Protein 1ZVT (pdb70)

InterPro domains:
  IPR002205 DNA topoisomerase, type IIA, domain A [PF00521] (29-466)
  IPR002205 DNA topoisomerase, type IIA, domain A [PS52040] (31-494)
  IPR002205 DNA topoisomerase, type IIA, domain A [SM00434] (8-458)
  IPR002205 DNA topoisomerase, type IIA, domain A [cd00187] (27-467)
  IPR005742 DNA topoisomerase IV, subunit A, Gram-negative [MF_00936] (1-738)
  IPR006691 DNA gyrase/topoisomerase IV, subunit A, C-terminal repeat [PF03989] (593-631)
  IPR006691 DNA gyrase/topoisomerase IV, subunit A, C-terminal repeat [PF03989] (641-675)
  IPR013757 DNA topoisomerase, type IIA, alpha-helical domain superfamily [G3DSA:1.10.268.10] (366-451)
  IPR013758 DNA topoisomerase, type IIA, domain A, alpha-beta [G3DSA:3.90.199.10] (29-478)
  IPR013760 DNA topoisomerase, type IIA-like domain superfamily [SSF56719] (28-479)
  IPR035516 DNA gyrase/topoisomerase IV, subunit A, C-terminal [G3DSA:2.120.10.90] (491-738)
  IPR035516 DNA gyrase/topoisomerase IV, subunit A, C-terminal [SSF101904] (494-736)
  IPR050220 Type II DNA Topoisomerases [PTHR43493] (6-726)

GO terms:
  GO:0005515 protein binding (F, IPI)
  GO:0005829 cytosol (C, IDA)
  GO:0005737 cytoplasm (C, IDA)
  GO:0003677 DNA binding (F, IDA)
  GO:0019897 extrinsic component of plasma membrane (C, IDA)
  GO:0003916 DNA topoisomerase activity (F, IDA)
  GO:0003918 DNA topoisomerase type II (double strand cut, ATP-hydrolyzing) activity (F, IDA)
  GO:0009330 DNA topoisomerase type II (double strand cut, ATP-hydrolyzing) complex (C, IDA)
  GO:0030541 plasmid partitioning (P, IDA)
  GO:0006265 DNA topological change (P, IDA)
  GO:0007059 chromosome segregation (P, IDA)
  GO:0007059 chromosome segregation (P, IMP)
  GO:0007062 sister chromatid cohesion (P, IMP)

Organism: Escherichia coli (strain K12) (NCBI:txid83333)

Sequence (491 aa):
SEPVTIVLSQMGWVRSAKGHDIDAPGLNYKAGDSFKAAVKGKSNQPVVFVDSTGRSYAIDPITLPSARGQGEPLTGKLTLPPGATVDHMLMESDDQKLLMASDAGYGFVCTFNDLVARNRAGKALITLPENAHVMPPVVIEDASDMLLAITQAGRMLMFPVSDLPQLSKGKGNKIINIPSAEAARGEDGLAQLYVLPQSTLTIHVGKRKIKLRPEELQKVTGERGRRGTLMRGLQRIDRVEIDSPSEPVTIVLSQMGWVRSAKGHDIDAPGLNYKAGDSFKAAVKGKSNQPVVFVDSTGRSYAIDPITLPSARGQGEPLTGKLTLPPGATVDHMLMESDDQKLLMASDAGYGFVCTFNDLVARNRAGKALITLPENAHVMPPVVIEDASDMLLAITQAGRMLMFPVSDLPQLSKGKGNKIINIPSAEAARGEDGLAQLYVLPPQSTLTIHVGKRKIKLRPEELQKVTGERGRRGTLMRGLQRIDRVEIDSP

Secondary structure (DSSP, 8-state):
--EEEEEEETTSEEEEEESS---STTS---TT--EEEEEEEETTS-EEEEETTSEEEEE-GGGS--SSS--EEGGGT--PPTT--EEEEE---TT-EEEEEBTTSEEEEEEGGGG---STT-EE-BPPPTT--BPPPEE---TTPEEEEEETTSEEEEEEGGGSPB-SSBS-EESS---HHHHHTTSS-EEEEEEE---EEEEEETTEEEEE-HHHHHTTB--TTS--EE-TT--S--EEEEE--/--EEEEEEETTSEEEEEESS---GGGS---TT--EEEEEEEETTS-EEEEETTSEEEEE-GGGSPBTTS--EEGGGTS-PPTT--EEEEE---TT-EEEEEBTTSEEEEEEGGGG---STT-EE-BPPPTT--BPPPEE---TTPEEEEEETTSEEEEEEGGGSPB-SSBS-EESS---HHHHHTTSS-EEEEEEE-TT-EEEEEETTEEEEE-HHHHHTTB--TTS--EE-TT-SS--EEEEEE-

Structure (mmCIF, N/CA/C/O backbone):
data_1ZVT
#
_entry.id   1ZVT
#
_cell.length_a   40.908
_cell.length_b   50.494
_cell.length_c   72.759
_cell.angle_alpha   86.11
_cell.angle_beta   86.90
_cell.angle_gamma   70.57
#
_symmetry.space_group_name_H-M   'P 1'
#
loop_
_entity.id
_entity.type
_entity.pdbx_description
1 polymer 'Topoisomerase IV subunit A'
2 water water
#
loop_
_atom_site.group_PDB
_atom_site.id
_atom_site.type_symbol
_atom_site.label_atom_id
_atom_site.label_alt_id
_atom_site.label_comp_id
_atom_site.label_asym_id
_atom_site.label_entity_id
_atom_site.label_seq_id
_atom_site.pdbx_PDB_ins_code
_atom_site.Cartn_x
_atom_site.Cartn_y
_atom_site.Cartn_z
_atom_site.occupancy
_atom_site.B_iso_or_equiv
_atom_site.auth_seq_id
_atom_site.auth_comp_id
_atom_site.auth_asym_id
_atom_site.auth_atom_id
_atom_site.pdbx_PDB_model_num
ATOM 1 N N . SER A 1 1 ? -15.373 -5.632 -9.609 1.00 39.23 497 SER A N 1
ATOM 2 C CA . SER A 1 1 ? -15.149 -5.216 -8.189 1.00 38.46 497 SER A CA 1
ATOM 3 C C . SER A 1 1 ? -15.048 -6.446 -7.277 1.00 37.53 497 SER A C 1
ATOM 4 O O . SER A 1 1 ? -15.990 -7.243 -7.178 1.00 37.94 497 SER A O 1
ATOM 7 N N . GLU A 1 2 ? -13.903 -6.595 -6.617 1.00 34.97 498 GLU A N 1
ATOM 8 C CA . GLU A 1 2 ? -13.677 -7.690 -5.682 1.00 33.24 498 GLU A CA 1
ATOM 9 C C . GLU A 1 2 ? -12.772 -7.166 -4.564 1.00 30.83 498 GLU A C 1
ATOM 10 O O . GLU A 1 2 ? -11.941 -6.294 -4.817 1.00 29.84 498 GLU A O 1
ATOM 16 N N . PRO A 1 3 ? -12.947 -7.676 -3.330 1.00 28.61 499 PRO A N 1
ATOM 17 C CA . PRO A 1 3 ? -12.096 -7.257 -2.204 1.00 26.99 499 PRO A CA 1
ATOM 18 C C . PRO A 1 3 ? -10.626 -7.549 -2.455 1.00 24.96 499 PRO A C 1
ATOM 19 O O . PRO A 1 3 ? -10.298 -8.644 -2.899 1.00 24.82 499 PRO A O 1
ATOM 23 N N . VAL A 1 4 ? -9.755 -6.576 -2.154 1.00 23.06 500 VAL A N 1
ATOM 24 C CA . VAL A 1 4 ? -8.317 -6.757 -2.301 1.00 20.78 500 VAL A CA 1
ATOM 25 C C . VAL A 1 4 ? -7.599 -6.173 -1.089 1.00 20.28 500 VAL A C 1
ATOM 26 O O . VAL A 1 4 ? -8.136 -5.271 -0.412 1.00 19.73 500 VAL A O 1
ATOM 30 N N . THR A 1 5 ? -6.382 -6.665 -0.868 1.00 18.59 501 THR A N 1
ATOM 31 C CA . THR A 1 5 ? -5.445 -6.072 0.102 1.00 18.63 501 THR A CA 1
ATOM 32 C C . THR A 1 5 ? -4.194 -5.707 -0.656 1.00 17.99 501 THR A C 1
ATOM 33 O O . THR A 1 5 ? -3.630 -6.548 -1.356 1.00 19.18 501 THR A O 1
ATOM 37 N N . ILE A 1 6 ? -3.767 -4.459 -0.525 1.00 17.08 502 ILE A N 1
ATOM 38 C CA . ILE A 1 6 ? -2.513 -4.046 -1.154 1.00 16.49 502 ILE A CA 1
ATOM 39 C C . ILE A 1 6 ? -1.421 -4.096 -0.085 1.00 16.00 502 ILE A C 1
ATOM 40 O O . ILE A 1 6 ? -1.607 -3.587 1.020 1.00 16.98 502 ILE A O 1
ATOM 45 N N . VAL A 1 7 ? -0.305 -4.737 -0.418 1.00 15.92 503 VAL A N 1
ATOM 46 C CA . VAL A 1 7 ? 0.788 -4.961 0.535 1.00 16.36 503 VAL A CA 1
ATOM 47 C C . VAL A 1 7 ? 2.045 -4.273 0.038 1.00 16.14 503 VAL A C 1
ATOM 48 O O . VAL A 1 7 ? 2.460 -4.474 -1.109 1.00 16.80 503 VAL A O 1
ATOM 52 N N . LEU A 1 8 ? 2.619 -3.448 0.910 1.00 16.22 504 LEU A N 1
ATOM 53 C CA . LEU A 1 8 ? 3.833 -2.667 0.639 1.00 17.18 504 LEU A CA 1
ATOM 54 C C . LEU A 1 8 ? 4.971 -3.221 1.457 1.00 18.10 504 LEU A C 1
ATOM 55 O O . LEU A 1 8 ? 4.818 -3.490 2.661 1.00 17.15 504 LEU A O 1
ATOM 60 N N . SER A 1 9 ? 6.116 -3.399 0.816 1.00 18.29 505 SER A N 1
ATOM 61 C CA . SER A 1 9 ? 7.279 -3.915 1.515 1.00 19.54 505 SER A CA 1
ATOM 62 C C . SER A 1 9 ? 8.268 -2.799 1.868 1.00 20.36 505 SER A C 1
ATOM 63 O O . SER A 1 9 ? 8.167 -1.670 1.359 1.00 19.51 505 SER A O 1
ATOM 66 N N . GLN A 1 10 ? 9.234 -3.135 2.734 1.00 20.51 506 GLN A N 1
ATOM 67 C CA . GLN A 1 10 ? 10.241 -2.165 3.195 1.00 22.02 506 GLN A CA 1
ATOM 68 C C . GLN A 1 10 ? 11.025 -1.559 2.031 1.00 23.19 506 GLN A C 1
ATOM 69 O O . GLN A 1 10 ? 11.359 -0.365 2.042 1.00 23.48 506 GLN A O 1
ATOM 75 N N . MET A 1 11 ? 11.269 -2.390 1.019 1.00 23.32 507 MET A N 1
ATOM 76 C CA . MET A 1 11 ? 12.029 -1.967 -0.173 1.00 24.65 507 MET A CA 1
ATOM 77 C C . MET A 1 11 ? 11.175 -1.287 -1.238 1.00 24.04 507 MET A C 1
ATOM 78 O O . MET A 1 11 ? 11.688 -0.916 -2.299 1.00 23.56 507 MET A O 1
ATOM 83 N N . GLY A 1 12 ? 9.876 -1.118 -0.974 1.00 22.31 508 GLY A N 1
ATOM 84 C CA . GLY A 1 12 ? 9.016 -0.383 -1.903 1.00 21.27 508 GLY A CA 1
ATOM 85 C C . GLY A 1 12 ? 8.445 -1.230 -3.022 1.00 21.36 508 GLY A C 1
ATOM 86 O O . GLY A 1 12 ? 8.149 -0.709 -4.106 1.00 22.33 508 GLY A O 1
ATOM 87 N N . TRP A 1 13 ? 8.249 -2.517 -2.744 1.00 20.40 509 TRP A N 1
ATOM 88 C CA . TRP A 1 13 ? 7.626 -3.434 -3.682 1.00 20.60 509 TRP A CA 1
ATOM 89 C C . TRP A 1 13 ? 6.199 -3.662 -3.250 1.00 19.94 509 TRP A C 1
ATOM 90 O O . TRP A 1 13 ? 5.896 -3.674 -2.046 1.00 19.97 509 TRP A O 1
ATOM 101 N N . VAL A 1 14 ? 5.313 -3.822 -4.223 1.00 18.57 510 VAL A N 1
ATOM 102 C CA . VAL A 1 14 ? 3.881 -3.930 -3.922 1.00 18.69 510 VAL A CA 1
ATOM 103 C C . VAL A 1 14 ? 3.238 -5.112 -4.607 1.00 19.15 510 VAL A C 1
ATOM 104 O O . VAL A 1 14 ? 3.729 -5.593 -5.625 1.00 19.33 510 VAL A O 1
ATOM 108 N N . ARG A 1 15 ? 2.105 -5.555 -4.059 1.00 19.94 511 ARG A N 1
ATOM 109 C CA . ARG A 1 15 ? 1.264 -6.531 -4.720 1.00 20.37 511 ARG A CA 1
ATOM 110 C C . ARG A 1 15 ? -0.171 -6.343 -4.233 1.00 21.49 511 ARG A C 1
ATOM 111 O O . ARG A 1 15 ? -0.402 -5.670 -3.227 1.00 20.86 511 ARG A O 1
ATOM 119 N N . SER A 1 16 ? -1.118 -6.933 -4.958 1.00 22.60 512 SER A N 1
ATOM 120 C CA . SER A 1 16 ? -2.545 -6.836 -4.630 1.00 24.06 512 SER A CA 1
ATOM 121 C C . SER A 1 16 ? -3.052 -8.249 -4.405 1.00 25.24 512 SER A C 1
ATOM 122 O O . SER A 1 16 ? -3.124 -9.034 -5.353 1.00 27.05 512 SER A O 1
ATOM 125 N N . ALA A 1 17 ? -3.385 -8.576 -3.165 1.00 24.29 513 ALA A N 1
ATOM 126 C CA . ALA A 1 17 ? -3.851 -9.922 -2.818 1.00 24.35 513 ALA A CA 1
ATOM 127 C C . ALA A 1 17 ? -5.367 -9.947 -2.842 1.00 24.37 513 ALA A C 1
ATOM 128 O O . ALA A 1 17 ? -6.007 -8.976 -2.467 1.00 24.38 513 ALA A O 1
ATOM 130 N N . LYS A 1 18 ? -5.943 -11.052 -3.303 1.00 24.91 514 LYS A N 1
ATOM 131 C CA . LYS A 1 18 ? -7.395 -11.206 -3.295 1.00 25.60 514 LYS A CA 1
ATOM 132 C C . LYS A 1 18 ? -7.868 -11.369 -1.856 1.00 25.46 514 LYS A C 1
ATOM 133 O O . LYS A 1 18 ? -7.268 -12.115 -1.097 1.00 25.67 514 LYS A O 1
ATOM 139 N N . GLY A 1 19 ? -8.937 -10.666 -1.490 1.00 25.52 515 GLY A N 1
ATOM 140 C CA . GLY A 1 19 ? -9.533 -10.794 -0.165 1.00 26.18 515 GLY A CA 1
ATOM 141 C C . GLY A 1 19 ? -9.008 -9.820 0.869 1.00 26.71 515 GLY A C 1
ATOM 142 O O . GLY A 1 19 ? -8.016 -9.124 0.628 1.00 27.82 515 GLY A O 1
ATOM 143 N N . HIS A 1 20 ? -9.667 -9.787 2.027 1.00 26.46 516 HIS A N 1
ATOM 144 C CA . HIS A 1 20 ? -9.260 -8.896 3.115 1.00 27.06 516 HIS A CA 1
ATOM 145 C C . HIS A 1 20 ? -8.571 -9.641 4.264 1.00 27.82 516 HIS A C 1
ATOM 146 O O . HIS A 1 20 ? -8.071 -8.998 5.206 1.00 27.59 516 HIS A O 1
ATOM 153 N N . ASP A 1 21 ? -8.520 -10.980 4.162 1.00 28.94 517 ASP A N 1
ATOM 154 C CA . ASP A 1 21 ? -8.076 -11.867 5.253 1.00 30.36 517 ASP A CA 1
ATOM 155 C C . ASP A 1 21 ? -6.631 -12.394 5.168 1.00 30.12 517 ASP A C 1
ATOM 156 O O . ASP A 1 21 ? -6.233 -13.274 5.953 1.00 31.09 517 ASP A O 1
ATOM 161 N N . ILE A 1 22 ? -5.852 -11.900 4.215 1.00 28.94 518 ILE A N 1
ATOM 162 C CA . ILE A 1 22 ? -4.523 -12.448 3.973 1.00 27.95 518 ILE A CA 1
ATOM 163 C C . ILE A 1 22 ? -3.585 -12.167 5.144 1.00 26.76 518 ILE A C 1
ATOM 164 O O . ILE A 1 22 ? -3.770 -11.197 5.888 1.00 26.31 518 ILE A O 1
ATOM 169 N N . ASP A 1 23 ? -2.600 -13.039 5.312 1.00 25.10 519 ASP A N 1
ATOM 170 C CA . ASP A 1 23 ? -1.533 -12.827 6.281 1.00 23.94 519 ASP A CA 1
ATOM 171 C C . ASP A 1 23 ? -0.406 -12.088 5.566 1.00 23.11 519 ASP A C 1
ATOM 172 O O . ASP A 1 23 ? 0.459 -12.709 4.948 1.00 22.34 519 ASP A O 1
ATOM 177 N N . ALA A 1 24 ? -0.444 -10.760 5.598 1.00 21.78 520 ALA A N 1
ATOM 178 C CA . ALA A 1 24 ? 0.495 -9.988 4.790 1.00 21.70 520 ALA A CA 1
ATOM 179 C C . ALA A 1 24 ? 1.951 -10.109 5.240 1.00 21.80 520 ALA A C 1
ATOM 180 O O . ALA A 1 24 ? 2.846 -10.283 4.408 1.00 22.51 520 ALA A O 1
ATOM 182 N N . PRO A 1 25 ? 2.213 -10.033 6.559 1.00 21.40 521 PRO A N 1
ATOM 183 C CA . PRO A 1 25 ? 3.598 -10.211 6.971 1.00 21.60 521 PRO A CA 1
ATOM 184 C C . PRO A 1 25 ? 4.118 -11.615 6.638 1.00 22.51 521 PRO A C 1
ATOM 185 O O . PRO A 1 25 ? 5.327 -11.799 6.499 1.00 23.51 521 PRO A O 1
ATOM 189 N N . GLY A 1 26 ? 3.212 -12.590 6.507 1.00 23.38 522 GLY A N 1
ATOM 190 C CA . GLY A 1 26 ? 3.590 -13.970 6.195 1.00 24.13 522 GLY A CA 1
ATOM 191 C C . GLY A 1 26 ? 3.842 -14.287 4.725 1.00 24.75 522 GLY A C 1
ATOM 192 O O . GLY A 1 26 ? 4.180 -15.416 4.385 1.00 25.09 522 GLY A O 1
ATOM 193 N N . LEU A 1 27 ? 3.665 -13.306 3.844 1.00 24.70 523 LEU A N 1
ATOM 194 C CA . LEU A 1 27 ? 3.933 -13.505 2.417 1.00 25.25 523 LEU A CA 1
ATOM 195 C C . LEU A 1 27 ? 5.416 -13.665 2.127 1.00 26.13 523 LEU A C 1
ATOM 196 O O . LEU A 1 27 ? 6.262 -13.387 2.979 1.00 26.23 523 LEU A O 1
ATOM 201 N N . ASN A 1 28 ? 5.704 -14.117 0.902 1.00 27.61 524 ASN A N 1
ATOM 202 C CA . ASN A 1 28 ? 7.054 -14.224 0.378 1.00 29.13 524 ASN A CA 1
ATOM 203 C C . ASN A 1 28 ? 7.619 -12.831 0.104 1.00 29.48 524 ASN A C 1
ATOM 204 O O . ASN A 1 28 ? 6.974 -12.013 -0.550 1.00 29.97 524 ASN A O 1
ATOM 209 N N . TYR A 1 29 ? 8.809 -12.554 0.623 1.00 29.40 525 TYR A N 1
ATOM 210 C CA . TYR A 1 29 ? 9.515 -11.329 0.268 1.00 29.09 525 TYR A CA 1
ATOM 211 C C . TYR A 1 29 ? 10.845 -11.694 -0.351 1.00 30.35 525 TYR A C 1
ATOM 212 O O . TYR A 1 29 ? 11.369 -12.773 -0.076 1.00 30.80 525 TYR A O 1
ATOM 221 N N . LYS A 1 30 ? 11.372 -10.820 -1.205 1.00 30.65 526 LYS A N 1
ATOM 222 C CA . LYS A 1 30 ? 12.693 -11.070 -1.782 1.00 31.40 526 LYS A CA 1
ATOM 223 C C . LYS A 1 30 ? 13.756 -10.954 -0.685 1.00 31.59 526 LYS A C 1
ATOM 224 O O . LYS A 1 30 ? 13.533 -10.315 0.343 1.00 32.16 526 LYS A O 1
ATOM 230 N N . ALA A 1 31 ? 14.904 -11.606 -0.886 1.00 31.81 527 ALA A N 1
ATOM 231 C CA . ALA A 1 31 ? 15.972 -11.568 0.101 1.00 31.67 527 ALA A CA 1
ATOM 232 C C . ALA A 1 31 ? 16.269 -10.135 0.536 1.00 31.09 527 ALA A C 1
ATOM 233 O O . ALA A 1 31 ? 16.449 -9.254 -0.307 1.00 31.88 527 ALA A O 1
ATOM 235 N N . GLY A 1 32 ? 16.309 -9.901 1.845 1.00 30.82 528 GLY A N 1
ATOM 236 C CA . GLY A 1 32 ? 16.574 -8.563 2.382 1.00 30.11 528 GLY A CA 1
ATOM 237 C C . GLY A 1 32 ? 15.330 -7.682 2.500 1.00 29.90 528 GLY A C 1
ATOM 238 O O . GLY A 1 32 ? 15.409 -6.542 2.955 1.00 30.26 528 GLY A O 1
ATOM 239 N N . ASP A 1 33 ? 14.183 -8.196 2.083 1.00 28.89 529 ASP A N 1
ATOM 240 C CA . ASP A 1 33 ? 12.962 -7.384 2.127 1.00 27.55 529 ASP A CA 1
ATOM 241 C C . ASP A 1 33 ? 11.973 -7.992 3.111 1.00 27.48 529 ASP A C 1
ATOM 242 O O . ASP A 1 33 ? 12.093 -9.162 3.498 1.00 27.77 529 ASP A O 1
ATOM 247 N N . SER A 1 34 ? 10.989 -7.194 3.514 1.00 26.06 530 SER A N 1
ATOM 248 C CA . SER A 1 34 ? 9.958 -7.670 4.417 1.00 24.87 530 SER A CA 1
ATOM 249 C C . SER A 1 34 ? 8.805 -6.680 4.466 1.00 23.90 530 SER A C 1
ATOM 250 O O . SER A 1 34 ? 8.861 -5.598 3.872 1.00 23.17 530 SER A O 1
ATOM 253 N N . PHE A 1 35 ? 7.795 -7.064 5.238 1.00 22.99 531 PHE A N 1
ATOM 254 C CA . PHE A 1 35 ? 6.529 -6.352 5.344 1.00 21.13 531 PHE A CA 1
ATOM 255 C C . PHE A 1 35 ? 6.699 -4.937 5.881 1.00 20.86 531 PHE A C 1
ATOM 256 O O . PHE A 1 35 ? 7.479 -4.710 6.817 1.00 20.46 531 PHE A O 1
ATOM 264 N N . LYS A 1 36 ? 5.932 -4.004 5.302 1.00 19.42 532 LYS A N 1
ATOM 265 C CA . LYS A 1 36 ? 5.888 -2.627 5.785 1.00 18.85 532 LYS A CA 1
ATOM 266 C C . LYS A 1 36 ? 4.478 -2.202 6.181 1.00 18.13 532 LYS A C 1
ATOM 267 O O . LYS A 1 36 ? 4.291 -1.655 7.256 1.00 18.31 532 LYS A O 1
ATOM 273 N N . ALA A 1 37 ? 3.501 -2.450 5.308 1.00 16.70 533 ALA A N 1
ATOM 274 C CA . ALA A 1 37 ? 2.132 -2.016 5.547 1.00 16.59 533 ALA A CA 1
ATOM 275 C C . ALA A 1 37 ? 1.178 -2.703 4.596 1.00 16.09 533 ALA A C 1
ATOM 276 O O . ALA A 1 37 ? 1.567 -3.124 3.490 1.00 16.42 533 ALA A O 1
ATOM 278 N N . ALA A 1 38 ? -0.087 -2.755 5.015 1.00 16.78 534 ALA A N 1
ATOM 279 C CA . ALA A 1 38 ? -1.153 -3.243 4.150 1.00 17.01 534 ALA A CA 1
ATOM 280 C C . ALA A 1 38 ? -2.372 -2.336 4.269 1.00 18.17 534 ALA A C 1
ATOM 281 O O . ALA A 1 38 ? -2.652 -1.782 5.359 1.00 18.90 534 ALA A O 1
ATOM 283 N N . VAL A 1 39 ? -3.074 -2.173 3.155 1.00 17.39 535 VAL A N 1
ATOM 284 C CA . VAL A 1 39 ? -4.377 -1.477 3.155 1.00 18.50 535 VAL A CA 1
ATOM 285 C C . VAL A 1 39 ? -5.401 -2.341 2.439 1.00 19.45 535 VAL A C 1
ATOM 286 O O . VAL A 1 39 ? -5.053 -3.246 1.688 1.00 19.05 535 VAL A O 1
ATOM 290 N N . LYS A 1 40 ? -6.676 -2.076 2.668 1.00 20.79 536 LYS A N 1
ATOM 291 C CA . LYS 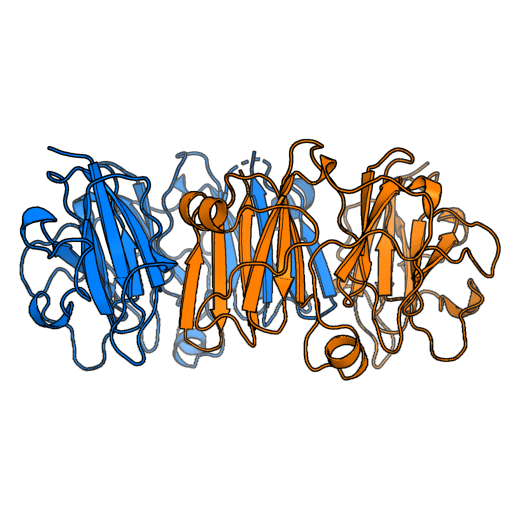A 1 40 ? -7.707 -2.908 2.037 1.00 21.75 536 LYS A CA 1
ATOM 292 C C . LYS A 1 40 ? -8.744 -2.046 1.345 1.00 22.23 536 LYS A C 1
ATOM 293 O O . LYS A 1 40 ? -8.932 -0.869 1.685 1.00 22.10 536 LYS A O 1
ATOM 299 N N . GLY A 1 41 ? -9.396 -2.632 0.351 1.00 22.19 537 GLY A N 1
ATOM 300 C CA . GLY A 1 41 ? -10.400 -1.909 -0.403 1.00 22.66 537 GLY A CA 1
ATOM 301 C C . GLY A 1 41 ? -10.970 -2.814 -1.458 1.00 23.01 537 GLY A C 1
ATOM 302 O O . GLY A 1 41 ? -10.997 -4.029 -1.291 1.00 22.47 537 GLY A O 1
ATOM 303 N N . LYS A 1 42 ? -11.420 -2.202 -2.545 1.00 23.57 538 LYS A N 1
ATOM 304 C CA . LYS A 1 42 ? -12.011 -2.951 -3.659 1.00 25.63 538 LYS A CA 1
ATOM 305 C C . LYS A 1 42 ? -11.152 -2.794 -4.892 1.00 24.32 538 LYS A C 1
ATOM 306 O O . LYS A 1 42 ? -10.433 -1.812 -5.035 1.00 23.54 538 LYS A O 1
ATOM 312 N N . SER A 1 43 ? -11.237 -3.764 -5.797 1.00 25.10 539 SER A N 1
ATOM 313 C CA . SER A 1 43 ? -10.355 -3.799 -6.956 1.00 25.88 539 SER A CA 1
ATOM 314 C C . SER A 1 43 ? -10.644 -2.645 -7.926 1.00 26.15 539 SER A C 1
ATOM 315 O O . SER A 1 43 ? -9.781 -2.296 -8.733 1.00 27.14 539 SER A O 1
ATOM 318 N N . ASN A 1 44 ? -11.831 -2.040 -7.810 1.00 25.59 540 ASN A N 1
ATOM 319 C CA . ASN A 1 44 ? -12.199 -0.898 -8.643 1.00 27.09 540 ASN A CA 1
ATOM 320 C C . ASN A 1 44 ? -12.049 0.457 -7.958 1.00 26.38 540 ASN A C 1
ATOM 321 O O . ASN A 1 44 ? -12.718 1.428 -8.331 1.00 28.20 540 ASN A O 1
ATOM 326 N N . GLN A 1 45 ? -11.168 0.537 -6.959 1.00 25.30 541 GLN A N 1
ATOM 327 C CA . GLN A 1 45 ? -10.876 1.807 -6.310 1.00 23.92 541 GLN A CA 1
ATOM 328 C C . GLN A 1 45 ? -9.352 1.965 -6.352 1.00 22.21 541 GLN A C 1
ATOM 329 O O . GLN A 1 45 ? -8.647 0.973 -6.332 1.00 22.70 541 GLN A O 1
ATOM 335 N N . PRO A 1 46 ? -8.846 3.198 -6.452 1.00 21.31 542 PRO A N 1
ATOM 336 C CA . PRO A 1 46 ? -7.385 3.323 -6.527 1.00 19.76 542 PRO A CA 1
ATOM 337 C C . PRO A 1 46 ? -6.702 3.118 -5.162 1.00 18.96 542 PRO A C 1
ATOM 338 O O . PRO A 1 46 ? -7.324 3.346 -4.120 1.00 17.76 542 PRO A O 1
ATOM 342 N N . VAL A 1 47 ? -5.444 2.677 -5.197 1.00 17.81 543 VAL A N 1
ATOM 343 C CA . VAL A 1 47 ? -4.561 2.765 -4.036 1.00 17.48 543 VAL A CA 1
ATOM 344 C C . VAL A 1 47 ? -3.613 3.937 -4.230 1.00 18.39 543 VAL A C 1
ATOM 345 O O . VAL A 1 47 ? -3.145 4.182 -5.333 1.00 17.73 543 VAL A O 1
ATOM 349 N N . VAL A 1 48 ? -3.401 4.699 -3.160 1.00 17.59 544 VAL A N 1
ATOM 350 C CA . VAL A 1 48 ? -2.621 5.938 -3.235 1.00 17.61 544 VAL A CA 1
ATOM 351 C C . VAL A 1 48 ? -1.353 5.784 -2.391 1.00 18.25 544 VAL A C 1
ATOM 352 O O . VAL A 1 48 ? -1.385 5.141 -1.337 1.00 18.15 544 VAL A O 1
ATOM 356 N N . PHE A 1 49 ? -0.256 6.369 -2.878 1.00 17.34 545 PHE A N 1
ATOM 357 C CA . PHE A 1 49 ? 1.036 6.397 -2.213 1.00 17.93 545 PHE A CA 1
ATOM 358 C C . PHE A 1 49 ? 1.440 7.850 -2.052 1.00 17.73 545 PHE A C 1
ATOM 359 O O . PHE A 1 49 ? 1.224 8.685 -2.948 1.00 18.81 545 PHE A O 1
ATOM 367 N N . VAL A 1 50 ? 2.038 8.160 -0.909 1.00 17.83 546 VAL A N 1
ATOM 368 C CA . VAL A 1 50 ? 2.625 9.486 -0.716 1.00 18.44 546 VAL A CA 1
ATOM 369 C C . VAL A 1 50 ? 4.146 9.335 -0.521 1.00 18.86 546 VAL A C 1
ATOM 370 O O . VAL A 1 50 ? 4.589 8.521 0.316 1.00 19.84 546 VAL A O 1
ATOM 374 N N . ASP A 1 51 ? 4.928 10.087 -1.289 1.00 18.76 547 ASP A N 1
ATOM 375 C CA . ASP A 1 51 ? 6.402 10.008 -1.153 1.00 19.39 547 ASP A CA 1
ATOM 376 C C . ASP A 1 51 ? 6.973 11.013 -0.165 1.00 19.41 547 ASP A C 1
ATOM 377 O O . ASP A 1 51 ? 6.248 11.871 0.369 1.00 19.49 547 ASP A O 1
ATOM 382 N N . SER A 1 52 ? 8.279 10.874 0.097 1.00 19.01 548 SER A N 1
ATOM 383 C CA . SER A 1 52 ? 8.962 11.677 1.110 1.00 20.42 548 SER A CA 1
ATOM 384 C C . SER A 1 52 ? 9.062 13.165 0.767 1.00 20.39 548 SER A C 1
ATOM 385 O O . SER A 1 52 ? 9.443 13.970 1.633 1.00 21.67 548 SER A O 1
ATOM 388 N N . THR A 1 53 ? 8.740 13.530 -0.473 1.00 20.16 549 THR A N 1
ATOM 389 C CA . THR A 1 53 ? 8.761 14.910 -0.945 1.00 21.02 549 THR A CA 1
ATOM 390 C C . THR A 1 53 ? 7.381 15.566 -0.951 1.00 20.34 549 THR A C 1
ATOM 391 O O . THR A 1 53 ? 7.249 16.740 -1.296 1.00 20.61 549 THR A O 1
ATOM 395 N N . GLY A 1 54 ? 6.375 14.806 -0.543 1.00 19.77 550 GLY A N 1
ATOM 396 C CA . GLY A 1 54 ? 5.003 15.329 -0.454 1.00 18.97 550 GLY A CA 1
ATOM 397 C C . GLY A 1 54 ? 4.180 15.153 -1.720 1.00 19.66 550 GLY A C 1
ATOM 398 O O . GLY A 1 54 ? 3.110 15.769 -1.864 1.00 20.24 550 GLY A O 1
ATOM 399 N N . ARG A 1 55 ? 4.666 14.320 -2.635 1.00 18.56 551 ARG A N 1
ATOM 400 C CA . ARG A 1 55 ? 3.893 14.000 -3.849 1.00 18.98 551 ARG A CA 1
ATOM 401 C C . ARG A 1 55 ? 2.980 12.806 -3.602 1.00 18.26 551 ARG A C 1
ATOM 402 O O . ARG A 1 55 ? 3.336 11.913 -2.851 1.00 17.95 551 ARG A O 1
ATOM 410 N N . SER A 1 56 ? 1.807 12.782 -4.242 1.00 17.48 552 SER A N 1
ATOM 411 C CA . SER A 1 56 ? 0.904 11.621 -4.167 1.00 17.02 552 SER A CA 1
ATOM 412 C C . SER A 1 56 ? 0.676 10.990 -5.551 1.00 16.95 552 SER A C 1
ATOM 413 O O . SER A 1 56 ? 0.758 11.667 -6.577 1.00 17.18 552 SER A O 1
ATOM 416 N N . TYR A 1 57 ? 0.383 9.688 -5.552 1.00 16.21 553 TYR A N 1
ATOM 417 C CA . TYR A 1 57 ? 0.291 8.905 -6.766 1.00 15.85 553 TYR A CA 1
ATOM 418 C C . TYR A 1 57 ? -0.821 7.902 -6.576 1.00 17.40 553 TYR A C 1
ATOM 419 O O . TYR A 1 57 ? -0.953 7.349 -5.484 1.00 18.55 553 TYR A O 1
ATOM 428 N N . ALA A 1 58 ? -1.606 7.648 -7.626 1.00 17.11 554 ALA A N 1
ATOM 429 C CA . ALA A 1 58 ? -2.600 6.592 -7.567 1.00 18.04 554 ALA A CA 1
ATOM 430 C C . ALA A 1 58 ? -2.289 5.469 -8.555 1.00 18.09 554 ALA A C 1
ATOM 431 O O . ALA A 1 58 ? -1.834 5.729 -9.680 1.00 18.53 554 ALA A O 1
ATOM 433 N N . ILE A 1 59 ? -2.554 4.236 -8.137 1.00 18.41 555 ILE A N 1
ATOM 434 C CA . ILE A 1 59 ? -2.340 3.057 -8.986 1.00 19.14 555 ILE A CA 1
ATOM 435 C C . ILE A 1 59 ? -3.638 2.232 -8.963 1.00 19.25 555 ILE A C 1
ATOM 436 O O . ILE A 1 59 ? -4.300 2.133 -7.934 1.00 18.05 555 ILE A O 1
ATOM 441 N N . ASP A 1 60 ? -4.005 1.673 -10.110 1.00 18.39 556 ASP A N 1
ATOM 442 C CA . ASP A 1 60 ? -5.162 0.778 -10.213 1.00 18.99 556 ASP A CA 1
ATOM 443 C C . ASP A 1 60 ? -4.731 -0.631 -9.759 1.00 18.52 556 ASP A C 1
ATOM 444 O O . ASP A 1 60 ? -3.801 -1.221 -10.320 1.00 18.64 556 ASP A O 1
ATOM 449 N N . PRO A 1 61 ? -5.392 -1.185 -8.732 1.00 18.80 557 PRO A N 1
ATOM 450 C CA . PRO A 1 61 ? -4.991 -2.521 -8.254 1.00 18.93 557 PRO A CA 1
ATOM 451 C C . PRO A 1 61 ? -4.947 -3.609 -9.342 1.00 19.79 557 PRO A C 1
ATOM 452 O O . PRO A 1 61 ? -4.167 -4.549 -9.206 1.00 19.83 557 PRO A O 1
ATOM 456 N N . ILE A 1 62 ? -5.720 -3.462 -10.420 1.00 20.37 558 ILE A N 1
ATOM 457 C CA . ILE A 1 62 ? -5.739 -4.527 -11.448 1.00 22.10 558 ILE A CA 1
ATOM 458 C C . ILE A 1 62 ? -4.399 -4.662 -12.190 1.00 21.87 558 ILE A C 1
ATOM 459 O O . ILE A 1 62 ? -4.137 -5.690 -12.861 1.00 22.58 558 ILE A O 1
ATOM 464 N N . THR A 1 63 ? -3.562 -3.632 -12.062 1.00 20.63 559 THR A N 1
ATOM 465 C CA . THR A 1 63 ? -2.251 -3.608 -12.717 1.00 21.14 559 THR A CA 1
ATOM 466 C C . THR A 1 63 ? -1.149 -4.195 -11.818 1.00 21.23 559 THR A C 1
ATOM 467 O O . THR A 1 63 ? 0.017 -4.265 -12.225 1.00 21.27 559 THR A O 1
ATOM 471 N N . LEU A 1 64 ? -1.504 -4.605 -10.600 1.00 20.68 560 LEU A N 1
ATOM 472 C CA . LEU A 1 64 ? -0.507 -5.106 -9.646 1.00 21.35 560 LEU A CA 1
ATOM 473 C C . LEU A 1 64 ? -0.485 -6.640 -9.631 1.00 21.62 560 LEU A C 1
ATOM 474 O O . LEU A 1 64 ? -1.522 -7.272 -9.889 1.00 21.48 560 LEU A O 1
ATOM 479 N N . PRO A 1 65 ? 0.679 -7.242 -9.310 1.00 21.84 561 PRO A N 1
ATOM 480 C CA . PRO A 1 65 ? 0.789 -8.701 -9.219 1.00 22.82 561 PRO A CA 1
ATOM 481 C C . PRO A 1 65 ? 0.046 -9.255 -7.997 1.00 24.44 561 PRO A C 1
ATOM 482 O O . PRO A 1 65 ? -0.238 -8.515 -7.052 1.00 24.44 561 PRO A O 1
ATOM 486 N N . SER A 1 66 ? -0.267 -10.551 -8.020 1.00 25.30 562 SER A N 1
ATOM 487 C CA . SER A 1 66 ? -1.020 -11.165 -6.925 1.00 27.13 562 SER A CA 1
ATOM 488 C C . SER A 1 66 ? -0.149 -11.511 -5.713 1.00 27.39 562 SER A C 1
ATOM 489 O O . SER A 1 66 ? 1.049 -11.247 -5.705 1.00 27.21 562 SER A O 1
ATOM 492 N N . ALA A 1 67 ? -0.763 -12.150 -4.710 1.00 27.62 563 ALA A N 1
ATOM 493 C CA . ALA A 1 67 ? -0.074 -12.486 -3.451 1.00 28.94 563 ALA A CA 1
ATOM 494 C C . ALA A 1 67 ? 1.134 -13.383 -3.664 1.00 29.47 563 ALA A C 1
ATOM 495 O O . ALA A 1 67 ? 2.137 -13.259 -2.972 1.00 28.75 563 ALA A O 1
ATOM 497 N N . ARG A 1 68 ? 1.007 -14.299 -4.618 1.00 31.06 564 ARG A N 1
ATOM 498 C CA . ARG A 1 68 ? 2.107 -15.172 -5.008 1.00 33.15 564 ARG A CA 1
ATOM 499 C C . ARG A 1 68 ? 3.182 -14.383 -5.745 1.00 33.20 564 ARG A C 1
ATOM 500 O O . ARG A 1 68 ? 2.896 -13.523 -6.584 1.00 34.56 564 ARG A O 1
ATOM 508 N N . GLY A 1 69 ? 4.430 -14.681 -5.437 1.00 33.61 565 GLY A N 1
ATOM 509 C CA . GLY A 1 69 ? 5.516 -13.904 -5.990 1.00 33.19 565 GLY A CA 1
ATOM 510 C C . GLY A 1 69 ? 5.946 -12.931 -4.920 1.00 32.39 565 GLY A C 1
ATOM 511 O O . GLY A 1 69 ? 5.534 -13.061 -3.759 1.00 33.07 565 GLY A O 1
ATOM 512 N N . GLN A 1 70 ? 6.785 -11.975 -5.299 1.00 31.54 566 GLN A N 1
ATOM 513 C CA . GLN A 1 70 ? 7.461 -11.116 -4.335 1.00 31.16 566 GLN A CA 1
ATOM 514 C C . GLN A 1 70 ? 7.072 -9.659 -4.574 1.00 29.68 566 GLN A C 1
ATOM 515 O O . GLN A 1 70 ? 7.661 -8.734 -4.017 1.00 29.13 566 GLN A O 1
ATOM 521 N N . GLY A 1 71 ? 6.029 -9.484 -5.379 1.00 28.70 567 GLY A N 1
ATOM 522 C CA . GLY A 1 71 ? 5.558 -8.161 -5.758 1.00 25.76 567 GLY A CA 1
ATOM 523 C C . GLY A 1 71 ? 6.358 -7.585 -6.910 1.00 24.47 567 GLY A C 1
ATOM 524 O O . GLY A 1 71 ? 7.109 -8.289 -7.587 1.00 24.68 567 GLY A O 1
ATOM 525 N N . GLU A 1 72 ? 6.185 -6.287 -7.132 1.00 22.12 568 GLU A N 1
ATOM 526 C CA . GLU A 1 72 ? 6.933 -5.567 -8.159 1.00 21.17 568 GLU A CA 1
ATOM 527 C C . GLU A 1 72 ? 7.305 -4.182 -7.618 1.00 19.57 568 GLU A C 1
ATOM 528 O O . GLU A 1 72 ? 6.558 -3.622 -6.824 1.00 18.78 568 GLU A O 1
ATOM 534 N N . PRO A 1 73 ? 8.466 -3.629 -8.028 1.00 19.25 569 PRO A N 1
ATOM 535 C CA . PRO A 1 73 ? 8.923 -2.369 -7.445 1.00 19.36 569 PRO A CA 1
ATOM 536 C C . PRO A 1 73 ? 8.048 -1.172 -7.820 1.00 19.23 569 PRO A C 1
ATOM 537 O O . PRO A 1 73 ? 7.669 -1.014 -8.983 1.00 19.33 569 PRO A O 1
ATOM 541 N N . LEU A 1 74 ? 7.743 -0.316 -6.847 1.00 19.22 570 LEU A N 1
ATOM 542 C CA . LEU A 1 74 ? 7.037 0.933 -7.170 1.00 19.21 570 LEU A CA 1
ATOM 543 C C . LEU A 1 74 ? 7.792 1.838 -8.138 1.00 19.39 570 LEU A C 1
ATOM 544 O O . LEU A 1 74 ? 7.174 2.598 -8.877 1.00 19.71 570 LEU A O 1
ATOM 549 N N . THR A 1 75 ? 9.118 1.738 -8.162 1.00 19.87 571 THR A N 1
ATOM 550 C CA . THR A 1 75 ? 9.875 2.541 -9.136 1.00 20.87 571 THR A CA 1
ATOM 551 C C . THR A 1 75 ? 9.553 2.170 -10.582 1.00 21.06 571 THR A C 1
ATOM 552 O O . THR A 1 75 ? 9.807 2.971 -11.488 1.00 21.69 571 THR A O 1
ATOM 556 N N . GLY A 1 76 ? 8.999 0.972 -10.807 1.00 21.06 572 GLY A N 1
ATOM 557 C CA . GLY A 1 76 ? 8.554 0.556 -12.144 1.00 21.26 572 GLY A CA 1
ATOM 558 C C . GLY A 1 76 ? 7.198 1.138 -12.521 1.00 21.54 572 GLY A C 1
ATOM 559 O O . GLY A 1 76 ? 6.761 1.023 -13.677 1.00 22.17 572 GLY A O 1
ATOM 560 N N . LYS A 1 77 ? 6.526 1.757 -11.551 1.00 20.42 573 LYS A N 1
ATOM 561 C CA . LYS A 1 77 ? 5.186 2.272 -11.771 1.00 21.68 573 LYS A CA 1
ATOM 562 C C . LYS A 1 77 ? 5.085 3.768 -11.545 1.00 21.05 573 LYS A C 1
ATOM 563 O O . LYS A 1 77 ? 4.187 4.400 -12.089 1.00 21.21 573 LYS A O 1
ATOM 569 N N . LEU A 1 78 ? 5.999 4.317 -10.743 1.00 19.88 574 LEU A N 1
ATOM 570 C CA . LEU A 1 78 ? 5.960 5.741 -10.349 1.00 19.50 574 LEU A CA 1
ATOM 571 C C . LEU A 1 78 ? 7.270 6.408 -10.635 1.00 20.74 574 LEU A C 1
ATOM 572 O O . LEU A 1 78 ? 8.332 5.789 -10.482 1.00 20.25 574 LEU A O 1
ATOM 577 N N . THR A 1 79 ? 7.189 7.680 -11.027 1.00 20.38 575 THR A N 1
ATOM 578 C CA . THR A 1 79 ? 8.376 8.495 -11.287 1.00 22.36 575 THR A CA 1
ATOM 579 C C . THR A 1 79 ? 8.667 9.260 -10.016 1.00 23.22 575 THR A C 1
ATOM 580 O O . THR A 1 79 ? 8.063 10.305 -9.760 1.00 24.42 575 THR A O 1
ATOM 584 N N . LEU A 1 80 ? 9.546 8.707 -9.192 1.00 24.42 576 LEU A N 1
ATOM 585 C CA . LEU A 1 80 ? 9.895 9.341 -7.928 1.00 25.90 576 LEU A CA 1
ATOM 586 C C . LEU A 1 80 ? 11.011 10.357 -8.123 1.00 26.87 576 LEU A C 1
ATOM 587 O O . LEU A 1 80 ? 11.910 10.135 -8.945 1.00 27.42 576 LEU A O 1
ATOM 592 N N . PRO A 1 81 ? 10.954 11.483 -7.383 1.00 27.32 577 PRO A N 1
ATOM 593 C CA . PRO A 1 81 ? 12.069 12.431 -7.373 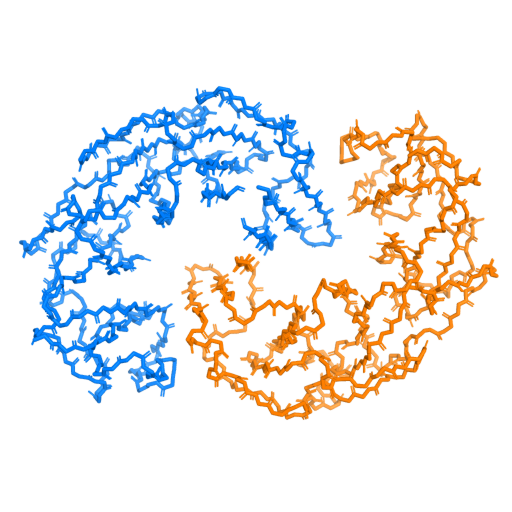1.00 28.33 577 PRO A CA 1
ATOM 594 C C . PRO A 1 81 ? 13.370 11.757 -6.926 1.00 29.27 577 PRO A C 1
ATOM 595 O O . PRO A 1 81 ? 13.336 10.746 -6.223 1.00 29.17 577 PRO A O 1
ATOM 599 N N . PRO A 1 82 ? 14.523 12.301 -7.352 1.00 30.13 578 PRO A N 1
ATOM 600 C CA . PRO A 1 82 ? 15.804 11.764 -6.885 1.00 30.89 578 PRO A CA 1
ATOM 601 C C . PRO A 1 82 ? 15.861 11.570 -5.360 1.00 30.92 578 PRO A C 1
ATOM 602 O O . PRO A 1 82 ? 15.629 12.513 -4.607 1.00 32.09 578 PRO A O 1
ATOM 606 N N . GLY A 1 83 ? 16.124 10.346 -4.910 1.00 31.11 579 GLY A N 1
ATOM 607 C CA . GLY A 1 83 ? 16.317 10.067 -3.484 1.00 30.64 579 GLY A CA 1
ATOM 608 C C . GLY A 1 83 ? 15.054 9.924 -2.652 1.00 30.48 579 GLY A C 1
ATOM 609 O O . GLY A 1 83 ? 15.124 9.629 -1.455 1.00 30.78 579 GLY A O 1
ATOM 610 N N . ALA A 1 84 ? 13.898 10.109 -3.286 1.00 29.93 580 ALA A N 1
ATOM 611 C CA . ALA A 1 84 ? 12.615 10.027 -2.586 1.00 29.14 580 ALA A CA 1
ATOM 612 C C . ALA A 1 84 ? 12.272 8.578 -2.325 1.00 28.71 580 ALA A C 1
ATOM 613 O O . ALA A 1 84 ? 12.656 7.685 -3.105 1.00 29.49 580 ALA A O 1
ATOM 615 N N . THR A 1 85 ? 11.540 8.349 -1.240 1.00 27.15 581 THR A N 1
ATOM 616 C CA . THR A 1 85 ? 11.041 7.034 -0.883 1.00 25.83 581 THR A CA 1
ATOM 617 C C . THR A 1 85 ? 9.517 7.095 -0.778 1.00 25.99 581 THR A C 1
ATOM 618 O O . THR A 1 85 ? 8.949 8.170 -0.570 1.00 24.71 581 THR A O 1
ATOM 622 N N . VAL A 1 86 ? 8.869 5.941 -0.910 1.00 24.61 582 VAL A N 1
ATOM 623 C CA . VAL A 1 86 ? 7.419 5.841 -0.691 1.00 24.78 582 VAL A CA 1
ATOM 624 C C . VAL A 1 86 ? 7.148 5.511 0.762 1.00 24.38 582 VAL A C 1
ATOM 625 O O . VAL A 1 86 ? 7.476 4.411 1.249 1.00 25.56 582 VAL A O 1
ATOM 629 N N . ASP A 1 87 ? 6.530 6.454 1.466 1.00 23.39 583 ASP A N 1
ATOM 630 C CA . ASP A 1 87 ? 6.433 6.338 2.914 1.00 22.90 583 ASP A CA 1
ATOM 631 C C . ASP A 1 87 ? 5.053 5.989 3.437 1.00 22.05 583 ASP A C 1
ATOM 632 O O . ASP A 1 87 ? 4.910 5.476 4.551 1.00 21.95 583 ASP A O 1
ATOM 637 N N . HIS A 1 88 ? 4.023 6.291 2.639 1.00 20.68 584 HIS A N 1
ATOM 638 C CA . HIS A 1 88 ? 2.658 6.165 3.106 1.00 20.80 584 HIS A CA 1
ATOM 639 C C . HIS A 1 88 ? 1.761 5.604 2.014 1.00 20.07 584 HIS A C 1
ATOM 640 O O . HIS A 1 88 ? 1.938 5.938 0.830 1.00 19.77 584 HIS A O 1
ATOM 647 N N . MET A 1 89 ? 0.816 4.761 2.428 1.00 19.14 585 MET A N 1
ATOM 648 C CA . MET A 1 89 ? -0.117 4.102 1.524 1.00 19.27 585 MET A CA 1
ATOM 649 C C . MET A 1 89 ? -1.537 4.207 2.087 1.00 19.13 585 MET A C 1
ATOM 650 O O . MET A 1 89 ? -1.751 3.974 3.295 1.00 19.67 585 MET A O 1
ATOM 655 N N . LEU A 1 90 ? -2.497 4.559 1.238 1.00 18.68 586 LEU A N 1
ATOM 656 C CA . LEU A 1 90 ? -3.886 4.741 1.671 1.00 19.89 586 LEU A CA 1
ATOM 657 C C . LEU A 1 90 ? -4.843 4.140 0.659 1.00 19.51 586 LEU A C 1
ATOM 658 O O . LEU A 1 90 ? -4.599 4.183 -0.562 1.00 17.62 586 LEU A O 1
ATOM 663 N N . MET A 1 91 ? -5.969 3.642 1.152 1.00 19.72 587 MET A N 1
ATOM 664 C CA . MET A 1 91 ? -7.050 3.201 0.302 1.00 20.03 587 MET A CA 1
ATOM 665 C C . MET A 1 91 ? -8.332 3.503 1.068 1.00 20.69 587 MET A C 1
ATOM 666 O O . MET A 1 91 ? -8.607 2.869 2.086 1.00 21.13 587 MET A O 1
ATOM 671 N N . GLU A 1 92 ? -9.075 4.502 0.600 1.00 20.16 588 GLU A N 1
ATOM 672 C CA . GLU A 1 92 ? -10.263 5.024 1.290 1.00 21.18 588 GLU A CA 1
ATOM 673 C C . GLU A 1 92 ? -11.328 5.400 0.269 1.00 22.12 588 GLU A C 1
ATOM 674 O O . GLU A 1 92 ? -11.084 5.387 -0.946 1.00 22.91 588 GLU A O 1
ATOM 680 N N . SER A 1 93 ? -12.511 5.761 0.757 1.00 22.89 589 SER A N 1
ATOM 681 C CA . SER A 1 93 ? -13.578 6.214 -0.127 1.00 23.50 589 SER A CA 1
ATOM 682 C C . SER A 1 93 ? -13.174 7.568 -0.708 1.00 23.35 589 SER A C 1
ATOM 683 O O . SER A 1 93 ? -12.377 8.295 -0.095 1.00 21.78 589 SER A O 1
ATOM 686 N N . ASP A 1 94 ? -13.711 7.910 -1.879 1.00 23.83 590 ASP A N 1
ATOM 687 C CA . ASP A 1 94 ? -13.314 9.139 -2.567 1.00 24.97 590 ASP A CA 1
ATOM 688 C C . ASP A 1 94 ? -13.472 10.373 -1.679 1.00 24.78 590 ASP A C 1
ATOM 689 O O . ASP A 1 94 ? -12.669 11.304 -1.734 1.00 25.05 590 ASP A O 1
ATOM 694 N N . ASP A 1 95 ? -14.544 10.387 -0.894 1.00 24.29 591 ASP A N 1
ATOM 695 C CA . ASP A 1 95 ? -14.905 11.574 -0.121 1.00 24.75 591 ASP A CA 1
ATOM 696 C C . ASP A 1 95 ? -14.290 11.605 1.275 1.00 23.38 591 ASP A C 1
ATOM 697 O O . ASP A 1 95 ? -14.544 12.556 2.018 1.00 23.47 591 ASP A O 1
ATOM 702 N N . GLN A 1 96 ? -13.488 10.586 1.626 1.00 21.94 592 GLN A N 1
ATOM 703 C CA . GLN A 1 96 ? -12.944 10.449 2.991 1.00 20.48 592 GLN A CA 1
ATOM 704 C C . GLN A 1 96 ? -12.045 11.635 3.329 1.00 20.37 592 GLN A C 1
ATOM 705 O O . GLN A 1 96 ? -11.086 11.915 2.617 1.00 19.84 592 GLN A O 1
ATOM 711 N N . LYS A 1 97 ? -12.336 12.315 4.426 1.00 19.56 593 LYS A N 1
ATOM 712 C CA . LYS A 1 97 ? -11.457 13.407 4.864 1.00 19.61 593 LYS A CA 1
ATOM 713 C C . LYS A 1 97 ? -10.154 12.920 5.474 1.00 18.19 593 LYS A C 1
ATOM 714 O O . LYS A 1 97 ? -10.136 11.924 6.211 1.00 18.42 593 LYS A O 1
ATOM 720 N N . LEU A 1 98 ? -9.074 13.654 5.182 1.00 17.56 594 LEU A N 1
ATOM 721 C CA . LEU A 1 98 ? -7.726 13.309 5.641 1.00 16.91 594 LEU A CA 1
ATOM 722 C C . LEU A 1 98 ? -7.056 14.557 6.139 1.00 17.58 594 LEU A C 1
ATOM 723 O O . LEU A 1 98 ? -7.363 15.662 5.669 1.00 18.34 594 LEU A O 1
ATOM 728 N N . LEU A 1 99 ? -6.137 14.391 7.079 1.00 17.05 595 LEU A N 1
ATOM 729 C CA . LEU A 1 99 ? -5.290 15.505 7.506 1.00 16.97 595 LEU A CA 1
ATOM 730 C C . LEU A 1 99 ? -3.898 15.326 6.903 1.00 17.34 595 LEU A C 1
ATOM 731 O O . LEU A 1 99 ? -3.224 14.330 7.194 1.00 16.96 595 LEU A O 1
ATOM 736 N N . MET A 1 100 ? -3.456 16.318 6.126 1.00 16.41 596 MET A N 1
ATOM 737 C CA . MET A 1 100 ? -2.115 16.339 5.529 1.00 17.71 596 MET A CA 1
ATOM 738 C C . MET A 1 100 ? -1.301 17.415 6.217 1.00 17.49 596 MET A C 1
ATOM 739 O O . MET A 1 100 ? -1.823 18.495 6.503 1.00 17.37 596 MET A O 1
ATOM 744 N N . ALA A 1 101 ? -0.025 17.137 6.491 1.00 16.75 597 ALA A N 1
ATOM 745 C CA . ALA A 1 101 ? 0.794 18.106 7.212 1.00 15.65 597 ALA A CA 1
ATOM 746 C C . ALA A 1 101 ? 2.271 17.861 7.009 1.00 16.38 597 ALA A C 1
ATOM 747 O O . ALA A 1 101 ? 2.698 16.751 6.621 1.00 16.36 597 ALA A O 1
ATOM 749 N N . SER A 1 102 ? 3.053 18.906 7.267 1.00 16.30 598 SER A N 1
ATOM 750 C CA . SER A 1 102 ? 4.511 18.779 7.294 1.00 15.96 598 SER A CA 1
ATOM 751 C C . SER A 1 102 ? 5.035 19.012 8.712 1.00 16.52 598 SER A C 1
ATOM 752 O O . SER A 1 102 ? 4.367 19.626 9.569 1.00 15.82 598 SER A O 1
ATOM 755 N N . ASP A 1 103 ? 6.263 18.578 8.965 1.00 16.80 599 ASP A N 1
ATOM 756 C CA . ASP A 1 103 ? 6.818 18.750 10.306 1.00 17.18 599 ASP A CA 1
ATOM 757 C C . ASP A 1 103 ? 7.281 20.188 10.568 1.00 16.50 599 ASP A C 1
ATOM 758 O O . ASP A 1 103 ? 7.731 20.499 11.657 1.00 16.97 599 ASP A O 1
ATOM 763 N N . ALA A 1 104 ? 7.106 21.069 9.590 1.00 16.65 600 ALA A N 1
ATOM 764 C CA . ALA A 1 104 ? 7.259 22.504 9.861 1.00 16.45 600 ALA A CA 1
ATOM 765 C C . ALA A 1 104 ? 6.030 23.074 10.596 1.00 17.44 600 ALA A C 1
ATOM 766 O O . ALA A 1 104 ? 6.042 24.235 11.009 1.00 18.35 600 ALA A O 1
ATOM 768 N N . GLY A 1 105 ? 4.968 22.279 10.721 1.00 16.95 601 GLY A N 1
ATOM 769 C CA . GLY A 1 105 ? 3.772 22.676 11.473 1.00 16.90 601 GLY A CA 1
ATOM 770 C C . GLY A 1 105 ? 2.682 23.320 10.632 1.00 17.17 601 GLY A C 1
ATOM 771 O O . GLY A 1 105 ? 1.836 24.066 11.166 1.00 17.62 601 GLY A O 1
ATOM 772 N N . TYR A 1 106 ? 2.713 23.047 9.326 1.00 17.05 602 TYR A N 1
ATOM 773 C CA . TYR A 1 106 ? 1.681 23.508 8.396 1.00 17.29 602 TYR A CA 1
ATOM 774 C C . TYR A 1 106 ? 0.909 22.326 7.837 1.00 17.11 602 TYR A C 1
ATOM 775 O O . TYR A 1 106 ? 1.456 21.254 7.680 1.00 17.73 602 TYR A O 1
ATOM 784 N N . GLY A 1 107 ? -0.367 22.519 7.528 1.00 16.41 603 GLY A N 1
ATOM 785 C CA . GLY A 1 107 ? -1.120 21.464 6.872 1.00 16.88 603 GLY A CA 1
ATOM 786 C C . GLY A 1 107 ? -2.530 21.834 6.492 1.00 16.88 603 GLY A C 1
ATOM 787 O O . GLY A 1 107 ? -2.923 23.014 6.526 1.00 16.91 603 GLY A O 1
ATOM 788 N N . PHE A 1 108 ? -3.302 20.834 6.102 1.00 16.37 604 PHE A N 1
ATOM 789 C CA . PHE A 1 108 ? -4.656 21.112 5.631 1.00 16.65 604 PHE A CA 1
ATOM 790 C C . PHE A 1 108 ? -5.513 19.888 5.685 1.00 16.97 604 PHE A C 1
ATOM 791 O O . PHE A 1 108 ? -5.022 18.764 5.734 1.00 17.69 604 PHE A O 1
ATOM 799 N N . VAL A 1 109 ? -6.820 20.102 5.667 1.00 17.09 605 VAL A N 1
ATOM 800 C CA . VAL A 1 109 ? -7.738 18.981 5.516 1.00 18.07 605 VAL A CA 1
ATOM 801 C C . VAL A 1 109 ? -8.021 18.836 4.023 1.00 18.77 605 VAL A C 1
ATOM 802 O O . VAL A 1 109 ? -8.154 19.839 3.315 1.00 19.78 605 VAL A O 1
ATOM 806 N N . CYS A 1 110 ? -8.081 17.603 3.533 1.00 19.50 606 CYS A N 1
ATOM 807 C CA . CYS A 1 110 ? -8.477 17.350 2.142 1.00 20.09 606 CYS A CA 1
ATOM 808 C C . CYS A 1 110 ? -9.297 16.068 2.083 1.00 20.76 606 CYS A C 1
ATOM 809 O O . CYS A 1 110 ? -9.629 15.510 3.127 1.00 20.61 606 CYS A O 1
ATOM 812 N N . THR A 1 111 ? -9.678 15.646 0.877 1.00 19.63 607 THR A N 1
ATOM 813 C CA . THR A 1 111 ? -10.309 14.340 0.715 1.00 20.24 607 THR A CA 1
ATOM 814 C C . THR A 1 111 ? -9.345 13.394 -0.009 1.00 19.81 607 THR A C 1
ATOM 815 O O . THR A 1 111 ? -8.378 13.833 -0.634 1.00 19.91 607 THR A O 1
ATOM 819 N N . PHE A 1 112 ? -9.638 12.102 0.065 1.00 19.93 608 PHE A N 1
ATOM 820 C CA . PHE A 1 112 ? -8.832 11.073 -0.625 1.00 19.35 608 PHE A CA 1
ATOM 821 C C . PHE A 1 112 ? -8.741 11.370 -2.121 1.00 19.69 608 PHE A C 1
ATOM 822 O O . PHE A 1 112 ? -7.679 11.185 -2.751 1.00 19.63 608 PHE A O 1
ATOM 830 N N . ASN A 1 113 ? -9.844 11.836 -2.700 1.00 20.73 609 ASN A N 1
ATOM 831 C CA . ASN A 1 113 ? -9.858 12.182 -4.114 1.00 21.72 609 ASN A CA 1
ATOM 832 C C . ASN A 1 113 ? -8.750 13.164 -4.498 1.00 21.62 609 ASN A C 1
ATOM 833 O O . ASN A 1 113 ? -8.188 13.060 -5.585 1.00 22.22 609 ASN A O 1
ATOM 838 N N . ASP A 1 114 ? -8.414 14.090 -3.594 1.00 20.80 610 ASP A N 1
ATOM 839 C CA . ASP A 1 114 ? -7.372 15.078 -3.839 1.00 20.82 610 ASP A CA 1
ATOM 840 C C . ASP A 1 114 ? -6.003 14.459 -3.975 1.00 20.21 610 ASP A C 1
ATOM 841 O O . ASP A 1 114 ? -5.123 15.071 -4.550 1.00 20.61 610 ASP A O 1
ATOM 846 N N . LEU A 1 115 ? -5.836 13.252 -3.442 1.00 19.36 611 LEU A N 1
ATOM 847 C CA . LEU A 1 115 ? -4.554 12.537 -3.566 1.00 19.89 611 LEU A CA 1
ATOM 848 C C . LEU A 1 115 ? -4.457 11.727 -4.859 1.00 20.15 611 LEU A C 1
ATOM 849 O O . LEU A 1 115 ? -3.375 11.293 -5.230 1.00 20.54 611 LEU A O 1
ATOM 854 N N . VAL A 1 116 ? -5.584 11.517 -5.537 1.00 20.27 612 VAL A N 1
ATOM 855 C CA . VAL A 1 116 ? -5.596 10.566 -6.659 1.00 20.96 612 VAL A CA 1
ATOM 856 C C . VAL A 1 116 ? -5.003 11.212 -7.905 1.00 21.33 612 VAL A C 1
ATOM 857 O O . VAL A 1 116 ? -5.614 12.105 -8.507 1.00 23.42 612 VAL A O 1
ATOM 861 N N . ALA A 1 117 ? -3.790 10.797 -8.252 1.00 21.42 613 ALA A N 1
ATOM 862 C CA . ALA A 1 117 ? -3.099 11.318 -9.434 1.00 21.31 613 ALA A CA 1
ATOM 863 C C . ALA A 1 117 ? -2.596 10.121 -10.219 1.00 21.70 613 ALA A C 1
ATOM 864 O O . ALA A 1 117 ? -1.670 9.438 -9.781 1.00 21.56 613 ALA A O 1
ATOM 866 N N . ARG A 1 118 ? -3.236 9.847 -11.360 1.00 22.02 614 ARG A N 1
ATOM 867 C CA . ARG A 1 118 ? -2.995 8.606 -12.079 1.00 22.99 614 ARG A CA 1
ATOM 868 C C . ARG A 1 118 ? -1.797 8.680 -13.044 1.00 21.51 614 ARG A C 1
ATOM 869 O O . ARG A 1 118 ? -1.391 7.661 -13.599 1.00 21.31 614 ARG A O 1
ATOM 877 N N . ASN A 1 119 ? -1.257 9.881 -13.244 1.00 21.89 615 ASN A N 1
ATOM 878 C CA . ASN A 1 119 ? -0.075 10.079 -14.070 1.00 21.96 615 ASN A CA 1
ATOM 879 C C . ASN A 1 119 ? 1.154 9.609 -13.327 1.00 21.56 615 ASN A C 1
ATOM 880 O O . ASN A 1 119 ? 1.173 9.587 -12.090 1.00 21.34 615 ASN A O 1
ATOM 885 N N . ARG A 1 120 ? 2.188 9.244 -14.084 1.00 21.12 616 ARG A N 1
ATOM 886 C CA . ARG A 1 120 ? 3.329 8.541 -13.512 1.00 20.88 616 ARG A CA 1
ATOM 887 C C . ARG A 1 120 ? 4.094 9.379 -12.492 1.00 20.82 616 ARG A C 1
ATOM 888 O O . ARG A 1 120 ? 4.605 8.839 -11.501 1.00 19.98 616 ARG A O 1
ATOM 896 N N . ALA A 1 121 ? 4.162 10.689 -12.728 1.00 20.55 617 ALA A N 1
ATOM 897 C CA . ALA A 1 121 ? 4.873 11.586 -11.824 1.00 20.48 617 ALA A CA 1
ATOM 898 C C . ALA A 1 121 ? 4.009 12.022 -10.649 1.00 20.27 617 ALA A C 1
ATOM 899 O O . ALA A 1 121 ? 4.484 12.749 -9.800 1.00 20.62 617 ALA A O 1
ATOM 901 N N . GLY A 1 122 ? 2.747 11.583 -10.614 1.00 20.99 618 GLY A N 1
ATOM 902 C CA . GLY A 1 122 ? 1.801 11.982 -9.546 1.00 21.31 618 GLY A CA 1
ATOM 903 C C . GLY A 1 122 ? 1.583 13.483 -9.457 1.00 22.86 618 GLY A C 1
ATOM 904 O O . GLY A 1 122 ? 1.735 14.218 -10.460 1.00 23.42 618 GLY A O 1
ATOM 905 N N . LYS A 1 123 ? 1.238 13.934 -8.253 1.00 21.87 619 LYS A N 1
ATOM 906 C CA . LYS A 1 123 ? 0.845 15.319 -7.979 1.00 22.47 619 LYS A CA 1
ATOM 907 C C . LYS A 1 123 ? 1.630 15.904 -6.818 1.00 21.78 619 LYS A C 1
ATOM 908 O O . LYS A 1 123 ? 1.880 15.220 -5.828 1.00 20.70 619 LYS A O 1
ATOM 914 N N . ALA A 1 124 ? 2.024 17.182 -6.934 1.00 21.09 620 ALA A N 1
ATOM 915 C CA . ALA A 1 124 ? 2.589 17.897 -5.795 1.00 21.47 620 ALA A CA 1
ATOM 916 C C . ALA A 1 124 ? 1.447 18.175 -4.834 1.00 21.83 620 ALA A C 1
ATOM 917 O O . ALA A 1 124 ? 0.568 18.983 -5.136 1.00 23.83 620 ALA A O 1
ATOM 919 N N . LEU A 1 125 ? 1.394 17.458 -3.721 1.00 20.74 621 LEU A N 1
ATOM 920 C CA . LEU A 1 125 ? 0.221 17.552 -2.848 1.00 20.79 621 LEU A CA 1
ATOM 921 C C . LEU A 1 125 ? 0.490 18.476 -1.673 1.00 20.58 621 LEU A C 1
ATOM 922 O O . LEU A 1 125 ? -0.317 19.355 -1.374 1.00 20.89 621 LEU A O 1
ATOM 927 N N . ILE A 1 126 ? 1.596 18.236 -0.978 1.00 20.42 622 ILE A N 1
ATOM 928 C CA . ILE A 1 126 ? 1.981 19.127 0.121 1.00 20.81 622 ILE A CA 1
ATOM 929 C C . ILE A 1 126 ? 3.374 19.699 -0.113 1.00 21.10 622 ILE A C 1
ATOM 930 O O . ILE A 1 126 ? 4.328 18.977 -0.446 1.00 20.82 622 ILE A O 1
ATOM 935 N N . THR A 1 127 ? 3.464 21.017 -0.015 1.00 20.81 623 THR A N 1
ATOM 936 C CA . THR A 1 127 ? 4.712 21.696 -0.231 1.00 21.07 623 THR A CA 1
ATOM 937 C C . THR A 1 127 ? 5.501 21.718 1.076 1.00 20.96 623 THR A C 1
ATOM 938 O O . THR A 1 127 ? 5.000 22.178 2.101 1.00 22.18 623 THR A O 1
ATOM 942 N N . LEU A 1 128 ? 6.727 21.209 1.026 1.00 19.97 624 LEU A N 1
ATOM 943 C CA . LEU A 1 128 ? 7.570 21.154 2.214 1.00 19.20 624 LEU A CA 1
ATOM 944 C C . LEU A 1 128 ? 8.535 22.323 2.253 1.00 19.23 624 LEU A C 1
ATOM 945 O O . LEU A 1 128 ? 9.292 22.548 1.281 1.00 19.26 624 LEU A O 1
ATOM 950 N N . PRO A 1 129 ? 8.535 23.057 3.375 1.00 18.81 625 PRO A N 1
ATOM 951 C CA . PRO A 1 129 ? 9.609 24.031 3.663 1.00 19.28 625 PRO A CA 1
ATOM 952 C C . PRO A 1 129 ? 10.984 23.400 3.690 1.00 20.50 625 PRO A C 1
ATOM 953 O O . PRO A 1 129 ? 11.101 22.188 3.688 1.00 20.61 625 PRO A O 1
ATOM 957 N N . GLU A 1 130 ? 12.025 24.238 3.705 1.00 21.18 626 GLU A N 1
ATOM 958 C CA . GLU A 1 130 ? 13.393 23.769 3.661 1.00 22.18 626 GLU A CA 1
ATOM 959 C C . GLU A 1 130 ? 13.665 22.721 4.740 1.00 21.56 626 GLU A C 1
ATOM 960 O O . GLU A 1 130 ? 13.445 22.972 5.929 1.00 21.16 626 GLU A O 1
ATOM 966 N N . ASN A 1 131 ? 14.113 21.541 4.306 1.00 21.24 627 ASN A N 1
ATOM 967 C CA . ASN A 1 131 ? 14.464 20.439 5.213 1.00 21.18 627 ASN A CA 1
ATOM 968 C C . ASN A 1 131 ? 13.294 19.846 5.984 1.00 20.43 627 ASN A C 1
ATOM 969 O O . ASN A 1 131 ? 13.483 19.111 6.965 1.00 20.91 627 ASN A O 1
ATOM 974 N N . ALA A 1 132 ? 12.082 20.141 5.541 1.00 19.89 628 ALA A N 1
ATOM 975 C CA . ALA A 1 132 ? 10.909 19.592 6.222 1.00 18.19 628 ALA A CA 1
ATOM 976 C C . ALA A 1 132 ? 10.571 18.213 5.680 1.00 18.80 628 ALA A C 1
ATOM 977 O O . ALA A 1 132 ? 11.039 17.830 4.591 1.00 19.46 628 ALA A O 1
ATOM 979 N N . HIS A 1 133 ? 9.738 17.501 6.439 1.00 18.44 629 HIS A N 1
ATOM 980 C CA . HIS A 1 133 ? 9.292 16.152 6.080 1.00 18.06 629 HIS A CA 1
ATOM 981 C C . HIS A 1 133 ? 7.793 16.066 6.173 1.00 17.86 629 HIS A C 1
ATOM 982 O O . HIS A 1 133 ? 7.152 16.856 6.885 1.00 17.92 629 HIS A O 1
ATOM 989 N N . VAL A 1 134 ? 7.239 15.079 5.483 1.00 17.61 630 VAL A N 1
ATOM 990 C CA . VAL A 1 134 ? 5.793 14.842 5.495 1.00 17.96 630 VAL A CA 1
ATOM 991 C C . VAL A 1 134 ? 5.401 14.129 6.800 1.00 18.83 630 VAL A C 1
ATOM 992 O O . VAL A 1 134 ? 6.087 13.169 7.208 1.00 19.28 630 VAL A O 1
ATOM 996 N N . MET A 1 135 ? 4.297 14.544 7.439 1.00 17.80 631 MET A N 1
ATOM 997 C CA . MET A 1 135 ? 3.775 13.817 8.587 1.00 18.21 631 MET A CA 1
ATOM 998 C C . MET A 1 135 ? 2.979 12.607 8.085 1.00 18.12 631 MET A C 1
ATOM 999 O O . MET A 1 135 ? 2.454 12.602 6.979 1.00 18.47 631 MET A O 1
ATOM 1004 N N . PRO A 1 136 ? 2.844 11.574 8.923 1.00 18.00 632 PRO A N 1
ATOM 1005 C CA . PRO A 1 136 ? 1.951 10.494 8.496 1.00 18.17 632 PRO A CA 1
ATOM 1006 C C . PRO A 1 136 ? 0.511 11.013 8.291 1.00 18.36 632 PRO A C 1
ATOM 1007 O O . PRO A 1 136 ? -0.020 11.619 9.220 1.00 19.30 632 PRO A O 1
ATOM 1011 N N . PRO A 1 137 ? -0.100 10.826 7.099 1.00 17.47 633 PRO A N 1
ATOM 1012 C CA . PRO A 1 137 ? -1.503 11.291 6.888 1.00 18.65 633 PRO A CA 1
ATOM 1013 C C . PRO A 1 137 ? -2.422 10.676 7.903 1.00 18.63 633 PRO A C 1
ATOM 1014 O O . PRO A 1 137 ? -2.217 9.521 8.289 1.00 20.73 633 PRO A O 1
ATOM 1018 N N . VAL A 1 138 ? -3.429 11.423 8.345 1.00 18.81 634 VAL A N 1
ATOM 1019 C CA . VAL A 1 138 ? -4.356 10.921 9.336 1.00 19.42 634 VAL A CA 1
ATOM 1020 C C . VAL A 1 138 ? -5.739 10.917 8.735 1.00 19.11 634 VAL A C 1
ATOM 1021 O O . VAL A 1 138 ? -6.210 11.946 8.243 1.00 19.87 634 VAL A O 1
ATOM 1025 N N . VAL A 1 139 ? -6.381 9.750 8.768 1.00 19.91 635 VAL A N 1
ATOM 1026 C CA . VAL A 1 139 ? -7.767 9.633 8.317 1.00 21.02 635 VAL A CA 1
ATOM 1027 C C . VAL A 1 139 ? -8.657 10.258 9.386 1.00 21.09 635 VAL A C 1
ATOM 1028 O O . VAL A 1 139 ? -8.576 9.913 10.584 1.00 21.71 635 VAL A O 1
ATOM 1032 N N . ILE A 1 140 ? -9.500 11.200 8.969 1.00 20.75 636 ILE A N 1
ATOM 1033 C CA . ILE A 1 140 ? -10.360 11.890 9.925 1.00 21.01 636 ILE A CA 1
ATOM 1034 C C . ILE A 1 140 ? -11.701 11.147 9.998 1.00 23.30 636 ILE A C 1
ATOM 1035 O O . ILE A 1 140 ? -12.480 11.176 9.038 1.00 23.14 636 ILE A O 1
ATOM 1040 N N . GLU A 1 141 ? -11.961 10.506 11.142 1.00 25.19 637 GLU A N 1
ATOM 1041 C CA . GLU A 1 141 ? -13.123 9.614 11.283 1.00 27.86 637 GLU A CA 1
ATOM 1042 C C . GLU A 1 141 ? -14.405 10.378 11.540 1.00 28.42 637 GLU A C 1
ATOM 1043 O O . GLU A 1 141 ? -15.462 9.993 11.032 1.00 30.26 637 GLU A O 1
ATOM 1049 N N . ASP A 1 142 ? -14.306 11.466 12.307 1.00 29.13 638 ASP A N 1
ATOM 1050 C CA . ASP A 1 142 ? -15.443 12.339 12.615 1.00 29.72 638 ASP A CA 1
ATOM 1051 C C . ASP A 1 142 ? -15.039 13.819 12.545 1.00 29.33 638 ASP A C 1
ATOM 1052 O O . ASP A 1 142 ? -13.997 14.233 13.082 1.00 27.30 638 ASP A O 1
ATOM 1057 N N . ALA A 1 143 ? -15.888 14.612 11.901 1.00 28.41 639 ALA A N 1
ATOM 1058 C CA . ALA A 1 143 ? -15.632 16.041 11.701 1.00 28.54 639 ALA A CA 1
ATOM 1059 C C . ALA A 1 143 ? -15.425 16.817 13.011 1.00 28.07 639 ALA A C 1
ATOM 1060 O O . ALA A 1 143 ? -14.792 17.871 13.005 1.00 28.66 639 ALA A O 1
ATOM 1062 N N . SER A 1 144 ? -15.955 16.290 14.119 1.00 27.74 640 SER A N 1
ATOM 1063 C CA . SER A 1 144 ? -15.870 16.958 15.425 1.00 27.41 640 SER A CA 1
ATOM 1064 C C . SER A 1 144 ? -14.659 16.504 16.259 1.00 26.19 640 SER A C 1
ATOM 1065 O O . SER A 1 144 ? -14.464 16.936 17.396 1.00 25.69 640 SER A O 1
ATOM 1068 N N . ASP A 1 145 ? -13.827 15.646 15.673 1.00 24.55 641 ASP A N 1
ATOM 1069 C CA . ASP A 1 145 ? -12.631 15.161 16.362 1.00 23.90 641 ASP A CA 1
ATOM 1070 C C . ASP A 1 145 ? -11.657 16.315 16.653 1.00 23.01 641 ASP A C 1
ATOM 1071 O O . ASP A 1 145 ? -11.757 17.391 16.046 1.00 22.27 641 ASP A O 1
ATOM 1076 N N . MET A 1 146 ? -10.743 16.084 17.601 1.00 21.84 642 MET A N 1
ATOM 1077 C CA . MET A 1 146 ? -9.742 17.082 17.992 1.00 21.98 642 MET A CA 1
ATOM 1078 C C . MET A 1 146 ? -8.413 16.759 17.323 1.00 20.66 642 MET A C 1
ATOM 1079 O O . MET A 1 146 ? -8.027 15.603 17.222 1.00 22.49 642 MET A O 1
ATOM 1084 N N . LEU A 1 147 ? -7.729 17.786 16.856 1.00 19.10 643 LEU A N 1
ATOM 1085 C CA . LEU A 1 147 ? -6.354 17.664 16.367 1.00 18.01 643 LEU A CA 1
ATOM 1086 C C . LEU A 1 147 ? -5.438 17.886 17.564 1.00 17.66 643 LEU A C 1
ATOM 1087 O O . LEU A 1 147 ? -5.664 18.799 18.354 1.00 17.55 643 LEU A O 1
ATOM 1092 N N . LEU A 1 148 ? -4.428 17.036 17.711 1.00 17.03 644 LEU A N 1
ATOM 1093 C CA . LEU A 1 148 ? -3.482 17.171 18.809 1.00 17.22 644 LEU A CA 1
ATOM 1094 C C . LEU A 1 148 ? -2.094 17.157 18.206 1.00 16.59 644 LEU A C 1
ATOM 1095 O O . LEU A 1 148 ? -1.736 16.233 17.452 1.00 16.50 644 LEU A O 1
ATOM 1100 N N . ALA A 1 149 ? -1.352 18.232 18.458 1.00 15.41 645 ALA A N 1
ATOM 1101 C CA . ALA A 1 149 ? -0.004 18.360 17.922 1.00 15.24 645 ALA A CA 1
ATOM 1102 C C . ALA A 1 149 ? 0.971 18.391 19.068 1.00 15.56 645 ALA A C 1
ATOM 1103 O O . ALA A 1 149 ? 0.716 19.031 20.092 1.00 15.84 645 ALA A O 1
ATOM 1105 N N . ILE A 1 150 ? 2.101 17.703 18.901 1.00 16.03 646 ILE A N 1
ATOM 1106 C CA . ILE A 1 150 ? 3.170 17.702 19.903 1.00 16.29 646 ILE A CA 1
ATOM 1107 C C . ILE A 1 150 ? 4.467 18.025 19.175 1.00 16.45 646 ILE A C 1
ATOM 1108 O O . ILE A 1 150 ? 4.786 17.378 18.181 1.00 15.66 646 ILE A O 1
ATOM 1113 N N . THR A 1 151 ? 5.199 19.031 19.645 1.00 15.80 647 THR A N 1
ATOM 1114 C CA . THR A 1 151 ? 6.455 19.408 18.985 1.00 16.66 647 THR A CA 1
ATOM 1115 C C . THR A 1 151 ? 7.686 18.673 19.530 1.00 17.21 647 THR A C 1
ATOM 1116 O O . THR A 1 151 ? 7.651 18.102 20.635 1.00 16.82 647 THR A O 1
ATOM 1120 N N . GLN A 1 152 ? 8.785 18.765 18.778 1.00 17.69 648 GLN A N 1
ATOM 1121 C CA . GLN A 1 152 ? 10.059 18.161 19.158 1.00 19.52 648 GLN A CA 1
ATOM 1122 C C . GLN A 1 152 ? 10.547 18.762 20.483 1.00 19.56 648 GLN A C 1
ATOM 1123 O O . GLN A 1 152 ? 11.194 18.083 21.286 1.00 19.46 648 GLN A O 1
ATOM 1129 N N . ALA A 1 153 ? 10.231 20.037 20.706 1.00 19.10 649 ALA A N 1
ATOM 1130 C CA . ALA A 1 153 ? 10.638 20.729 21.939 1.00 19.92 649 ALA A CA 1
ATOM 1131 C C . ALA A 1 153 ? 9.787 20.314 23.133 1.00 20.23 649 ALA A C 1
ATOM 1132 O O . ALA A 1 153 ? 10.171 20.525 24.289 1.00 21.65 649 ALA A O 1
ATOM 1134 N N . GLY A 1 154 ? 8.636 19.711 22.858 1.00 20.37 650 GLY A N 1
ATOM 1135 C CA . GLY A 1 154 ? 7.736 19.210 23.891 1.00 19.85 650 GLY A CA 1
ATOM 1136 C C . GLY A 1 154 ? 6.527 20.080 24.159 1.00 19.43 650 GLY A C 1
ATOM 1137 O O . GLY A 1 154 ? 5.971 20.041 25.255 1.00 20.16 650 GLY A O 1
ATOM 1138 N N . ARG A 1 155 ? 6.118 20.884 23.177 1.00 18.24 651 ARG A N 1
ATOM 1139 C CA . ARG A 1 155 ? 4.902 21.679 23.348 1.00 17.83 651 ARG A CA 1
ATOM 1140 C C . ARG A 1 155 ? 3.708 20.945 22.773 1.00 17.94 651 ARG A C 1
ATOM 1141 O O . ARG A 1 155 ? 3.830 20.260 21.765 1.00 17.92 651 ARG A O 1
ATOM 1149 N N . MET A 1 156 ? 2.556 21.099 23.424 1.00 19.39 652 MET A N 1
ATOM 1150 C CA . MET A 1 156 ? 1.315 20.435 23.008 1.00 20.65 652 MET A CA 1
ATOM 1151 C C . MET A 1 156 ? 0.218 21.462 22.737 1.00 19.16 652 MET A C 1
ATOM 1152 O O . MET A 1 156 ? 0.047 22.439 23.480 1.00 18.42 652 MET A O 1
ATOM 1157 N N . LEU A 1 157 ? -0.518 21.249 21.656 1.00 17.88 653 LEU A N 1
ATOM 1158 C CA . LEU A 1 157 ? -1.667 22.108 21.342 1.00 18.25 653 LEU A CA 1
ATOM 1159 C C . LEU A 1 157 ? -2.796 21.246 20.837 1.00 18.32 653 LEU A C 1
ATOM 1160 O O . LEU A 1 157 ? -2.564 20.377 20.006 1.00 18.30 653 LEU A O 1
ATOM 1165 N N . MET A 1 158 ? -4.009 21.499 21.318 1.00 19.17 654 MET A N 1
ATOM 1166 C CA . MET A 1 158 ? -5.189 20.751 20.847 1.00 19.00 654 MET A CA 1
ATOM 1167 C C . MET A 1 158 ? -6.272 21.743 20.409 1.00 18.56 654 MET A C 1
ATOM 1168 O O . MET A 1 158 ? -6.534 22.721 21.109 1.00 19.19 654 MET A O 1
ATOM 1173 N N . PHE A 1 159 ? -6.911 21.483 19.269 1.00 18.26 655 PHE A N 1
ATOM 1174 C CA . PHE A 1 159 ? -8.063 22.287 18.832 1.00 18.79 655 PHE A CA 1
ATOM 1175 C C . PHE A 1 159 ? -8.902 21.441 17.875 1.00 19.16 655 PHE A C 1
ATOM 1176 O O . PHE A 1 159 ? -8.397 20.454 17.334 1.00 19.24 655 PHE A O 1
ATOM 1184 N N . PRO A 1 160 ? -10.181 21.801 17.681 1.00 20.34 656 PRO A N 1
ATOM 1185 C CA . PRO A 1 160 ? -11.028 20.967 16.811 1.00 20.30 656 PRO A CA 1
ATOM 1186 C C . PRO A 1 160 ? -10.464 20.912 15.393 1.00 20.11 656 PRO A C 1
ATOM 1187 O O . PRO A 1 160 ? -10.067 21.937 14.848 1.00 19.54 656 PRO A O 1
ATOM 1191 N N . VAL A 1 161 ? -10.410 19.718 14.796 1.00 20.40 657 VAL A N 1
ATOM 1192 C CA . VAL A 1 161 ? -9.808 19.602 13.462 1.00 20.99 657 VAL A CA 1
ATOM 1193 C C . VAL A 1 161 ? -10.562 20.441 12.389 1.00 21.15 657 VAL A C 1
ATOM 1194 O O . VAL A 1 161 ? -9.958 20.844 11.395 1.00 21.30 657 VAL A O 1
ATOM 1198 N N . SER A 1 162 ? -11.856 20.707 12.619 1.00 21.48 658 SER A N 1
ATOM 1199 C CA . SER A 1 162 ? -12.649 21.615 11.758 1.00 22.10 658 SER A CA 1
ATOM 1200 C C . SER A 1 162 ? -12.072 23.026 11.660 1.00 22.21 658 SER A C 1
ATOM 1201 O O . SER A 1 162 ? -12.399 23.754 10.728 1.00 22.41 658 SER A O 1
ATOM 1204 N N . ASP A 1 163 ? -11.241 23.424 12.625 1.00 21.42 659 ASP A N 1
ATOM 1205 C CA . ASP A 1 163 ? -10.573 24.733 12.604 1.00 21.62 659 ASP A CA 1
ATOM 1206 C C . ASP A 1 163 ? -9.511 24.863 11.508 1.00 21.11 659 ASP A C 1
ATOM 1207 O O . ASP A 1 163 ? -9.149 25.981 11.113 1.00 21.46 659 ASP A O 1
ATOM 1212 N N . LEU A 1 164 ? -9.015 23.734 11.014 1.00 20.15 660 LEU A N 1
ATOM 1213 C CA . LEU A 1 164 ? -8.006 23.749 9.980 1.00 20.31 660 LEU A CA 1
ATOM 1214 C C . LEU A 1 164 ? -8.647 23.796 8.584 1.00 20.49 660 LEU A C 1
ATOM 1215 O O . LEU A 1 164 ? -9.406 22.878 8.213 1.00 20.99 660 LEU A O 1
ATOM 1220 N N . PRO A 1 165 ? -8.370 24.865 7.809 1.00 20.89 661 PRO A N 1
ATOM 1221 C CA . PRO A 1 165 ? -9.004 25.010 6.498 1.00 20.46 661 PRO A CA 1
ATOM 1222 C C . PRO A 1 165 ? -8.746 23.842 5.561 1.00 20.91 661 PRO A C 1
ATOM 1223 O O . PRO A 1 165 ? -7.663 23.237 5.573 1.00 20.37 661 PRO A O 1
ATOM 1227 N N . GLN A 1 166 ? -9.769 23.529 4.766 1.00 21.14 662 GLN A N 1
ATOM 1228 C CA . GLN A 1 166 ? -9.680 22.514 3.729 1.00 22.29 662 GLN A CA 1
ATOM 1229 C C . GLN A 1 166 ? -9.034 23.072 2.460 1.00 22.03 662 GLN A C 1
ATOM 1230 O O . GLN A 1 166 ? -9.381 24.157 2.009 1.00 22.96 662 GLN A O 1
ATOM 1236 N N . LEU A 1 167 ? -8.080 22.332 1.908 1.00 21.53 663 LEU A N 1
ATOM 1237 C CA . LEU A 1 167 ? -7.400 22.678 0.658 1.00 21.55 663 LEU A CA 1
ATOM 1238 C C . LEU A 1 167 ? -7.260 21.424 -0.198 1.00 22.29 663 LEU A C 1
ATOM 1239 O O . LEU A 1 167 ? -7.450 20.307 0.300 1.00 22.17 663 LEU A O 1
ATOM 1244 N N . SER A 1 168 ? -6.933 21.594 -1.477 1.00 22.51 664 SER A N 1
ATOM 1245 C CA . SER A 1 168 ? -6.713 20.430 -2.361 1.00 23.40 664 SER A CA 1
ATOM 1246 C C . SER A 1 168 ? -5.228 20.160 -2.519 1.00 23.18 664 SER A C 1
ATOM 1247 O O . SER A 1 168 ? -4.835 19.101 -3.007 1.00 23.40 664 SER A O 1
ATOM 1250 N N . LYS A 1 169 ? -4.414 21.139 -2.133 1.00 22.65 665 LYS A N 1
ATOM 1251 C CA . LYS A 1 169 ? -2.960 21.027 -2.162 1.00 23.59 665 LYS A CA 1
ATOM 1252 C C . LYS A 1 169 ? -2.334 22.290 -1.566 1.00 22.97 665 LYS A C 1
ATOM 1253 O O . LYS A 1 169 ? -3.049 23.262 -1.258 1.00 23.92 665 LYS A O 1
ATOM 1259 N N . GLY A 1 170 ? -1.007 22.280 -1.436 1.00 21.87 666 GLY A N 1
ATOM 1260 C CA . GLY A 1 170 ? -0.225 23.476 -1.067 1.00 22.07 666 GLY A CA 1
ATOM 1261 C C . GLY A 1 170 ? 0.615 23.270 0.175 1.00 21.32 666 GLY A C 1
ATOM 1262 O O . GLY A 1 170 ? 0.747 22.139 0.685 1.00 21.13 666 GLY A O 1
ATOM 1263 N N . LYS A 1 171 ? 1.179 24.364 0.673 1.00 20.31 667 LYS A N 1
ATOM 1264 C CA . LYS A 1 171 ? 1.912 24.316 1.937 1.00 20.29 667 LYS A CA 1
ATOM 1265 C C . LYS A 1 171 ? 0.962 24.026 3.090 1.00 20.17 667 LYS A C 1
ATOM 1266 O O . LYS A 1 171 ? 1.342 23.357 4.061 1.00 19.88 667 LYS A O 1
ATOM 1272 N N . GLY A 1 172 ? -0.273 24.521 2.978 1.00 19.94 668 GLY A N 1
ATOM 1273 C CA . GLY A 1 172 ? -1.205 24.495 4.087 1.00 19.45 668 GLY A CA 1
ATOM 1274 C C . GLY A 1 172 ? -1.114 25.718 4.980 1.00 20.31 668 GLY A C 1
ATOM 1275 O O . GLY A 1 172 ? -0.312 26.646 4.750 1.00 20.50 668 GLY A O 1
ATOM 1276 N N . ASN A 1 173 ? -1.957 25.731 6.002 1.00 19.27 669 ASN A N 1
ATOM 1277 C CA . ASN A 1 173 ? -1.980 26.833 6.956 1.00 19.27 669 ASN A CA 1
ATOM 1278 C C . ASN A 1 173 ? -1.356 26.356 8.266 1.00 19.02 669 ASN A C 1
ATOM 1279 O O . ASN A 1 173 ? -1.223 25.153 8.489 1.00 18.67 669 ASN A O 1
ATOM 1284 N N . LYS A 1 174 ? -0.963 27.295 9.123 1.00 18.91 670 LYS A N 1
ATOM 1285 C CA . LYS A 1 174 ? -0.295 26.956 10.368 1.00 19.32 670 LYS A CA 1
ATOM 1286 C C . LYS A 1 174 ? -1.204 26.155 11.305 1.00 18.79 670 LYS A C 1
ATOM 1287 O O . LYS A 1 174 ? -2.341 26.561 11.613 1.00 18.89 670 LYS A O 1
ATOM 1293 N N . ILE A 1 175 ? -0.684 25.016 11.759 1.00 18.05 671 ILE A N 1
ATOM 1294 C CA . ILE A 1 175 ? -1.309 24.181 12.786 1.00 18.14 671 ILE A CA 1
ATOM 1295 C C . ILE A 1 175 ? -0.803 24.623 14.161 1.00 17.75 671 ILE A C 1
ATOM 1296 O O . ILE A 1 175 ? -1.585 24.914 15.058 1.00 17.83 671 ILE A O 1
ATOM 1301 N N . ILE A 1 176 ? 0.520 24.677 14.301 1.00 17.69 672 ILE A N 1
ATOM 1302 C CA . ILE A 1 176 ? 1.164 25.051 15.546 1.00 18.75 672 ILE A CA 1
ATOM 1303 C C . ILE A 1 176 ? 2.369 25.922 15.199 1.00 18.85 672 ILE A C 1
ATOM 1304 O O . ILE A 1 176 ? 3.034 25.686 14.190 1.00 19.20 672 ILE A O 1
ATOM 1309 N N . ASN A 1 177 ? 2.641 26.948 16.000 1.00 19.82 673 ASN A N 1
ATOM 1310 C CA . ASN A 1 177 ? 3.730 27.860 15.650 1.00 20.57 673 ASN A CA 1
ATOM 1311 C C . ASN A 1 177 ? 5.092 27.294 15.991 1.00 20.12 673 ASN A C 1
ATOM 1312 O O . ASN A 1 177 ? 5.403 27.061 17.152 1.00 21.54 673 ASN A O 1
ATOM 1317 N N . ILE A 1 178 ? 5.871 27.034 14.958 1.00 20.06 674 ILE A N 1
ATOM 1318 C CA . ILE A 1 178 ? 7.272 26.648 15.098 1.00 20.15 674 ILE A CA 1
ATOM 1319 C C . ILE A 1 178 ? 8.047 27.637 14.212 1.00 19.44 674 ILE A C 1
ATOM 1320 O O . ILE A 1 178 ? 7.793 27.728 13.011 1.00 19.23 674 ILE A O 1
ATOM 1325 N N . PRO A 1 179 ? 8.959 28.408 14.817 1.00 20.70 675 PRO A N 1
ATOM 1326 C CA . PRO A 1 179 ? 9.712 29.398 14.050 1.00 20.06 675 PRO A CA 1
ATOM 1327 C C . PRO A 1 179 ? 10.388 28.734 12.848 1.00 19.99 675 PRO A C 1
ATOM 1328 O O . PRO A 1 179 ? 11.008 27.684 12.991 1.00 19.55 675 PRO A O 1
ATOM 1332 N N . SER A 1 180 ? 10.241 29.341 11.676 1.00 19.60 676 SER A N 1
ATOM 1333 C CA . SER A 1 180 ? 10.625 28.667 10.440 1.00 19.31 676 SER A CA 1
ATOM 1334 C C . SER A 1 180 ? 12.113 28.405 10.322 1.00 19.13 676 SER A C 1
ATOM 1335 O O . SER A 1 180 ? 12.537 27.373 9.792 1.00 18.60 676 SER A O 1
ATOM 1338 N N . ALA A 1 181 ? 12.922 29.368 10.757 1.00 18.50 677 ALA A N 1
ATOM 1339 C CA . ALA A 1 181 ? 14.367 29.166 10.709 1.00 18.96 677 ALA A CA 1
ATOM 1340 C C . ALA A 1 181 ? 14.805 28.034 11.647 1.00 19.39 677 ALA A C 1
ATOM 1341 O O . ALA A 1 181 ? 15.681 27.223 11.315 1.00 20.02 677 ALA A O 1
ATOM 1343 N N . GLU A 1 182 ? 14.173 27.951 12.815 1.00 20.46 678 GLU A N 1
ATOM 1344 C CA . GLU A 1 182 ? 14.452 26.875 13.754 1.00 21.11 678 GLU A CA 1
ATOM 1345 C C . GLU A 1 182 ? 14.070 25.489 13.166 1.00 20.86 678 GLU A C 1
ATOM 1346 O O . GLU A 1 182 ? 14.820 24.511 13.275 1.00 20.91 678 GLU A O 1
ATOM 1352 N N . ALA A 1 183 ? 12.914 25.426 12.506 1.00 20.14 679 ALA A N 1
ATOM 1353 C CA . ALA A 1 183 ? 12.470 24.195 11.869 1.00 20.23 679 ALA A CA 1
ATOM 1354 C C . ALA A 1 183 ? 13.419 23.801 10.740 1.00 20.12 679 ALA A C 1
ATOM 1355 O O . ALA A 1 183 ? 13.755 22.637 10.604 1.00 20.89 679 ALA A O 1
ATOM 1357 N N . ALA A 1 184 ? 13.870 24.772 9.947 1.00 20.20 680 ALA A N 1
ATOM 1358 C CA . ALA A 1 184 ? 14.764 24.471 8.844 1.00 20.69 680 ALA A CA 1
ATOM 1359 C C . ALA A 1 184 ? 16.115 23.947 9.344 1.00 21.84 680 ALA A C 1
ATOM 1360 O O . ALA A 1 184 ? 16.786 23.201 8.634 1.00 22.23 680 ALA A O 1
ATOM 1362 N N . ARG A 1 185 ? 16.500 24.346 10.558 1.00 22.77 681 ARG A N 1
ATOM 1363 C CA . ARG A 1 185 ? 17.739 23.876 11.197 1.00 24.23 681 ARG A CA 1
ATOM 1364 C C . ARG A 1 185 ? 17.563 22.511 11.889 1.00 24.11 681 ARG A C 1
ATOM 1365 O O . ARG A 1 185 ? 18.535 21.918 12.374 1.00 24.74 681 ARG A O 1
ATOM 1373 N N . GLY A 1 186 ? 16.332 22.020 11.950 1.00 23.10 682 GLY A N 1
ATOM 1374 C CA . GLY A 1 186 ? 16.051 20.766 12.644 1.00 23.22 682 GLY A CA 1
ATOM 1375 C C . GLY A 1 186 ? 16.059 20.904 14.153 1.00 22.64 682 GLY A C 1
ATOM 1376 O O . GLY A 1 186 ? 16.135 19.890 14.872 1.00 23.75 682 GLY A O 1
ATOM 1377 N N . GLU A 1 187 ? 15.955 22.141 14.646 1.00 21.90 683 GLU A N 1
ATOM 1378 C CA . GLU A 1 187 ? 16.017 22.416 16.084 1.00 22.10 683 GLU A CA 1
ATOM 1379 C C . GLU A 1 187 ? 14.662 22.337 16.791 1.00 21.34 683 GLU A C 1
ATOM 1380 O O . GLU A 1 187 ? 14.586 22.272 18.031 1.00 20.96 683 GLU A O 1
ATOM 1386 N N . ASP A 1 188 ? 13.596 22.325 15.992 1.00 20.66 684 ASP A N 1
ATOM 1387 C CA . ASP A 1 188 ? 12.267 22.065 16.485 1.00 19.57 684 ASP A CA 1
ATOM 1388 C C . ASP A 1 188 ? 11.442 21.606 15.301 1.00 18.63 684 ASP A C 1
ATOM 1389 O O . ASP A 1 188 ? 11.900 21.655 14.165 1.00 18.02 684 ASP A O 1
ATOM 1394 N N . GLY A 1 189 ? 10.218 21.167 15.559 1.00 18.26 685 GLY A N 1
ATOM 1395 C CA . GLY A 1 189 ? 9.412 20.623 14.467 1.00 17.56 685 GLY A CA 1
ATOM 1396 C C . GLY A 1 189 ? 8.217 19.914 15.065 1.00 18.37 685 GLY A C 1
ATOM 1397 O O . GLY A 1 189 ? 8.137 19.746 16.291 1.00 18.04 685 GLY A O 1
ATOM 1398 N N . LEU A 1 190 ? 7.272 19.544 14.203 1.00 17.96 686 LEU A N 1
ATOM 1399 C CA . LEU A 1 190 ? 6.092 18.832 14.658 1.00 20.25 686 LEU A CA 1
ATOM 1400 C C . LEU A 1 190 ? 6.480 17.340 14.731 1.00 20.45 686 LEU A C 1
ATOM 1401 O O . LEU A 1 190 ? 6.805 16.729 13.696 1.00 23.28 686 LEU A O 1
ATOM 1406 N N . ALA A 1 191 ? 6.505 16.789 15.959 1.00 19.50 687 ALA A N 1
ATOM 1407 C CA . ALA A 1 191 ? 6.925 15.405 16.253 1.00 18.74 687 ALA A CA 1
ATOM 1408 C C . ALA A 1 191 ? 5.816 14.391 16.121 1.00 18.94 687 ALA A C 1
ATOM 1409 O O . ALA A 1 191 ? 6.063 13.275 15.636 1.00 19.53 687 ALA A O 1
ATOM 1411 N N . GLN A 1 192 ? 4.628 14.742 16.604 1.00 17.74 688 GLN A N 1
ATOM 1412 C CA . GLN A 1 192 ? 3.483 13.835 16.537 1.00 18.99 688 GLN A CA 1
ATOM 1413 C C . GLN A 1 192 ? 2.258 14.646 16.176 1.00 18.05 688 GLN A C 1
ATOM 1414 O O . GLN A 1 192 ? 2.137 15.795 16.609 1.00 17.11 688 GLN A O 1
ATOM 1420 N N . LEU A 1 193 ? 1.349 14.051 15.418 1.00 17.35 689 LEU A N 1
ATOM 1421 C CA . LEU A 1 193 ? 0.117 14.739 15.057 1.00 16.87 689 LEU A CA 1
ATOM 1422 C C . LEU A 1 193 ? -1.005 13.734 14.982 1.00 17.72 689 LEU A C 1
ATOM 1423 O O . LEU A 1 193 ? -0.947 12.787 14.157 1.00 17.11 689 LEU A O 1
ATOM 1428 N N . TYR A 1 194 ? -2.030 13.948 15.793 1.00 17.51 690 TYR A N 1
ATOM 1429 C CA . TYR A 1 194 ? -3.159 12.991 15.872 1.00 18.41 690 TYR A CA 1
ATOM 1430 C C . TYR A 1 194 ? -4.491 13.662 15.631 1.00 18.94 690 TYR A C 1
ATOM 1431 O O . TYR A 1 194 ? -4.615 14.869 15.804 1.00 18.85 690 TYR A O 1
ATOM 1440 N N . VAL A 1 195 ? -5.507 12.859 15.296 1.00 19.80 691 VAL A N 1
ATOM 1441 C CA . VAL A 1 195 ? -6.875 13.336 15.298 1.00 22.02 691 VAL A CA 1
ATOM 1442 C C . VAL A 1 195 ? -7.605 12.352 16.191 1.00 23.35 691 VAL A C 1
ATOM 1443 O O . VAL A 1 195 ? -7.556 11.122 15.956 1.00 23.90 691 VAL A O 1
ATOM 1447 N N . LEU A 1 196 ? -8.169 12.885 17.269 1.00 23.96 692 LEU A N 1
ATOM 1448 C CA . LEU A 1 196 ? -8.705 12.070 18.349 1.00 27.28 692 LEU A CA 1
ATOM 1449 C C . LEU A 1 196 ? -10.140 12.479 18.609 1.00 28.87 692 LEU A C 1
ATOM 1450 O O . LEU A 1 196 ? -10.483 13.655 18.538 1.00 30.27 692 LEU A O 1
ATOM 1455 N N . PRO A 1 197 ? -10.966 11.521 18.991 1.00 31.64 693 PRO A N 1
ATOM 1456 C CA . PRO A 1 197 ? -12.238 11.892 19.623 1.00 32.49 693 PRO A CA 1
ATOM 1457 C C . PRO A 1 197 ? -11.967 12.752 20.851 1.00 33.73 693 PRO A C 1
ATOM 1458 O O . PRO A 1 197 ? -11.093 12.410 21.660 1.00 34.74 693 PRO A O 1
ATOM 1462 N N . GLN A 1 199 ? -13.132 12.264 23.933 1.00 26.81 695 GLN A N 1
ATOM 1463 C CA . GLN A 1 199 ? -12.886 11.721 25.270 1.00 27.03 695 GLN A CA 1
ATOM 1464 C C . GLN A 1 199 ? -11.686 10.764 25.307 1.00 26.50 695 GLN A C 1
ATOM 1465 O O . GLN A 1 199 ? -11.644 9.813 26.098 1.00 26.96 695 GLN A O 1
ATOM 1471 N N . SER A 1 200 ? -10.697 11.022 24.453 1.00 25.74 696 SER A N 1
ATOM 1472 C CA . SER A 1 200 ? -9.490 10.196 24.437 1.00 24.88 696 SER A CA 1
ATOM 1473 C C . SER A 1 200 ? -8.538 10.435 25.610 1.00 24.41 696 SER A C 1
ATOM 1474 O O . SER A 1 200 ? -8.486 11.541 26.191 1.00 23.76 696 SER A O 1
ATOM 1477 N N . THR A 1 201 ? -7.762 9.396 25.928 1.00 23.95 697 THR A N 1
ATOM 1478 C CA . THR A 1 201 ? -6.671 9.465 26.897 1.00 24.13 697 THR A CA 1
ATOM 1479 C C . THR A 1 201 ? -5.406 9.081 26.150 1.00 24.19 697 THR A C 1
ATOM 1480 O O . THR A 1 201 ? -5.448 8.181 25.324 1.00 23.87 697 THR A O 1
ATOM 1484 N N . LEU A 1 202 ? -4.324 9.821 26.408 1.00 23.37 698 LEU A N 1
ATOM 1485 C CA . LEU A 1 202 ? -2.989 9.545 25.865 1.00 25.14 698 LEU A CA 1
ATOM 1486 C C . LEU A 1 202 ? -2.044 9.218 27.006 1.00 24.97 698 LEU A C 1
ATOM 1487 O O . LEU A 1 202 ? -1.967 9.955 28.004 1.00 24.67 698 LEU A O 1
ATOM 1492 N N . THR A 1 203 ? -1.302 8.132 26.852 1.00 23.75 699 THR A N 1
ATOM 1493 C CA . THR A 1 203 ? -0.254 7.807 27.795 1.00 23.92 699 THR A CA 1
ATOM 1494 C C . THR A 1 203 ? 1.036 7.885 27.002 1.00 24.06 699 THR A C 1
ATOM 1495 O O . THR A 1 203 ? 1.160 7.231 25.985 1.00 24.17 699 THR A O 1
ATOM 1499 N N . ILE A 1 204 ? 1.969 8.704 27.469 1.00 23.95 700 ILE A N 1
ATOM 1500 C CA . ILE A 1 204 ? 3.185 9.000 26.708 1.00 23.77 700 ILE A CA 1
ATOM 1501 C C . ILE A 1 204 ? 4.377 8.603 27.553 1.00 24.16 700 ILE A C 1
ATOM 1502 O O . ILE A 1 204 ? 4.453 8.982 28.730 1.00 24.74 700 ILE A O 1
ATOM 1507 N N . HIS A 1 205 ? 5.318 7.848 26.969 1.00 22.75 701 HIS A N 1
ATOM 1508 C CA . HIS A 1 205 ? 6.511 7.451 27.689 1.00 23.30 701 HIS A CA 1
ATOM 1509 C C . HIS A 1 205 ? 7.751 8.015 27.037 1.00 23.04 701 HIS A C 1
ATOM 1510 O O . HIS A 1 205 ? 7.816 8.125 25.820 1.00 21.59 701 HIS A O 1
ATOM 1517 N N . VAL A 1 206 ? 8.703 8.416 27.868 1.00 22.25 702 VAL A N 1
ATOM 1518 C CA . VAL A 1 206 ? 10.039 8.753 27.432 1.00 23.66 702 VAL A CA 1
ATOM 1519 C C . VAL A 1 206 ? 10.930 7.941 28.360 1.00 24.88 702 VAL A C 1
ATOM 1520 O O . VAL A 1 206 ? 11.092 8.310 29.532 1.00 24.72 702 VAL A O 1
ATOM 1524 N N . GLY A 1 207 ? 11.509 6.862 27.845 1.00 26.38 703 GLY A N 1
ATOM 1525 C CA . GLY A 1 207 ? 12.234 5.907 28.703 1.00 28.41 703 GLY A CA 1
ATOM 1526 C C . GLY A 1 207 ? 11.327 5.446 29.838 1.00 29.25 703 GLY A C 1
ATOM 1527 O O . GLY A 1 207 ? 10.173 5.058 29.608 1.00 29.95 703 GLY A O 1
ATOM 1528 N N . LYS A 1 208 ? 11.835 5.538 31.062 1.00 31.72 704 LYS A N 1
ATOM 1529 C CA . LYS A 1 208 ? 11.103 5.087 32.249 1.00 33.44 704 LYS A CA 1
ATOM 1530 C C . LYS A 1 208 ? 10.274 6.202 32.911 1.00 33.56 704 LYS A C 1
ATOM 1531 O O . LYS A 1 208 ? 9.883 6.074 34.079 1.00 34.61 704 LYS A O 1
ATOM 1537 N N . ARG A 1 209 ? 10.017 7.283 32.170 1.00 32.13 705 ARG A N 1
ATOM 1538 C CA . ARG A 1 209 ? 9.141 8.378 32.614 1.00 31.28 705 ARG A CA 1
ATOM 1539 C C . ARG A 1 209 ? 7.837 8.209 31.860 1.00 30.33 705 ARG A C 1
ATOM 1540 O O . ARG A 1 209 ? 7.863 7.863 30.684 1.00 28.48 705 ARG A O 1
ATOM 1548 N N . LYS A 1 210 ? 6.709 8.455 32.535 1.00 29.18 706 LYS A N 1
ATOM 1549 C CA . LYS A 1 210 ? 5.381 8.211 31.991 1.00 29.64 706 LYS A CA 1
ATOM 1550 C C . LYS A 1 210 ? 4.488 9.399 32.322 1.00 28.83 706 LYS A C 1
ATOM 1551 O O . LYS A 1 210 ? 4.528 9.893 33.446 1.00 27.79 706 LYS A O 1
ATOM 1557 N N . ILE A 1 211 ? 3.707 9.892 31.358 1.00 27.71 707 ILE A N 1
ATOM 1558 C CA . ILE A 1 211 ? 2.620 10.810 31.710 1.00 27.96 707 ILE A CA 1
ATOM 1559 C C . ILE A 1 211 ? 1.321 10.335 31.107 1.00 27.44 707 ILE A C 1
ATOM 1560 O O . ILE A 1 211 ? 1.293 9.832 29.988 1.00 26.71 707 ILE A O 1
ATOM 1565 N N . LYS A 1 212 ? 0.250 10.483 31.874 1.00 27.38 708 LYS A N 1
ATOM 1566 C CA . LYS A 1 212 ? -1.070 10.066 31.448 1.00 28.10 708 LYS A CA 1
ATOM 1567 C C . LYS A 1 212 ? -1.933 11.328 31.336 1.00 28.33 708 LYS A C 1
ATOM 1568 O O . LYS A 1 212 ? -2.047 12.109 32.295 1.00 28.55 708 LYS A O 1
ATOM 1574 N N . LEU A 1 213 ? -2.491 11.559 30.153 1.00 26.82 709 LEU A N 1
ATOM 1575 C CA . LEU A 1 213 ? -3.286 12.745 29.901 1.00 25.73 709 LEU A CA 1
ATOM 1576 C C . LEU A 1 213 ? -4.696 12.314 29.585 1.00 25.69 709 LEU A C 1
ATOM 1577 O O . LEU A 1 213 ? -4.978 11.894 28.470 1.00 23.54 709 LEU A O 1
ATOM 1582 N N . ARG A 1 214 ? -5.578 12.391 30.577 1.00 25.69 710 ARG A N 1
ATOM 1583 C CA . ARG A 1 214 ? -6.990 12.125 30.331 1.00 26.43 710 ARG A CA 1
ATOM 1584 C C . ARG A 1 214 ? -7.627 13.366 29.705 1.00 26.57 710 ARG A C 1
ATOM 1585 O O . ARG A 1 214 ? -6.969 14.405 29.604 1.00 25.60 710 ARG A O 1
ATOM 1593 N N . PRO A 1 215 ? -8.915 13.281 29.311 1.00 26.83 711 PRO A N 1
ATOM 1594 C CA . PRO A 1 215 ? -9.595 14.464 28.772 1.00 26.95 711 PRO A CA 1
ATOM 1595 C C . PRO A 1 215 ? -9.395 15.718 29.626 1.00 27.77 711 PRO A C 1
ATOM 1596 O O . PRO A 1 215 ? -9.193 16.807 29.072 1.00 26.66 711 PRO A O 1
ATOM 1600 N N . GLU A 1 216 ? -9.449 15.554 30.951 1.00 28.41 712 GLU A N 1
ATOM 1601 C CA . GLU A 1 216 ? -9.209 16.661 31.889 1.00 29.84 712 GLU A CA 1
ATOM 1602 C C . GLU A 1 216 ? -7.876 17.359 31.635 1.00 29.35 712 GLU A C 1
ATOM 1603 O O . GLU A 1 216 ? -7.829 18.585 31.532 1.00 30.13 712 GLU A O 1
ATOM 1609 N N . GLU A 1 217 ? -6.799 16.582 31.510 1.00 28.77 713 GLU A N 1
ATOM 1610 C CA . GLU A 1 217 ? -5.485 17.154 31.223 1.00 27.90 713 GLU A CA 1
ATOM 1611 C C . GLU A 1 217 ? -5.412 17.752 29.805 1.00 26.72 713 GLU A C 1
ATOM 1612 O O . GLU A 1 217 ? -4.802 18.791 29.593 1.00 26.36 713 GLU A O 1
ATOM 1618 N N . LEU A 1 218 ? -6.042 17.100 28.831 1.00 25.52 714 LEU A N 1
ATOM 1619 C CA . LEU A 1 218 ? -5.967 17.606 27.452 1.00 24.72 714 LEU A CA 1
ATOM 1620 C C . LEU A 1 218 ? -6.725 18.927 27.279 1.00 24.92 714 LEU A C 1
ATOM 1621 O O . LEU A 1 218 ? -6.365 19.733 26.437 1.00 24.56 714 LEU A O 1
ATOM 1626 N N . GLN A 1 219 ? -7.757 19.165 28.094 1.00 25.37 715 GLN A N 1
ATOM 1627 C CA . GLN A 1 219 ? -8.438 20.471 28.094 1.00 26.79 715 GLN A CA 1
ATOM 1628 C C . GLN A 1 219 ? -7.434 21.597 28.372 1.00 26.25 715 GLN A C 1
ATOM 1629 O O . GLN A 1 219 ? -7.568 22.707 27.836 1.00 25.77 715 GLN A O 1
ATOM 1635 N N . LYS A 1 220 ? -6.421 21.293 29.187 1.00 25.05 716 LYS A N 1
ATOM 1636 C CA . LYS A 1 220 ? -5.403 22.258 29.596 1.00 25.20 716 LYS A CA 1
ATOM 1637 C C . LYS A 1 220 ? -4.427 22.658 28.487 1.00 23.91 716 LYS A C 1
ATOM 1638 O O . LYS A 1 220 ? -3.757 23.685 28.600 1.00 23.62 716 LYS A O 1
ATOM 1644 N N . VAL A 1 221 ? -4.314 21.841 27.444 1.00 22.14 717 VAL A N 1
ATOM 1645 C CA . VAL A 1 221 ? -3.456 22.199 26.309 1.00 21.38 717 VAL A CA 1
ATOM 1646 C C . VAL A 1 221 ? -4.289 22.621 25.101 1.00 20.89 717 VAL A C 1
ATOM 1647 O O . VAL A 1 221 ? -3.748 22.803 24.024 1.00 20.45 717 VAL A O 1
ATOM 1651 N N . THR A 1 222 ? -5.603 22.766 25.289 1.00 20.76 718 THR A N 1
ATOM 1652 C CA . THR A 1 222 ? -6.461 23.262 24.214 1.00 21.16 718 THR A CA 1
ATOM 1653 C C . THR A 1 222 ? -6.181 24.754 23.993 1.00 21.23 718 THR A C 1
ATOM 1654 O O . THR A 1 222 ? -5.974 25.507 24.953 1.00 21.77 718 THR A O 1
ATOM 1658 N N . GLY A 1 223 ? -6.141 25.183 22.736 1.00 20.65 719 GLY A N 1
ATOM 1659 C CA . GLY A 1 223 ? -5.828 26.568 22.439 1.00 21.30 719 GLY A CA 1
ATOM 1660 C C . GLY A 1 223 ? -6.175 26.878 21.002 1.00 21.59 719 GLY A C 1
ATOM 1661 O O . GLY A 1 223 ? -6.722 26.035 20.286 1.00 22.59 719 GLY A O 1
ATOM 1662 N N . GLU A 1 224 ? -5.853 28.086 20.576 1.00 20.85 720 GLU A N 1
ATOM 1663 C CA . GLU A 1 224 ? -6.179 28.493 19.222 1.00 20.65 720 GLU A CA 1
ATOM 1664 C C . GLU A 1 224 ? -5.170 27.883 18.258 1.00 19.79 720 GLU A C 1
ATOM 1665 O O . GLU A 1 224 ? -3.987 27.853 18.545 1.00 19.76 720 GLU A O 1
ATOM 1671 N N . ARG A 1 225 ? -5.654 27.430 17.105 1.00 19.06 721 ARG A N 1
ATOM 1672 C CA . ARG A 1 225 ? -4.776 26.992 16.028 1.00 18.91 721 ARG A CA 1
ATOM 1673 C C . ARG A 1 225 ? -3.711 28.043 15.740 1.00 19.47 721 ARG A C 1
ATOM 1674 O O . ARG A 1 225 ? -4.008 29.252 15.696 1.00 19.49 721 ARG A O 1
ATOM 1682 N N . GLY A 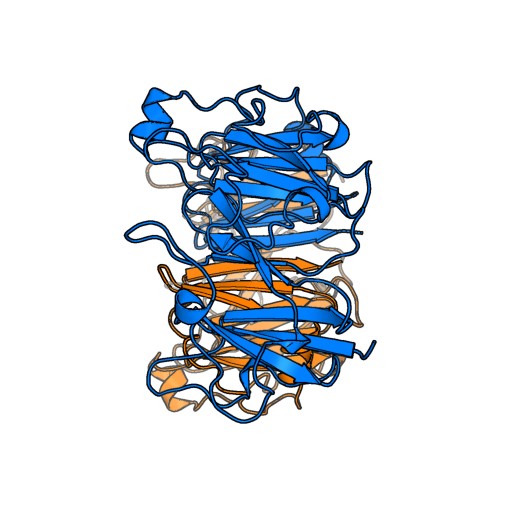1 226 ? -2.466 27.590 15.594 1.00 19.66 722 GLY A N 1
ATOM 1683 C CA . GLY A 1 226 ? -1.364 28.475 15.239 1.00 20.89 722 GLY A CA 1
ATOM 1684 C C . GLY A 1 226 ? -0.609 29.074 16.410 1.00 21.03 722 GLY A C 1
ATOM 1685 O O . GLY A 1 226 ? 0.395 29.771 16.213 1.00 21.96 722 GLY A O 1
ATOM 1686 N N . ARG A 1 227 ? -1.104 28.831 17.629 1.00 20.98 723 ARG A N 1
ATOM 1687 C CA . ARG A 1 227 ? -0.396 29.169 18.853 1.00 21.64 723 ARG A CA 1
ATOM 1688 C C . ARG A 1 227 ? 0.802 28.215 18.999 1.00 21.06 723 ARG A C 1
ATOM 1689 O O . ARG A 1 227 ? 0.893 27.202 18.273 1.00 20.64 723 ARG A O 1
ATOM 1697 N N . ARG A 1 228 ? 1.723 28.518 19.914 1.00 21.12 724 ARG A N 1
ATOM 1698 C CA . ARG A 1 228 ? 2.953 27.725 19.984 1.00 21.41 724 ARG A CA 1
ATOM 1699 C C . ARG A 1 228 ? 2.760 26.466 20.826 1.00 20.91 724 ARG A C 1
ATOM 1700 O O . ARG A 1 228 ? 3.578 25.560 20.757 1.00 20.98 724 ARG A O 1
ATOM 1708 N N . GLY A 1 229 ? 1.679 26.419 21.604 1.00 20.61 725 GLY A N 1
ATOM 1709 C CA . GLY A 1 229 ? 1.397 25.257 22.462 1.00 20.88 725 GLY A CA 1
ATOM 1710 C C . GLY A 1 229 ? 2.059 25.340 23.833 1.00 22.39 725 GLY A C 1
ATOM 1711 O O . GLY A 1 229 ? 2.869 26.243 24.086 1.00 22.42 725 GLY A O 1
ATOM 1712 N N . THR A 1 230 ? 1.727 24.378 24.697 1.00 22.65 726 THR A N 1
ATOM 1713 C CA . THR A 1 230 ? 2.104 24.389 26.107 1.00 23.47 726 THR A CA 1
ATOM 1714 C C . THR A 1 230 ? 3.293 23.466 26.340 1.00 24.20 726 THR A C 1
ATOM 1715 O O . THR A 1 230 ? 3.235 22.290 26.018 1.00 23.37 726 THR A O 1
ATOM 1719 N N . LEU A 1 231 ? 4.375 24.009 26.899 1.00 24.34 727 LEU A N 1
ATOM 1720 C CA . LEU A 1 231 ? 5.567 23.206 27.136 1.00 25.19 727 LEU A CA 1
ATOM 1721 C C . LEU A 1 231 ? 5.400 22.219 28.303 1.00 26.25 727 LEU A C 1
ATOM 1722 O O . LEU A 1 231 ? 4.984 22.600 29.400 1.00 26.93 727 LEU A O 1
ATOM 1727 N N . MET A 1 232 ? 5.715 20.954 28.048 1.00 27.38 728 MET A N 1
ATOM 1728 C CA . MET A 1 232 ? 5.738 19.932 29.096 1.00 28.62 728 MET A CA 1
ATOM 1729 C C . MET A 1 232 ? 7.199 19.549 29.322 1.00 28.67 728 MET A C 1
ATOM 1730 O O . MET A 1 232 ? 7.848 19.006 28.410 1.00 27.86 728 MET A O 1
ATOM 1735 N N . ARG A 1 233 ? 7.729 19.837 30.520 1.00 27.84 729 ARG A N 1
ATOM 1736 C CA . ARG A 1 233 ? 9.130 19.524 30.811 1.00 28.28 729 ARG A CA 1
ATOM 1737 C C . ARG A 1 233 ? 9.415 18.047 30.608 1.00 27.36 729 ARG A C 1
ATOM 1738 O O . ARG A 1 233 ? 8.684 17.195 31.101 1.00 27.77 729 ARG A O 1
ATOM 1746 N N . GLY A 1 234 ? 10.492 17.756 29.887 1.00 27.09 730 GLY A N 1
ATOM 1747 C CA . GLY A 1 234 ? 10.920 16.386 29.676 1.00 27.01 730 GLY A CA 1
ATOM 1748 C C . GLY A 1 234 ? 10.181 15.642 28.584 1.00 26.39 730 GLY A C 1
ATOM 1749 O O . GLY A 1 234 ? 10.486 14.479 28.324 1.00 26.94 730 GLY A O 1
ATOM 1750 N N . LEU A 1 235 ? 9.230 16.294 27.914 1.00 25.91 731 LEU A N 1
ATOM 1751 C CA . LEU A 1 235 ? 8.488 15.617 26.830 1.00 25.66 731 LEU A CA 1
ATOM 1752 C C . LEU A 1 235 ? 9.213 15.725 25.477 1.00 25.76 731 LEU A C 1
ATOM 1753 O O . LEU A 1 235 ? 8.715 16.347 24.535 1.00 26.20 731 LEU A O 1
ATOM 1758 N N . GLN A 1 236 ? 10.400 15.135 25.409 1.00 25.09 732 GLN A N 1
ATOM 1759 C CA . GLN A 1 236 ? 11.227 15.109 24.218 1.00 24.74 732 GLN A CA 1
ATOM 1760 C C . GLN A 1 236 ? 11.691 13.675 24.008 1.00 24.70 732 GLN A C 1
ATOM 1761 O O . GLN A 1 236 ? 11.885 12.953 24.992 1.00 24.28 732 GLN A O 1
ATOM 1767 N N . ARG A 1 237 ? 11.863 13.280 22.739 1.00 23.75 733 ARG A N 1
ATOM 1768 C CA . ARG A 1 237 ? 12.266 11.921 22.347 1.00 24.26 733 ARG A CA 1
ATOM 1769 C C . ARG A 1 237 ? 11.262 10.914 22.887 1.00 22.81 733 ARG A C 1
ATOM 1770 O O . ARG A 1 237 ? 11.610 9.935 23.532 1.00 21.57 733 ARG A O 1
ATOM 1778 N N . ILE A 1 238 ? 9.990 11.216 22.662 1.00 21.86 734 ILE A N 1
ATOM 1779 C CA . ILE A 1 238 ? 8.926 10.267 23.025 1.00 20.82 734 ILE A CA 1
ATOM 1780 C C . ILE A 1 238 ? 9.192 8.914 22.366 1.00 21.55 734 ILE A C 1
ATOM 1781 O O . ILE A 1 238 ? 9.485 8.855 21.159 1.00 22.11 734 ILE A O 1
ATOM 1786 N N . ASP A 1 239 ? 9.088 7.824 23.136 1.00 20.86 735 ASP A N 1
ATOM 1787 C CA . ASP A 1 239 ? 9.274 6.508 22.541 1.00 20.86 735 ASP A CA 1
ATOM 1788 C C . ASP A 1 239 ? 8.077 5.567 22.645 1.00 20.50 735 ASP A C 1
ATOM 1789 O O . ASP A 1 239 ? 8.077 4.522 22.008 1.00 20.56 735 ASP A O 1
ATOM 1794 N N . ARG A 1 240 ? 7.036 5.939 23.383 1.00 19.77 736 ARG A N 1
ATOM 1795 C CA . ARG A 1 240 ? 5.819 5.122 23.350 1.00 20.75 736 ARG A CA 1
ATOM 1796 C C . ARG A 1 240 ? 4.621 6.018 23.548 1.00 20.08 736 ARG A C 1
ATOM 1797 O O . ARG A 1 240 ? 4.663 6.885 24.417 1.00 19.44 736 ARG A O 1
ATOM 1805 N N . VAL A 1 241 ? 3.573 5.826 22.739 1.00 19.70 737 VAL A N 1
ATOM 1806 C CA . VAL A 1 241 ? 2.325 6.546 22.928 1.00 20.33 737 VAL A CA 1
ATOM 1807 C C . VAL A 1 241 ? 1.198 5.529 22.832 1.00 20.82 737 VAL A C 1
ATOM 1808 O O . VAL A 1 241 ? 1.170 4.722 21.910 1.00 20.41 737 VAL A O 1
ATOM 1812 N N . GLU A 1 242 ? 0.274 5.573 23.784 1.00 20.95 738 GLU A N 1
ATOM 1813 C CA . GLU A 1 242 ? -0.914 4.707 23.718 1.00 21.84 738 GLU A CA 1
ATOM 1814 C C . GLU A 1 242 ? -2.119 5.611 23.764 1.00 22.03 738 GLU A C 1
ATOM 1815 O O . GLU A 1 242 ? -2.253 6.384 24.702 1.00 22.71 738 GLU A O 1
ATOM 1821 N N . ILE A 1 243 ? -2.976 5.527 22.748 1.00 21.36 739 ILE A N 1
ATOM 1822 C CA . ILE A 1 243 ? -4.163 6.371 22.663 1.00 22.34 739 ILE A CA 1
ATOM 1823 C C . ILE A 1 243 ? -5.382 5.483 22.857 1.00 23.83 739 ILE A C 1
ATOM 1824 O O . ILE A 1 243 ? -5.592 4.549 22.100 1.00 23.51 739 ILE A O 1
ATOM 1829 N N . ASP A 1 244 ? -6.168 5.782 23.885 1.00 25.15 740 ASP A N 1
ATOM 1830 C CA . ASP A 1 244 ? -7.418 5.060 24.139 1.00 29.07 740 ASP A CA 1
ATOM 1831 C C . ASP A 1 244 ? -8.548 6.011 23.767 1.00 30.15 740 ASP A C 1
ATOM 1832 O O . ASP A 1 244 ? -8.651 7.081 24.351 1.00 29.25 740 ASP A O 1
ATOM 1837 N N . SER A 1 245 ? -9.327 5.652 22.741 1.00 32.05 741 SER A N 1
ATOM 1838 C CA . SER A 1 245 ? -10.263 6.598 22.114 1.00 34.79 741 SER A CA 1
ATOM 1839 C C . SER A 1 245 ? -11.666 6.045 21.931 1.00 35.92 741 SER A C 1
ATOM 1840 O O . SER A 1 245 ? -11.910 5.245 21.028 1.00 36.81 741 SER A O 1
ATOM 1843 N N . PRO A 1 246 ? -12.604 6.469 22.803 1.00 36.86 742 PRO A N 1
ATOM 1844 C CA . PRO A 1 246 ? -13.998 6.049 22.739 1.00 36.72 742 PRO A CA 1
ATOM 1845 C C . PRO A 1 246 ? -14.717 6.723 21.567 1.00 37.15 742 PRO A C 1
ATOM 1846 O O . PRO A 1 246 ? -14.558 7.938 21.369 1.00 36.18 742 PRO A O 1
ATOM 1850 N N . SER B 1 1 ? -10.640 12.887 52.436 1.00 41.66 497 SER B N 1
ATOM 1851 C CA . SER B 1 1 ? -10.850 12.195 51.128 1.00 41.33 497 SER B CA 1
ATOM 1852 C C . SER B 1 1 ? -10.634 13.146 49.954 1.00 40.86 497 SER B C 1
ATOM 1853 O O . SER B 1 1 ? -11.102 12.885 48.846 1.00 41.41 497 SER B O 1
ATOM 1856 N N . GLU B 1 2 ? -9.916 14.239 50.197 1.00 39.91 498 GLU B N 1
ATOM 1857 C CA . GLU B 1 2 ? -9.667 15.252 49.176 1.00 39.26 498 GLU B CA 1
ATOM 1858 C C . GLU B 1 2 ? -8.865 14.679 47.996 1.00 37.81 498 GLU B C 1
ATOM 1859 O O . GLU B 1 2 ? -8.131 13.701 48.172 1.00 37.17 498 GLU B O 1
ATOM 1865 N N . PRO B 1 3 ? -9.012 15.278 46.794 1.00 36.14 499 PRO B N 1
ATOM 1866 C CA . PRO B 1 3 ? -8.251 14.798 45.635 1.00 34.79 499 PRO B CA 1
ATOM 1867 C C . PRO B 1 3 ? -6.764 15.095 45.783 1.00 33.31 499 PRO B C 1
ATOM 1868 O O . PRO B 1 3 ? -6.379 16.191 46.193 1.00 33.22 499 PRO B O 1
ATOM 1872 N N . VAL B 1 4 ? -5.926 14.118 45.458 1.00 31.84 500 VAL B N 1
ATOM 1873 C CA . VAL B 1 4 ? -4.481 14.320 45.520 1.00 30.67 500 VAL B CA 1
ATOM 1874 C C . VAL B 1 4 ? -3.816 13.779 44.273 1.00 29.75 500 VAL B C 1
ATOM 1875 O O . VAL B 1 4 ? -4.356 12.890 43.611 1.00 29.87 500 VAL B O 1
ATOM 1879 N N . THR B 1 5 ? -2.653 14.350 43.975 1.00 28.99 501 THR B N 1
ATOM 1880 C CA . THR B 1 5 ? -1.736 13.821 42.982 1.00 28.94 501 THR B CA 1
ATOM 1881 C C . THR B 1 5 ? -0.451 13.420 43.692 1.00 28.56 501 THR B C 1
ATOM 1882 O O . THR B 1 5 ? 0.162 14.230 44.390 1.00 29.09 501 THR B O 1
ATOM 1886 N N . ILE B 1 6 ? -0.058 12.161 43.529 1.00 28.33 502 ILE B N 1
ATOM 1887 C CA . ILE B 1 6 ? 1.175 11.681 44.129 1.00 27.25 502 ILE B CA 1
ATOM 1888 C C . ILE B 1 6 ? 2.254 11.690 43.059 1.00 26.85 502 ILE B C 1
ATOM 1889 O O . ILE B 1 6 ? 2.046 11.166 41.961 1.00 26.59 502 ILE B O 1
ATOM 1894 N N . VAL B 1 7 ? 3.386 12.296 43.380 1.00 26.54 503 VAL B N 1
ATOM 1895 C CA . VAL B 1 7 ? 4.472 12.455 42.420 1.00 26.48 503 VAL B CA 1
ATOM 1896 C C . VAL B 1 7 ? 5.698 11.698 42.895 1.00 26.39 503 VAL B C 1
ATOM 1897 O O . VAL B 1 7 ? 6.128 11.842 44.036 1.00 26.08 503 VAL B O 1
ATOM 1901 N N . LEU B 1 8 ? 6.232 10.863 42.006 1.00 26.07 504 LEU B N 1
ATOM 1902 C CA . LEU B 1 8 ? 7.429 10.095 42.255 1.00 25.91 504 LEU B CA 1
ATOM 1903 C C . LEU B 1 8 ? 8.539 10.635 41.361 1.00 26.66 504 LEU B C 1
ATOM 1904 O O . LEU B 1 8 ? 8.321 10.852 40.168 1.00 26.70 504 LEU B O 1
ATOM 1909 N N . SER B 1 9 ? 9.714 10.822 41.946 1.00 26.97 505 SER B N 1
ATOM 1910 C CA . SER B 1 9 ? 10.894 11.309 41.231 1.00 28.50 505 SER B CA 1
ATOM 1911 C C . SER B 1 9 ? 11.801 10.172 40.777 1.00 29.49 505 SER B C 1
ATOM 1912 O O . SER B 1 9 ? 11.678 9.032 41.233 1.00 29.66 505 SER B O 1
ATOM 1915 N N . GLN B 1 10 ? 12.703 10.486 39.846 1.00 30.71 506 GLN B N 1
ATOM 1916 C CA . GLN B 1 10 ? 13.680 9.516 39.358 1.00 32.47 506 GLN B CA 1
ATOM 1917 C C . GLN B 1 10 ? 14.531 8.901 40.458 1.00 32.94 506 GLN B C 1
ATOM 1918 O O . GLN B 1 10 ? 14.899 7.715 40.387 1.00 33.42 506 GLN B O 1
ATOM 1924 N N . MET B 1 11 ? 14.838 9.696 41.480 1.00 33.53 507 MET B N 1
ATOM 1925 C CA . MET B 1 11 ? 15.667 9.212 42.572 1.00 35.02 507 MET B CA 1
ATOM 1926 C C . MET B 1 11 ? 14.852 8.678 43.758 1.00 33.02 507 MET B C 1
ATOM 1927 O O . MET B 1 11 ? 15.399 8.409 44.821 1.00 31.94 507 MET B O 1
ATOM 1932 N N . GLY B 1 12 ? 13.548 8.495 43.544 1.00 31.66 508 GLY B N 1
ATOM 1933 C CA . GLY B 1 12 ? 12.700 7.799 44.518 1.00 30.53 508 GLY B CA 1
ATOM 1934 C C . GLY B 1 12 ? 12.161 8.675 45.634 1.00 29.81 508 GLY B C 1
ATOM 1935 O O . GLY B 1 12 ? 11.876 8.174 46.725 1.00 30.20 508 GLY B O 1
ATOM 1936 N N . TRP B 1 13 ? 12.026 9.976 45.378 1.00 28.42 509 TRP B N 1
ATOM 1937 C CA . TRP B 1 13 ? 11.407 10.889 46.348 1.00 27.42 509 TRP B CA 1
ATOM 1938 C C . TRP B 1 13 ? 9.940 11.098 45.991 1.00 27.00 509 TRP B C 1
ATOM 1939 O O . TRP B 1 13 ? 9.573 11.124 44.801 1.00 27.80 509 TRP B O 1
ATOM 1950 N N . VAL B 1 14 ? 9.100 11.218 47.023 1.00 25.47 510 VAL B N 1
ATOM 1951 C CA . VAL B 1 14 ? 7.664 11.294 46.846 1.00 25.83 510 VAL B CA 1
ATOM 1952 C C . VAL B 1 14 ? 7.093 12.539 47.535 1.00 26.07 510 VAL B C 1
ATOM 1953 O O . VAL B 1 14 ? 7.637 13.015 48.532 1.00 25.27 510 VAL B O 1
ATOM 1957 N N . ARG B 1 15 ? 6.002 13.057 46.973 1.00 27.22 511 ARG B N 1
ATOM 1958 C CA . ARG B 1 15 ? 5.239 14.145 47.570 1.00 28.93 511 ARG B CA 1
ATOM 1959 C C . ARG B 1 15 ? 3.806 14.054 47.130 1.00 29.65 511 ARG B C 1
ATOM 1960 O O . ARG B 1 15 ? 3.500 13.400 46.144 1.00 29.20 511 ARG B O 1
ATOM 1968 N N . SER B 1 16 ? 2.942 14.719 47.883 1.00 30.98 512 SER B N 1
ATOM 1969 C CA . SER B 1 16 ? 1.525 14.767 47.607 1.00 32.73 512 SER B CA 1
ATOM 1970 C C . SER B 1 16 ? 1.143 16.202 47.318 1.00 33.41 512 SER B C 1
ATOM 1971 O O . SER B 1 16 ? 1.478 17.112 48.087 1.00 33.74 512 SER B O 1
ATOM 1974 N N . ALA B 1 17 ? 0.443 16.393 46.208 1.00 33.95 513 ALA B N 1
ATOM 1975 C CA . ALA B 1 17 ? -0.074 17.692 45.801 1.00 34.67 513 ALA B CA 1
ATOM 1976 C C . ALA B 1 17 ? -1.582 17.661 45.951 1.00 35.27 513 ALA B C 1
ATOM 1977 O O . ALA B 1 17 ? -2.214 16.659 45.623 1.00 35.04 513 ALA B O 1
ATOM 1979 N N . LYS B 1 18 ? -2.163 18.749 46.442 1.00 36.52 514 LYS B N 1
ATOM 1980 C CA . LYS B 1 18 ? -3.615 18.833 46.567 1.00 37.69 514 LYS B CA 1
ATOM 1981 C C . LYS B 1 18 ? -4.228 19.015 45.179 1.00 38.28 514 LYS B C 1
ATOM 1982 O O . LYS B 1 18 ? -3.722 19.796 44.378 1.00 38.46 514 LYS B O 1
ATOM 1988 N N . GLY B 1 19 ? -5.298 18.276 44.897 1.00 38.87 515 GLY B N 1
ATOM 1989 C CA . GLY B 1 19 ? -6.010 18.392 43.628 1.00 39.49 515 GLY B CA 1
ATOM 1990 C C . GLY B 1 19 ? -5.420 17.584 42.490 1.00 40.28 515 GLY B C 1
ATOM 1991 O O . GLY B 1 19 ? -4.377 16.944 42.638 1.00 39.74 515 GLY B O 1
ATOM 1992 N N . HIS B 1 20 ? -6.114 17.616 41.351 1.00 41.01 516 HIS B N 1
ATOM 1993 C CA . HIS B 1 20 ? -5.705 16.906 40.138 1.00 41.95 516 HIS B CA 1
ATOM 1994 C C . HIS B 1 20 ? -5.180 17.859 39.049 1.00 42.73 516 HIS B C 1
ATOM 1995 O O . HIS B 1 20 ? -4.905 17.434 37.922 1.00 43.07 516 HIS B O 1
ATOM 2002 N N . ASP B 1 21 ? -5.020 19.132 39.395 1.00 43.58 517 ASP B N 1
ATOM 2003 C CA . ASP B 1 21 ? -4.617 20.154 38.432 1.00 44.50 517 ASP B CA 1
ATOM 2004 C C . ASP B 1 21 ? -3.154 20.574 38.608 1.00 44.26 517 ASP B C 1
ATOM 2005 O O . ASP B 1 21 ? -2.838 21.769 38.670 1.00 44.76 517 ASP B O 1
ATOM 2010 N N . ILE B 1 22 ? -2.252 19.602 38.688 1.00 43.85 518 ILE B N 1
ATOM 2011 C CA . ILE B 1 22 ? -0.848 19.949 38.888 1.00 43.42 518 ILE B CA 1
ATOM 2012 C C . ILE B 1 22 ? 0.004 19.591 37.677 1.00 42.79 518 ILE B C 1
ATOM 2013 O O . ILE B 1 22 ? -0.340 18.695 36.894 1.00 42.71 518 ILE B O 1
ATOM 2018 N N . ASP B 1 23 ? 1.109 20.314 37.522 1.00 41.79 519 ASP B N 1
ATOM 2019 C CA . ASP B 1 23 ? 2.066 20.020 36.473 1.00 40.83 519 ASP B CA 1
ATOM 2020 C C . ASP B 1 23 ? 3.263 19.326 37.110 1.00 39.39 519 ASP B C 1
ATOM 2021 O O . ASP B 1 23 ? 4.288 19.953 37.375 1.00 38.89 519 ASP B O 1
ATOM 2026 N N . ALA B 1 24 ? 3.119 18.024 37.365 1.00 37.97 520 ALA B N 1
ATOM 2027 C CA . ALA B 1 24 ? 4.155 17.267 38.068 1.00 36.65 520 ALA B CA 1
ATOM 2028 C C . ALA B 1 24 ? 5.547 17.353 37.436 1.00 36.17 520 ALA B C 1
ATOM 2029 O O . ALA B 1 24 ? 6.527 17.556 38.148 1.00 35.77 520 ALA B O 1
ATOM 2031 N N . PRO B 1 25 ? 5.653 17.202 36.095 1.00 35.92 521 PRO B N 1
ATOM 2032 C CA . PRO B 1 25 ? 6.981 17.286 35.501 1.00 35.92 521 PRO B CA 1
ATOM 2033 C C . PRO B 1 25 ? 7.621 18.653 35.717 1.00 35.97 521 PRO B C 1
ATOM 2034 O O . PRO B 1 25 ? 8.848 18.751 35.784 1.00 36.13 521 PRO B O 1
ATOM 2038 N N . GLY B 1 26 ? 6.782 19.676 35.863 1.00 36.00 522 GLY B N 1
ATOM 2039 C CA . GLY B 1 26 ? 7.231 21.057 36.035 1.00 36.66 522 GLY B CA 1
ATOM 2040 C C . GLY B 1 26 ? 7.509 21.482 37.466 1.00 37.22 522 GLY B C 1
ATOM 2041 O O . GLY B 1 26 ? 7.847 22.638 37.721 1.00 37.27 522 GLY B O 1
ATOM 2042 N N . LEU B 1 27 ? 7.368 20.561 38.415 1.00 37.20 523 LEU B N 1
ATOM 2043 C CA . LEU B 1 27 ? 7.644 20.883 39.815 1.00 37.27 523 LEU B CA 1
ATOM 2044 C C . LEU B 1 27 ? 9.142 21.044 40.059 1.00 37.83 523 LEU B C 1
ATOM 2045 O O . LEU B 1 27 ? 9.966 20.702 39.203 1.00 37.71 523 LEU B O 1
ATOM 2050 N N . ASN B 1 28 ? 9.504 21.563 41.229 1.00 38.78 524 ASN B N 1
ATOM 2051 C CA . ASN B 1 28 ? 10.913 21.671 41.577 1.00 39.45 524 ASN B CA 1
ATOM 2052 C C . ASN B 1 28 ? 11.453 20.339 42.071 1.00 39.43 524 ASN B C 1
ATOM 2053 O O . ASN B 1 28 ? 10.791 19.649 42.836 1.00 40.08 524 ASN B O 1
ATOM 2058 N N . TYR B 1 29 ? 12.641 19.974 41.594 1.00 39.67 525 TYR B N 1
ATOM 2059 C CA . TYR B 1 29 ? 13.329 18.747 42.010 1.00 39.70 525 TYR B CA 1
ATOM 2060 C C . TYR B 1 29 ? 14.739 19.077 42.470 1.00 40.71 525 TYR B C 1
ATOM 2061 O O . TYR B 1 29 ? 15.346 20.032 41.985 1.00 40.80 525 TYR B O 1
ATOM 2070 N N . LYS B 1 30 ? 15.258 18.286 43.403 1.00 41.51 526 LYS B N 1
ATOM 2071 C CA . LYS B 1 30 ? 16.627 18.476 43.885 1.00 42.29 526 LYS B CA 1
ATOM 2072 C C . LYS B 1 30 ? 17.668 18.157 42.799 1.00 42.39 526 LYS B C 1
ATOM 2073 O O . LYS B 1 30 ? 17.357 17.494 41.806 1.00 42.56 526 LYS B O 1
ATOM 2079 N N . ALA B 1 31 ? 18.891 18.653 42.987 1.00 42.46 527 ALA B N 1
ATOM 2080 C CA . ALA B 1 31 ? 19.955 18.507 41.991 1.00 42.24 527 ALA B CA 1
ATOM 2081 C C . ALA B 1 31 ? 20.149 17.052 41.585 1.00 41.90 527 ALA B C 1
ATOM 2082 O O . ALA B 1 31 ? 20.266 16.167 42.438 1.00 42.41 527 ALA B O 1
ATOM 2084 N N . GLY B 1 32 ? 20.149 16.815 40.276 1.00 41.53 528 GLY B N 1
ATOM 2085 C CA . GLY B 1 32 ? 20.351 15.478 39.712 1.00 40.58 528 GLY B CA 1
ATOM 2086 C C . GLY B 1 32 ? 19.092 14.625 39.683 1.00 39.92 528 GLY B C 1
ATOM 2087 O O . GLY B 1 32 ? 19.132 13.472 39.246 1.00 40.66 528 GLY B O 1
ATOM 2088 N N . ASP B 1 33 ? 17.977 15.191 40.144 1.00 38.50 529 ASP B N 1
ATOM 2089 C CA . ASP B 1 33 ? 16.697 14.473 40.189 1.00 37.63 529 ASP B CA 1
ATOM 2090 C C . ASP B 1 33 ? 15.689 15.118 39.240 1.00 36.91 529 ASP B C 1
ATOM 2091 O O . ASP B 1 33 ? 15.830 16.291 38.871 1.00 37.57 529 ASP B O 1
ATOM 2096 N N . SER B 1 34 ? 14.687 14.341 38.832 1.00 35.46 530 SER B N 1
ATOM 2097 C CA . SER B 1 34 ? 13.596 14.829 37.987 1.00 34.49 530 SER B CA 1
ATOM 2098 C C . SER B 1 34 ? 12.354 13.955 38.100 1.00 33.17 530 SER B C 1
ATOM 2099 O O . SER B 1 34 ? 12.373 12.918 38.767 1.00 32.90 530 SER B O 1
ATOM 2102 N N . PHE B 1 35 ? 11.294 14.384 37.420 1.00 31.80 531 PHE B N 1
ATOM 2103 C CA . PHE B 1 35 ? 10.018 13.671 37.367 1.00 31.43 531 PHE B CA 1
ATOM 2104 C C . PHE B 1 35 ? 10.153 12.245 36.849 1.00 31.35 531 PHE B C 1
ATOM 2105 O O . PHE B 1 35 ? 10.917 11.981 35.897 1.00 31.66 531 PHE B O 1
ATOM 2113 N N . LYS B 1 36 ? 9.408 11.334 37.477 1.00 29.51 532 LYS B N 1
ATOM 2114 C CA . LYS B 1 36 ? 9.284 9.954 36.987 1.00 28.69 532 LYS B CA 1
ATOM 2115 C C . LYS B 1 36 ? 7.833 9.568 36.664 1.00 27.77 532 LYS B C 1
ATOM 2116 O O . LYS B 1 36 ? 7.540 9.082 35.574 1.00 27.50 532 LYS B O 1
ATOM 2122 N N . ALA B 1 37 ? 6.916 9.781 37.605 1.00 26.50 533 ALA B N 1
ATOM 2123 C CA . ALA B 1 37 ? 5.539 9.375 37.399 1.00 26.16 533 ALA B CA 1
ATOM 2124 C C . ALA B 1 37 ? 4.645 10.101 38.380 1.00 25.77 533 ALA B C 1
ATOM 2125 O O . ALA B 1 37 ? 5.113 10.584 39.407 1.00 25.09 533 ALA B O 1
ATOM 2127 N N . ALA B 1 38 ? 3.374 10.191 38.027 1.00 26.99 534 ALA B N 1
ATOM 2128 C CA . ALA B 1 38 ? 2.357 10.710 38.929 1.00 27.63 534 ALA B CA 1
ATOM 2129 C C . ALA B 1 38 ? 1.128 9.834 38.838 1.00 28.42 534 ALA B C 1
ATOM 2130 O O . ALA B 1 38 ? 0.838 9.243 37.793 1.00 29.28 534 ALA B O 1
ATOM 2132 N N . VAL B 1 39 ? 0.389 9.753 39.932 1.00 27.69 535 VAL B N 1
ATOM 2133 C CA . VAL B 1 39 ? -0.897 9.090 39.923 1.00 28.17 535 VAL B CA 1
ATOM 2134 C C . VAL B 1 39 ? -1.882 10.017 40.616 1.00 28.86 535 VAL B C 1
ATOM 2135 O O . VAL B 1 39 ? -1.496 10.859 41.437 1.00 28.41 535 VAL B O 1
ATOM 2139 N N . LYS B 1 40 ? -3.150 9.885 40.253 1.00 30.74 536 LYS B N 1
ATOM 2140 C CA . LYS B 1 40 ? -4.184 10.751 40.788 1.00 32.07 536 LYS B CA 1
ATOM 2141 C C . LYS B 1 40 ? -5.239 9.898 41.456 1.00 32.39 536 LYS B C 1
ATOM 2142 O O . LYS B 1 40 ? -5.538 8.790 41.005 1.00 33.34 536 LYS B O 1
ATOM 2148 N N . GLY B 1 41 ? -5.766 10.395 42.567 1.00 32.01 537 GLY B N 1
ATOM 2149 C CA . GLY B 1 41 ? -6.828 9.702 43.271 1.00 32.07 537 GLY B CA 1
ATOM 2150 C C . GLY B 1 41 ? -7.269 10.492 44.485 1.00 31.96 537 GLY B C 1
ATOM 2151 O O . GLY B 1 41 ? -7.160 11.720 44.522 1.00 31.51 537 GLY B O 1
ATOM 2152 N N . LYS B 1 42 ? -7.738 9.777 45.494 1.00 32.09 538 LYS B N 1
ATOM 2153 C CA . LYS B 1 42 ? -8.251 10.424 46.698 1.00 32.78 538 LYS B CA 1
ATOM 2154 C C . LYS B 1 42 ? -7.321 10.178 47.895 1.00 32.35 538 LYS B C 1
ATOM 2155 O O . LYS B 1 42 ? -6.610 9.169 47.940 1.00 32.61 538 LYS B O 1
ATOM 2161 N N . SER B 1 43 ? -7.336 11.104 48.851 1.00 31.84 539 SER B N 1
ATOM 2162 C CA . SER B 1 43 ? -6.548 10.990 50.081 1.00 31.88 539 SER B CA 1
ATOM 2163 C C . SER B 1 43 ? -6.866 9.744 50.915 1.00 31.45 539 SER B C 1
ATOM 2164 O O . SER B 1 43 ? -6.022 9.276 51.696 1.00 31.45 539 SER B O 1
ATOM 2167 N N . ASN B 1 44 ? -8.060 9.194 50.726 1.00 30.56 540 ASN B N 1
ATOM 2168 C CA . ASN B 1 44 ? -8.522 8.053 51.508 1.00 30.27 540 ASN B CA 1
ATOM 2169 C C . ASN B 1 44 ? -8.371 6.710 50.789 1.00 29.43 540 ASN B C 1
ATOM 2170 O O . ASN B 1 44 ? -9.078 5.744 51.096 1.00 29.96 540 ASN B O 1
ATOM 2175 N N . GLN B 1 45 ? -7.452 6.645 49.828 1.00 27.79 541 GLN B N 1
ATOM 2176 C CA . GLN B 1 45 ? -7.122 5.393 49.173 1.00 26.92 541 GLN B CA 1
ATOM 2177 C C . GLN B 1 45 ? -5.590 5.280 49.167 1.00 25.38 541 GLN B C 1
ATOM 2178 O O . GLN B 1 45 ? -4.903 6.299 49.073 1.00 24.79 541 GLN B O 1
ATOM 2184 N N . PRO B 1 46 ? -5.061 4.052 49.296 1.00 23.82 542 PRO B N 1
ATOM 2185 C CA . PRO B 1 46 ? -3.602 3.915 49.383 1.00 22.84 542 PRO B CA 1
ATOM 2186 C C . PRO B 1 46 ? -2.929 4.161 48.051 1.00 22.24 542 PRO B C 1
ATOM 2187 O O . PRO B 1 46 ? -3.525 3.942 46.990 1.00 21.80 542 PRO B O 1
ATOM 2191 N N . VAL B 1 47 ? -1.686 4.591 48.125 1.00 21.16 543 VAL B N 1
ATOM 2192 C CA . VAL B 1 47 ? -0.835 4.578 46.950 1.00 21.06 543 VAL B CA 1
ATOM 2193 C C . VAL B 1 47 ? 0.141 3.409 47.075 1.00 20.71 543 VAL B C 1
ATOM 2194 O O . VAL B 1 47 ? 0.646 3.103 48.164 1.00 20.72 543 VAL B O 1
ATOM 2198 N N . VAL B 1 48 ? 0.376 2.733 45.953 1.00 20.48 544 VAL B N 1
ATOM 2199 C CA . VAL B 1 48 ? 1.148 1.511 45.953 1.00 20.62 544 VAL B CA 1
ATOM 2200 C C . VAL B 1 48 ? 2.408 1.704 45.127 1.00 20.51 544 VAL B C 1
ATOM 2201 O O . VAL B 1 48 ? 2.380 2.416 44.112 1.00 21.61 544 VAL B O 1
ATOM 2205 N N . PHE B 1 49 ? 3.496 1.092 45.593 1.00 20.12 545 PHE B N 1
ATOM 2206 C CA . PHE B 1 49 ? 4.784 1.106 44.916 1.00 20.73 545 PHE B CA 1
ATOM 2207 C C . PHE B 1 49 ? 5.231 -0.319 44.701 1.00 21.25 545 PHE B C 1
ATOM 2208 O O . PHE B 1 49 ? 4.992 -1.187 45.551 1.00 20.97 545 PHE B O 1
ATOM 2216 N N . VAL B 1 50 ? 5.876 -0.572 43.562 1.00 20.47 546 VAL B N 1
ATOM 2217 C CA . VAL B 1 50 ? 6.454 -1.875 43.305 1.00 20.70 546 VAL B CA 1
ATOM 2218 C C . VAL B 1 50 ? 7.954 -1.671 43.089 1.00 20.32 546 VAL B C 1
ATOM 2219 O O . VAL B 1 50 ? 8.345 -0.785 42.321 1.00 20.87 546 VAL B O 1
ATOM 2223 N N . ASP B 1 51 ? 8.778 -2.464 43.765 1.00 19.85 547 ASP B N 1
ATOM 2224 C CA . ASP B 1 51 ? 10.227 -2.297 43.625 1.00 20.95 547 ASP B CA 1
ATOM 2225 C C . ASP B 1 51 ? 10.812 -3.230 42.571 1.00 20.93 547 ASP B C 1
ATOM 2226 O O . ASP B 1 51 ? 10.098 -4.093 42.012 1.00 21.58 547 ASP B O 1
ATOM 2231 N N . SER B 1 52 ? 12.109 -3.054 42.320 1.00 21.40 548 SER B N 1
ATOM 2232 C CA . SER B 1 52 ? 12.839 -3.796 41.280 1.00 21.96 548 SER B CA 1
ATOM 2233 C C . SER B 1 52 ? 12.991 -5.306 41.540 1.00 22.84 548 SER B C 1
ATOM 2234 O O . SER B 1 52 ? 13.423 -6.072 40.637 1.00 23.04 548 SER B O 1
ATOM 2237 N N . THR B 1 53 ? 12.663 -5.744 42.757 1.00 21.88 549 THR B N 1
ATOM 2238 C CA . THR B 1 53 ? 12.748 -7.155 43.115 1.00 22.15 549 THR B CA 1
ATOM 2239 C C . THR B 1 53 ? 11.377 -7.814 43.127 1.00 22.19 549 THR B C 1
ATOM 2240 O O . THR B 1 53 ? 11.265 -8.995 43.434 1.00 22.70 549 THR B O 1
ATOM 2244 N N . GLY B 1 54 ? 10.335 -7.043 42.821 1.00 21.26 550 GLY B N 1
ATOM 2245 C CA . GLY B 1 54 ? 8.995 -7.611 42.720 1.00 21.18 550 GLY B CA 1
ATOM 2246 C C . GLY B 1 54 ? 8.204 -7.536 44.016 1.00 21.00 550 GLY B C 1
ATOM 2247 O O . GLY B 1 54 ? 7.179 -8.205 44.159 1.00 21.43 550 GLY B O 1
ATOM 2248 N N . ARG B 1 55 ? 8.692 -6.738 44.967 1.00 21.04 551 ARG B N 1
ATOM 2249 C CA . ARG B 1 55 ? 7.935 -6.465 46.208 1.00 20.45 551 ARG B CA 1
ATOM 2250 C C . ARG B 1 55 ? 6.978 -5.296 46.034 1.00 19.78 551 ARG B C 1
ATOM 2251 O O . ARG B 1 55 ? 7.253 -4.370 45.285 1.00 19.36 551 ARG B O 1
ATOM 2259 N N . SER B 1 56 ? 5.827 -5.337 46.705 1.00 18.82 552 SER B N 1
ATOM 2260 C CA . SER B 1 56 ? 4.919 -4.192 46.662 1.00 18.84 552 SER B CA 1
ATOM 2261 C C . SER B 1 56 ? 4.655 -3.609 48.050 1.00 18.67 552 SER B C 1
ATOM 2262 O O . SER B 1 56 ? 4.730 -4.330 49.058 1.00 18.70 552 SER B O 1
ATOM 2265 N N . TYR B 1 57 ? 4.327 -2.321 48.075 1.00 18.42 553 TYR B N 1
ATOM 2266 C CA . TYR B 1 57 ? 4.156 -1.584 49.322 1.00 18.02 553 TYR B CA 1
ATOM 2267 C C . TYR B 1 57 ? 3.001 -0.626 49.177 1.00 18.98 553 TYR B C 1
ATOM 2268 O O . TYR B 1 57 ? 2.794 -0.045 48.111 1.00 19.74 553 TYR B O 1
ATOM 2277 N N . ALA B 1 58 ? 2.273 -0.405 50.263 1.00 18.14 554 ALA B N 1
ATOM 2278 C CA . ALA B 1 58 ? 1.253 0.635 50.259 1.00 17.84 554 ALA B CA 1
ATOM 2279 C C . ALA B 1 58 ? 1.569 1.698 51.310 1.00 18.69 554 ALA B C 1
ATOM 2280 O O . ALA B 1 58 ? 2.062 1.382 52.395 1.00 18.75 554 ALA B O 1
ATOM 2282 N N . ILE B 1 59 ? 1.259 2.942 50.970 1.00 18.71 555 ILE B N 1
ATOM 2283 C CA . ILE B 1 59 ? 1.430 4.100 51.845 1.00 20.33 555 ILE B CA 1
ATOM 2284 C C . ILE B 1 59 ? 0.127 4.897 51.849 1.00 19.71 555 ILE B C 1
ATOM 2285 O O . ILE B 1 59 ? -0.529 5.027 50.816 1.00 19.85 555 ILE B O 1
ATOM 2290 N N . ASP B 1 60 ? -0.249 5.421 53.015 1.00 20.12 556 ASP B N 1
ATOM 2291 C CA . ASP B 1 60 ? -1.399 6.317 53.153 1.00 21.13 556 ASP B CA 1
ATOM 2292 C C . ASP B 1 60 ? -1.006 7.735 52.718 1.00 21.38 556 ASP B C 1
ATOM 2293 O O . ASP B 1 60 ? -0.067 8.323 53.269 1.00 21.93 556 ASP B O 1
ATOM 2298 N N . PRO B 1 61 ? -1.698 8.301 51.712 1.00 21.77 557 PRO B N 1
ATOM 2299 C CA . PRO B 1 61 ? -1.316 9.646 51.255 1.00 21.77 557 PRO B CA 1
ATOM 2300 C C . PRO B 1 61 ? -1.248 10.716 52.350 1.00 21.94 557 PRO B C 1
ATOM 2301 O O . PRO B 1 61 ? -0.497 11.689 52.200 1.00 21.82 557 PRO B O 1
ATOM 2305 N N . ILE B 1 62 ? -2.030 10.564 53.418 1.00 21.78 558 ILE B N 1
ATOM 2306 C CA . ILE B 1 62 ? -2.036 11.551 54.486 1.00 23.29 558 ILE B CA 1
ATOM 2307 C C . ILE B 1 62 ? -0.656 11.712 55.169 1.00 22.63 558 ILE B C 1
ATOM 2308 O O . ILE B 1 62 ? -0.411 12.712 55.865 1.00 22.30 558 ILE B O 1
ATOM 2313 N N . THR B 1 63 ? 0.227 10.731 54.972 1.00 22.55 559 THR B N 1
ATOM 2314 C CA . THR B 1 63 ? 1.553 10.716 55.621 1.00 23.64 559 THR B CA 1
ATOM 2315 C C . THR B 1 63 ? 2.642 11.352 54.763 1.00 24.81 559 THR B C 1
ATOM 2316 O O . THR B 1 63 ? 3.815 11.428 55.170 1.00 24.86 559 THR B O 1
ATOM 2320 N N . LEU B 1 64 ? 2.260 11.767 53.560 1.00 26.31 560 LEU B N 1
ATOM 2321 C CA . LEU B 1 64 ? 3.222 12.296 52.591 1.00 27.51 560 LEU B CA 1
ATOM 2322 C C . LEU B 1 64 ? 3.378 13.803 52.695 1.00 29.42 560 LEU B C 1
ATOM 2323 O O . LEU B 1 64 ? 2.445 14.503 53.109 1.00 29.66 560 LEU B O 1
ATOM 2328 N N . PRO B 1 65 ? 4.567 14.309 52.327 1.00 30.80 561 PRO B N 1
ATOM 2329 C CA . PRO B 1 65 ? 4.810 15.735 52.416 1.00 32.64 561 PRO B CA 1
ATOM 2330 C C . PRO B 1 65 ? 4.187 16.488 51.251 1.00 34.42 561 PRO B C 1
ATOM 2331 O O . PRO B 1 65 ? 3.884 15.900 50.191 1.00 34.25 561 PRO B O 1
ATOM 2335 N N . SER B 1 66 ? 4.015 17.788 51.457 1.00 36.35 562 SER B N 1
ATOM 2336 C CA . SER B 1 66 ? 3.417 18.685 50.483 1.00 38.60 562 SER B CA 1
ATOM 2337 C C . SER B 1 66 ? 4.294 18.825 49.242 1.00 39.89 562 SER B C 1
ATOM 2338 O O . SER B 1 66 ? 5.534 18.844 49.341 1.00 40.43 562 SER B O 1
ATOM 2341 N N . ALA B 1 67 ? 3.646 18.927 48.084 1.00 40.91 563 ALA B N 1
ATOM 2342 C CA . ALA B 1 67 ? 4.345 19.141 46.817 1.00 42.48 563 ALA B CA 1
ATOM 2343 C C . ALA B 1 67 ? 4.886 20.568 46.702 1.00 43.25 563 ALA B C 1
ATOM 2344 O O . ALA B 1 67 ? 5.627 20.888 45.767 1.00 43.70 563 ALA B O 1
ATOM 2346 N N . ARG B 1 68 ? 4.514 21.409 47.666 1.00 43.96 564 ARG B N 1
ATOM 2347 C CA . ARG B 1 68 ? 5.082 22.747 47.825 1.00 44.67 564 ARG B CA 1
ATOM 2348 C C . ARG B 1 68 ? 6.542 22.700 48.279 1.00 44.43 564 ARG B C 1
ATOM 2349 O O . ARG B 1 68 ? 7.246 23.712 48.230 1.00 44.76 564 ARG B O 1
ATOM 2357 N N . GLY B 1 69 ? 6.982 21.532 48.744 1.00 44.01 565 GLY B N 1
ATOM 2358 C CA . GLY B 1 69 ? 8.377 21.324 49.123 1.00 43.32 565 GLY B CA 1
ATOM 2359 C C . GLY B 1 69 ? 9.073 20.339 48.201 1.00 42.76 565 GLY B C 1
ATOM 2360 O O . GLY B 1 69 ? 8.565 20.017 47.129 1.00 43.09 565 GLY B O 1
ATOM 2361 N N . GLN B 1 70 ? 10.232 19.851 48.628 1.00 42.13 566 G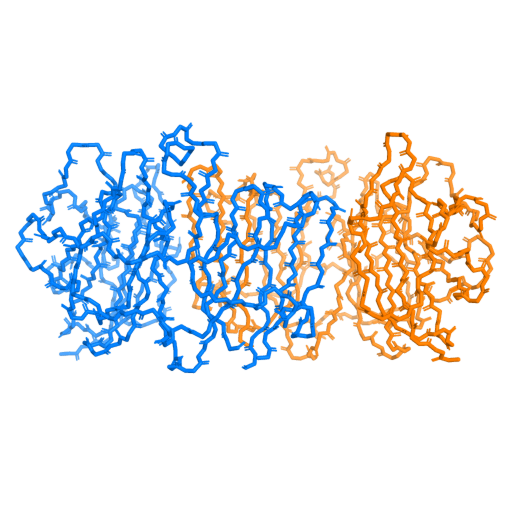LN B N 1
ATOM 2362 C CA . GLN B 1 70 ? 11.044 18.954 47.805 1.00 41.21 566 GLN B CA 1
ATOM 2363 C C . GLN B 1 70 ? 10.559 17.501 47.861 1.00 39.74 566 GLN B C 1
ATOM 2364 O O . GLN B 1 70 ? 10.824 16.707 46.951 1.00 39.75 566 GLN B O 1
ATOM 2370 N N . GLY B 1 71 ? 9.820 17.169 48.918 1.00 37.61 567 GLY B N 1
ATOM 2371 C CA . GLY B 1 71 ? 9.357 15.805 49.120 1.00 34.34 567 GLY B CA 1
ATOM 2372 C C . GLY B 1 71 ? 10.276 15.050 50.055 1.00 32.30 567 GLY B C 1
ATOM 2373 O O . GLY B 1 71 ? 11.103 15.636 50.750 1.00 32.30 567 GLY B O 1
ATOM 2374 N N . GLU B 1 72 ? 10.137 13.728 50.073 1.00 29.34 568 GLU B N 1
ATOM 2375 C CA . GLU B 1 72 ? 10.903 12.921 50.993 1.00 27.03 568 GLU B CA 1
ATOM 2376 C C . GLU B 1 72 ? 11.225 11.582 50.342 1.00 24.33 568 GLU B C 1
ATOM 2377 O O . GLU B 1 72 ? 10.455 11.116 49.507 1.00 23.82 568 GLU B O 1
ATOM 2383 N N . PRO B 1 73 ? 12.368 10.979 50.703 1.00 23.83 569 PRO B N 1
ATOM 2384 C CA . PRO B 1 73 ? 12.795 9.721 50.080 1.00 23.40 569 PRO B CA 1
ATOM 2385 C C . PRO B 1 73 ? 11.960 8.549 50.530 1.00 22.81 569 PRO B C 1
ATOM 2386 O O . PRO B 1 73 ? 11.675 8.417 51.725 1.00 22.08 569 PRO B O 1
ATOM 2390 N N . LEU B 1 74 ? 11.610 7.682 49.579 1.00 22.82 570 LEU B N 1
ATOM 2391 C CA . LEU B 1 74 ? 10.858 6.469 49.890 1.00 22.45 570 LEU B CA 1
ATOM 2392 C C . LEU B 1 74 ? 11.626 5.517 50.791 1.00 22.96 570 LEU B C 1
ATOM 2393 O O . LEU B 1 74 ? 11.015 4.729 51.494 1.00 22.00 570 LEU B O 1
ATOM 2398 N N . THR B 1 75 ? 12.964 5.578 50.778 1.00 23.32 571 THR B N 1
ATOM 2399 C CA . THR B 1 75 ? 13.753 4.758 51.707 1.00 24.39 571 THR B CA 1
ATOM 2400 C C . THR B 1 75 ? 13.454 5.135 53.162 1.00 24.34 571 THR B C 1
ATOM 2401 O O . THR B 1 75 ? 13.718 4.348 54.080 1.00 25.50 571 THR B O 1
ATOM 2405 N N . GLY B 1 76 ? 12.891 6.321 53.372 1.00 23.51 572 GLY B N 1
ATOM 2406 C CA . GLY B 1 76 ? 12.471 6.742 54.716 1.00 23.73 572 GLY B CA 1
ATOM 2407 C C . GLY B 1 76 ? 11.114 6.176 55.110 1.00 22.88 572 GLY B C 1
ATOM 2408 O O . GLY B 1 76 ? 10.683 6.299 56.268 1.00 23.49 572 GLY B O 1
ATOM 2409 N N . LYS B 1 77 ? 10.431 5.576 54.141 1.00 21.58 573 LYS B N 1
ATOM 2410 C CA . LYS B 1 77 ? 9.098 5.055 54.348 1.00 21.49 573 LYS B CA 1
ATOM 2411 C C . LYS B 1 77 ? 8.973 3.544 54.138 1.00 21.22 573 LYS B C 1
ATOM 2412 O O . LYS B 1 77 ? 8.052 2.931 54.674 1.00 20.87 573 LYS B O 1
ATOM 2418 N N . LEU B 1 78 ? 9.889 2.970 53.356 1.00 20.18 574 LEU B N 1
ATOM 2419 C CA . LEU B 1 78 ? 9.821 1.568 52.946 1.00 20.66 574 LEU B CA 1
ATOM 2420 C C . LEU B 1 78 ? 11.131 0.875 53.236 1.00 21.57 574 LEU B C 1
ATOM 2421 O O . LEU B 1 78 ? 12.188 1.488 53.099 1.00 22.21 574 LEU B O 1
ATOM 2426 N N . THR B 1 79 ? 11.062 -0.395 53.629 1.00 21.98 575 THR B N 1
ATOM 2427 C CA . THR B 1 79 ? 12.270 -1.198 53.853 1.00 23.22 575 THR B CA 1
ATOM 2428 C C . THR B 1 79 ? 12.588 -1.914 52.557 1.00 24.04 575 THR B C 1
ATOM 2429 O O . THR B 1 79 ? 12.006 -2.959 52.255 1.00 23.24 575 THR B O 1
ATOM 2433 N N . LEU B 1 80 ? 13.472 -1.311 51.771 1.00 24.78 576 LEU B N 1
ATOM 2434 C CA . LEU B 1 80 ? 13.750 -1.840 50.425 1.00 26.52 576 LEU B CA 1
ATOM 2435 C C . LEU B 1 80 ? 14.907 -2.826 50.506 1.00 27.49 576 LEU B C 1
ATOM 2436 O O . LEU B 1 80 ? 15.836 -2.615 51.298 1.00 28.23 576 LEU B O 1
ATOM 2441 N N . PRO B 1 81 ? 14.849 -3.917 49.724 1.00 27.79 577 PRO B N 1
ATOM 2442 C CA . PRO B 1 81 ? 15.998 -4.819 49.679 1.00 28.80 577 PRO B CA 1
ATOM 2443 C C . PRO B 1 81 ? 17.242 -4.032 49.260 1.00 29.44 577 PRO B C 1
ATOM 2444 O O . PRO B 1 81 ? 17.133 -3.031 48.550 1.00 29.38 577 PRO B O 1
ATOM 2448 N N . PRO B 1 82 ? 18.427 -4.457 49.723 1.00 31.13 578 PRO B N 1
ATOM 2449 C CA . PRO B 1 82 ? 19.630 -3.724 49.323 1.00 31.88 578 PRO B CA 1
ATOM 2450 C C . PRO B 1 82 ? 19.761 -3.643 47.795 1.00 31.78 578 PRO B C 1
ATOM 2451 O O . PRO B 1 82 ? 19.571 -4.646 47.111 1.00 32.39 578 PRO B O 1
ATOM 2455 N N . GLY B 1 83 ? 20.040 -2.449 47.276 1.00 31.79 579 GLY B N 1
ATOM 2456 C CA . GLY B 1 83 ? 20.203 -2.247 45.834 1.00 31.98 579 GLY B CA 1
ATOM 2457 C C . GLY B 1 83 ? 18.916 -1.947 45.079 1.00 31.63 579 GLY B C 1
ATOM 2458 O O . GLY B 1 83 ? 18.950 -1.373 43.983 1.00 32.26 579 GLY B O 1
ATOM 2459 N N . ALA B 1 84 ? 17.779 -2.322 45.660 1.00 30.55 580 ALA B N 1
ATOM 2460 C CA . ALA B 1 84 ? 16.491 -2.181 44.979 1.00 29.41 580 ALA B CA 1
ATOM 2461 C C . ALA B 1 84 ? 16.099 -0.722 44.741 1.00 28.66 580 ALA B C 1
ATOM 2462 O O . ALA B 1 84 ? 16.448 0.161 45.533 1.00 28.75 580 ALA B O 1
ATOM 2464 N N . THR B 1 85 ? 15.370 -0.485 43.654 1.00 27.15 581 THR B N 1
ATOM 2465 C CA . THR B 1 85 ? 14.819 0.825 43.336 1.00 25.89 581 THR B CA 1
ATOM 2466 C C . THR B 1 85 ? 13.293 0.724 43.311 1.00 26.08 581 THR B C 1
ATOM 2467 O O . THR B 1 85 ? 12.740 -0.370 43.163 1.00 24.40 581 THR B O 1
ATOM 2471 N N . VAL B 1 86 ? 12.619 1.860 43.471 1.00 25.39 582 VAL B N 1
ATOM 2472 C CA . VAL B 1 86 ? 11.157 1.886 43.348 1.00 25.37 582 VAL B CA 1
ATOM 2473 C C . VAL B 1 86 ? 10.824 2.241 41.910 1.00 25.20 582 VAL B C 1
ATOM 2474 O O . VAL B 1 86 ? 11.107 3.351 41.453 1.00 26.10 582 VAL B O 1
ATOM 2478 N N . ASP B 1 87 ? 10.214 1.296 41.194 1.00 24.57 583 ASP B N 1
ATOM 2479 C CA . ASP B 1 87 ? 10.082 1.418 39.753 1.00 24.24 583 ASP B CA 1
ATOM 2480 C C . ASP B 1 87 ? 8.696 1.799 39.250 1.00 24.03 583 ASP B C 1
ATOM 2481 O O . ASP B 1 87 ? 8.561 2.390 38.171 1.00 24.10 583 ASP B O 1
ATOM 2486 N N . HIS B 1 88 ? 7.663 1.454 40.025 1.00 23.03 584 HIS B N 1
ATOM 2487 C CA . HIS B 1 88 ? 6.287 1.618 39.579 1.00 22.76 584 HIS B CA 1
ATOM 2488 C C . HIS B 1 88 ? 5.407 2.130 40.691 1.00 22.31 584 HIS B C 1
ATOM 2489 O O . HIS B 1 88 ? 5.622 1.777 41.856 1.00 22.25 584 HIS B O 1
ATOM 2496 N N . MET B 1 89 ? 4.412 2.935 40.314 1.00 22.23 585 MET B N 1
ATOM 2497 C CA . MET B 1 89 ? 3.494 3.564 41.266 1.00 22.41 585 MET B CA 1
ATOM 2498 C C . MET B 1 89 ? 2.054 3.432 40.758 1.00 22.79 585 MET B C 1
ATOM 2499 O O . MET B 1 89 ? 1.780 3.674 39.572 1.00 23.37 585 MET B O 1
ATOM 2504 N N . LEU B 1 90 ? 1.134 3.008 41.618 1.00 21.84 586 LEU B N 1
ATOM 2505 C CA . LEU B 1 90 ? -0.248 2.782 41.199 1.00 22.93 586 LEU B CA 1
ATOM 2506 C C . LEU B 1 90 ? -1.216 3.324 42.231 1.00 23.87 586 LEU B C 1
ATOM 2507 O O . LEU B 1 90 ? -0.951 3.241 43.443 1.00 23.27 586 LEU B O 1
ATOM 2512 N N . MET B 1 91 ? -2.331 3.869 41.746 1.00 24.38 587 MET B N 1
ATOM 2513 C CA . MET B 1 91 ? -3.456 4.238 42.607 1.00 26.62 587 MET B CA 1
ATOM 2514 C C . MET B 1 91 ? -4.704 3.845 41.811 1.00 26.36 587 MET B C 1
ATOM 2515 O O . MET B 1 91 ? -4.980 4.432 40.765 1.00 27.20 587 MET B O 1
ATOM 2520 N N . GLU B 1 92 ? -5.404 2.814 42.272 1.00 26.43 588 GLU B N 1
ATOM 2521 C CA . GLU B 1 92 ? -6.597 2.286 41.589 1.00 27.07 588 GLU B CA 1
ATOM 2522 C C . GLU B 1 92 ? -7.671 1.906 42.589 1.00 27.30 588 GLU B C 1
ATOM 2523 O O . GLU B 1 92 ? -7.435 1.900 43.802 1.00 27.62 588 GLU B O 1
ATOM 2529 N N . SER B 1 93 ? -8.859 1.568 42.094 1.00 28.36 589 SER B N 1
ATOM 2530 C CA . SER B 1 93 ? -9.890 1.008 42.956 1.00 29.09 589 SER B CA 1
ATOM 2531 C C . SER B 1 93 ? -9.414 -0.347 43.480 1.00 29.06 589 SER B C 1
ATOM 2532 O O . SER B 1 93 ? -8.599 -1.014 42.842 1.00 28.05 589 SER B O 1
ATOM 2535 N N . ASP B 1 94 ? -9.890 -0.754 44.653 1.00 29.33 590 ASP B N 1
ATOM 2536 C CA . ASP B 1 94 ? -9.409 -2.000 45.252 1.00 29.73 590 ASP B CA 1
ATOM 2537 C C . ASP B 1 94 ? -9.624 -3.253 44.424 1.00 29.19 590 ASP B C 1
ATOM 2538 O O . ASP B 1 94 ? -8.846 -4.212 44.509 1.00 28.58 590 ASP B O 1
ATOM 2543 N N . ASP B 1 95 ? -10.671 -3.230 43.612 1.00 28.54 591 ASP B N 1
ATOM 2544 C CA . ASP B 1 95 ? -11.053 -4.391 42.813 1.00 28.40 591 ASP B CA 1
ATOM 2545 C C . ASP B 1 95 ? -10.476 -4.328 41.406 1.00 27.67 591 ASP B C 1
ATOM 2546 O O . ASP B 1 95 ? -10.753 -5.205 40.584 1.00 27.70 591 ASP B O 1
ATOM 2551 N N . GLN B 1 96 ? -9.694 -3.286 41.129 1.00 26.02 592 GLN B N 1
ATOM 2552 C CA . GLN B 1 96 ? -9.156 -3.068 39.789 1.00 25.26 592 GLN B CA 1
ATOM 2553 C C . GLN B 1 96 ? -8.207 -4.180 39.368 1.00 25.00 592 GLN B C 1
ATOM 2554 O O . GLN B 1 96 ? -7.220 -4.464 40.039 1.00 23.65 592 GLN B O 1
ATOM 2560 N N . LYS B 1 97 ? -8.519 -4.792 38.229 1.00 23.45 593 LYS B N 1
ATOM 2561 C CA . LYS B 1 97 ? -7.723 -5.855 37.672 1.00 23.43 593 LYS B CA 1
ATOM 2562 C C . LYS B 1 97 ? -6.415 -5.326 37.091 1.00 21.82 593 LYS B C 1
ATOM 2563 O O . LYS B 1 97 ? -6.386 -4.269 36.452 1.00 20.92 593 LYS B O 1
ATOM 2569 N N . LEU B 1 98 ? -5.331 -6.055 37.343 1.00 21.02 594 LEU B N 1
ATOM 2570 C CA . LEU B 1 98 ? -3.993 -5.657 36.895 1.00 21.20 594 LEU B CA 1
ATOM 2571 C C . LEU B 1 98 ? -3.270 -6.865 36.315 1.00 21.04 594 LEU B C 1
ATOM 2572 O O . LEU B 1 98 ? -3.502 -8.004 36.749 1.00 20.85 594 LEU B O 1
ATOM 2577 N N . LEU B 1 99 ? -2.386 -6.618 35.348 1.00 19.76 595 LEU B N 1
ATOM 2578 C CA . LEU B 1 99 ? -1.509 -7.659 34.816 1.00 19.27 595 LEU B CA 1
ATOM 2579 C C . LEU B 1 99 ? -0.109 -7.494 35.387 1.00 19.01 595 LEU B C 1
ATOM 2580 O O . LEU B 1 99 ? 0.546 -6.457 35.155 1.00 18.95 595 LEU B O 1
ATOM 2585 N N . MET B 1 100 ? 0.337 -8.489 36.164 1.00 18.39 596 MET B N 1
ATOM 2586 C CA . MET B 1 100 ? 1.719 -8.502 36.685 1.00 18.79 596 MET B CA 1
ATOM 2587 C C . MET B 1 100 ? 2.562 -9.493 35.907 1.00 18.00 596 MET B C 1
ATOM 2588 O O . MET B 1 100 ? 2.099 -10.588 35.586 1.00 18.68 596 MET B O 1
ATOM 2593 N N . ALA B 1 101 ? 3.819 -9.148 35.640 1.00 17.25 597 ALA B N 1
ATOM 2594 C CA . ALA B 1 101 ? 4.659 -10.016 34.817 1.00 16.65 597 ALA B CA 1
ATOM 2595 C C . ALA B 1 101 ? 6.143 -9.750 35.021 1.00 16.82 597 ALA B C 1
ATOM 2596 O O . ALA B 1 101 ? 6.547 -8.651 35.458 1.00 17.27 597 ALA B O 1
ATOM 2598 N N . SER B 1 102 ? 6.939 -10.769 34.700 1.00 16.65 598 SER B N 1
ATOM 2599 C CA . SER B 1 102 ? 8.393 -10.605 34.644 1.00 16.97 598 SER B CA 1
ATOM 2600 C C . SER B 1 102 ? 8.879 -10.715 33.222 1.00 17.53 598 SER B C 1
ATOM 2601 O O . SER B 1 102 ? 8.195 -11.290 32.356 1.00 18.22 598 SER B O 1
ATOM 2604 N N . ASP B 1 103 ? 10.083 -10.211 32.970 1.00 18.07 599 ASP B N 1
ATOM 2605 C CA . ASP B 1 103 ? 10.624 -10.265 31.605 1.00 19.24 599 ASP B CA 1
ATOM 2606 C C . ASP B 1 103 ? 11.096 -11.657 31.181 1.00 18.80 599 ASP B C 1
ATOM 2607 O O . ASP B 1 103 ? 11.462 -11.857 30.027 1.00 19.66 599 ASP B O 1
ATOM 2612 N N . ALA B 1 104 ? 11.036 -12.620 32.106 1.00 19.43 600 ALA B N 1
ATOM 2613 C CA . ALA B 1 104 ? 11.259 -14.043 31.804 1.00 19.36 600 ALA B CA 1
ATOM 2614 C C . ALA B 1 104 ? 10.053 -14.656 31.091 1.00 19.89 600 ALA B C 1
ATOM 2615 O O . ALA B 1 104 ? 10.105 -15.809 30.632 1.00 19.56 600 ALA B O 1
ATOM 2617 N N . GLY B 1 105 ? 8.969 -13.883 31.021 1.00 19.58 601 GLY B N 1
ATOM 2618 C CA . GLY B 1 105 ? 7.748 -14.302 30.325 1.00 19.87 601 GLY B CA 1
ATOM 2619 C C . GLY B 1 105 ? 6.712 -15.027 31.164 1.00 19.91 601 GLY B C 1
ATOM 2620 O O . GLY B 1 105 ? 5.895 -15.778 30.616 1.00 19.98 601 GLY B O 1
ATOM 2621 N N . TYR B 1 106 ? 6.731 -14.793 32.488 1.00 19.63 602 TYR B N 1
ATOM 2622 C CA . TYR B 1 106 ? 5.737 -15.349 33.407 1.00 19.50 602 TYR B CA 1
ATOM 2623 C C . TYR B 1 106 ? 4.925 -14.233 34.051 1.00 18.77 602 TYR B C 1
ATOM 2624 O O . TYR B 1 106 ? 5.430 -13.141 34.270 1.00 18.67 602 TYR B O 1
ATOM 2633 N N . GLY B 1 107 ? 3.680 -14.511 34.391 1.00 18.20 603 GLY B N 1
ATOM 2634 C CA . GLY B 1 107 ? 2.917 -13.534 35.149 1.00 18.26 603 GLY B CA 1
ATOM 2635 C C . GLY B 1 107 ? 1.527 -13.978 35.498 1.00 18.63 603 GLY B C 1
ATOM 2636 O O . GLY B 1 107 ? 1.199 -15.175 35.389 1.00 19.64 603 GLY B O 1
ATOM 2637 N N . PHE B 1 108 ? 0.717 -13.031 35.954 1.00 18.22 604 PHE B N 1
ATOM 2638 C CA . PHE B 1 108 ? -0.622 -13.342 36.436 1.00 18.95 604 PHE B CA 1
ATOM 2639 C C . PHE B 1 108 ? -1.514 -12.116 36.488 1.00 19.63 604 PHE B C 1
ATOM 2640 O O . PHE B 1 108 ? -1.046 -10.956 36.524 1.00 19.84 604 PHE B O 1
ATOM 2648 N N . VAL B 1 109 ? -2.816 -12.351 36.488 1.00 19.39 605 VAL B N 1
ATOM 2649 C CA . VAL B 1 109 ? -3.746 -11.269 36.692 1.00 19.76 605 VAL B CA 1
ATOM 2650 C C . VAL B 1 109 ? -4.000 -11.190 38.189 1.00 21.43 605 VAL B C 1
ATOM 2651 O O . VAL B 1 109 ? -4.159 -12.233 38.834 1.00 22.01 605 VAL B O 1
ATOM 2655 N N . CYS B 1 110 ? -4.039 -9.979 38.737 1.00 20.93 606 CYS B N 1
ATOM 2656 C CA . CYS B 1 110 ? -4.509 -9.820 40.132 1.00 21.62 606 CYS B CA 1
ATOM 2657 C C . CYS B 1 110 ? -5.372 -8.579 40.278 1.00 21.80 606 CYS B C 1
ATOM 2658 O O . CYS B 1 110 ? -5.759 -7.978 39.287 1.00 22.02 606 CYS B O 1
ATOM 2661 N N . THR B 1 111 ? -5.718 -8.224 41.517 1.00 21.90 607 THR B N 1
ATOM 2662 C CA . THR B 1 111 ? -6.392 -6.966 41.787 1.00 22.68 607 THR B CA 1
ATOM 2663 C C . THR B 1 111 ? -5.451 -6.016 42.518 1.00 22.54 607 THR B C 1
ATOM 2664 O O . THR B 1 111 ? -4.452 -6.444 43.107 1.00 23.24 607 THR B O 1
ATOM 2668 N N . PHE B 1 112 ? -5.773 -4.734 42.480 1.00 22.91 608 PHE B N 1
ATOM 2669 C CA . PHE B 1 112 ? -5.020 -3.719 43.236 1.00 22.86 608 PHE B CA 1
ATOM 2670 C C . PHE B 1 112 ? -4.889 -4.089 44.729 1.00 22.96 608 PHE B C 1
ATOM 2671 O O . PHE B 1 112 ? -3.816 -3.911 45.332 1.00 22.50 608 PHE B O 1
ATOM 2679 N N . ASN B 1 113 ? -5.958 -4.643 45.310 1.00 23.77 609 ASN B N 1
ATOM 2680 C CA . ASN B 1 113 ? -5.934 -5.060 46.714 1.00 24.57 609 ASN B CA 1
ATOM 2681 C C . ASN B 1 113 ? -4.800 -6.026 47.032 1.00 24.67 609 ASN B C 1
ATOM 2682 O O . ASN B 1 113 ? -4.258 -6.025 48.150 1.00 24.39 609 ASN B O 1
ATOM 2687 N N . ASP B 1 114 ? -4.442 -6.860 46.057 1.00 23.90 610 ASP B N 1
ATOM 2688 C CA . ASP B 1 114 ? -3.352 -7.816 46.240 1.00 23.91 610 ASP B CA 1
ATOM 2689 C C . ASP B 1 114 ? -1.994 -7.160 46.412 1.00 23.55 610 ASP B C 1
ATOM 2690 O O . ASP B 1 114 ? -1.066 -7.782 46.929 1.00 23.66 610 ASP B O 1
ATOM 2695 N N . LEU B 1 115 ? -1.870 -5.919 45.954 1.00 22.73 611 LEU B N 1
ATOM 2696 C CA . LEU B 1 115 ? -0.597 -5.205 46.066 1.00 22.31 611 LEU B CA 1
ATOM 2697 C C . LEU B 1 115 ? -0.469 -4.472 47.395 1.00 22.31 611 LEU B C 1
ATOM 2698 O O . LEU B 1 115 ? 0.617 -4.041 47.763 1.00 23.52 611 LEU B O 1
ATOM 2703 N N . VAL B 1 116 ? -1.580 -4.319 48.100 1.00 22.17 612 VAL B N 1
ATOM 2704 C CA . VAL B 1 116 ? -1.620 -3.444 49.282 1.00 22.49 612 VAL B CA 1
ATOM 2705 C C . VAL B 1 116 ? -0.998 -4.125 50.504 1.00 22.18 612 VAL B C 1
ATOM 2706 O O . VAL B 1 116 ? -1.571 -5.055 51.076 1.00 24.57 612 VAL B O 1
ATOM 2710 N N . ALA B 1 117 ? 0.199 -3.674 50.866 1.00 21.67 613 ALA B N 1
ATOM 2711 C CA . ALA B 1 117 ? 0.932 -4.201 52.003 1.00 20.55 613 ALA B CA 1
ATOM 2712 C C . ALA B 1 117 ? 1.385 -3.019 52.855 1.00 20.83 613 ALA B C 1
ATOM 2713 O O . ALA B 1 117 ? 2.293 -2.271 52.450 1.00 19.72 613 ALA B O 1
ATOM 2715 N N . ARG B 1 118 ? 0.761 -2.845 54.024 1.00 20.82 614 ARG B N 1
ATOM 2716 C CA . ARG B 1 118 ? 0.972 -1.630 54.818 1.00 21.87 614 ARG B CA 1
ATOM 2717 C C . ARG B 1 118 ? 2.183 -1.705 55.752 1.00 20.99 614 ARG B C 1
ATOM 2718 O O . ARG B 1 118 ? 2.597 -0.693 56.324 1.00 20.46 614 ARG B O 1
ATOM 2726 N N . ASN B 1 119 ? 2.742 -2.908 55.905 1.00 21.14 615 ASN B N 1
ATOM 2727 C CA . ASN B 1 119 ? 3.976 -3.082 56.660 1.00 20.94 615 ASN B CA 1
ATOM 2728 C C . ASN B 1 119 ? 5.162 -2.483 55.920 1.00 20.22 615 ASN B C 1
ATOM 2729 O O . ASN B 1 119 ? 5.169 -2.404 54.678 1.00 19.55 615 ASN B O 1
ATOM 2734 N N . ARG B 1 120 ? 6.181 -2.080 56.677 1.00 19.63 616 ARG B N 1
ATOM 2735 C CA . ARG B 1 120 ? 7.293 -1.326 56.096 1.00 19.86 616 ARG B CA 1
ATOM 2736 C C . ARG B 1 120 ? 8.067 -2.129 55.058 1.00 19.99 616 ARG B C 1
ATOM 2737 O O . ARG B 1 120 ? 8.564 -1.550 54.097 1.00 20.13 616 ARG B O 1
ATOM 2745 N N . ALA B 1 121 ? 8.141 -3.450 55.240 1.00 20.12 617 ALA B N 1
ATOM 2746 C CA . ALA B 1 121 ? 8.891 -4.303 54.286 1.00 20.10 617 ALA B CA 1
ATOM 2747 C C . ALA B 1 121 ? 8.045 -4.748 53.089 1.00 20.37 617 ALA B C 1
ATOM 2748 O O . ALA B 1 121 ? 8.536 -5.464 52.199 1.00 20.22 617 ALA B O 1
ATOM 2750 N N . GLY B 1 122 ? 6.774 -4.355 53.071 1.00 20.36 618 GLY B N 1
ATOM 2751 C CA . GLY B 1 122 ? 5.882 -4.726 51.940 1.00 20.42 618 GLY B CA 1
ATOM 2752 C C . GLY B 1 122 ? 5.646 -6.232 51.816 1.00 21.60 618 GLY B C 1
ATOM 2753 O O . GLY B 1 122 ? 5.840 -6.982 52.771 1.00 20.66 618 GLY B O 1
ATOM 2754 N N . LYS B 1 123 ? 5.263 -6.667 50.618 1.00 21.07 619 LYS B N 1
ATOM 2755 C CA . LYS B 1 123 ? 4.902 -8.065 50.347 1.00 22.32 619 LYS B CA 1
ATOM 2756 C C . LYS B 1 123 ? 5.671 -8.539 49.124 1.00 21.87 619 LYS B C 1
ATOM 2757 O O . LYS B 1 123 ? 5.873 -7.762 48.180 1.00 20.87 619 LYS B O 1
ATOM 2763 N N . ALA B 1 124 ? 6.113 -9.798 49.152 1.00 22.29 620 ALA B N 1
ATOM 2764 C CA . ALA B 1 124 ? 6.696 -10.424 47.957 1.00 22.89 620 ALA B CA 1
ATOM 2765 C C . ALA B 1 124 ? 5.563 -10.713 47.007 1.00 23.21 620 ALA B C 1
ATOM 2766 O O . ALA B 1 124 ? 4.719 -11.573 47.277 1.00 24.66 620 ALA B O 1
ATOM 2768 N N . LEU B 1 125 ? 5.494 -9.949 45.918 1.00 23.08 621 LEU B N 1
ATOM 2769 C CA . LEU B 1 125 ? 4.333 -10.016 45.033 1.00 22.81 621 LEU B CA 1
ATOM 2770 C C . LEU B 1 125 ? 4.598 -10.887 43.805 1.00 22.88 621 LEU B C 1
ATOM 2771 O O . LEU B 1 125 ? 3.844 -11.817 43.521 1.00 22.60 621 LEU B O 1
ATOM 2776 N N . ILE B 1 126 ? 5.654 -10.564 43.074 1.00 22.22 622 ILE B N 1
ATOM 2777 C CA . ILE B 1 126 ? 6.038 -11.387 41.926 1.00 23.22 622 ILE B CA 1
ATOM 2778 C C . ILE B 1 126 ? 7.444 -11.920 42.119 1.00 23.58 622 ILE B C 1
ATOM 2779 O O . ILE B 1 126 ? 8.361 -11.175 42.482 1.00 24.50 622 ILE B O 1
ATOM 2784 N N . THR B 1 127 ? 7.600 -13.222 41.910 1.00 23.64 623 THR B N 1
ATOM 2785 C CA . THR B 1 127 ? 8.891 -13.876 42.048 1.00 24.58 623 THR B CA 1
ATOM 2786 C C . THR B 1 127 ? 9.642 -13.812 40.726 1.00 24.15 623 THR B C 1
ATOM 2787 O O . THR B 1 127 ? 9.147 -14.280 39.698 1.00 24.87 623 THR B O 1
ATOM 2791 N N . LEU B 1 128 ? 10.847 -13.257 40.759 1.00 24.52 624 LEU B N 1
ATOM 2792 C CA . LEU B 1 128 ? 11.659 -13.111 39.557 1.00 24.06 624 LEU B CA 1
ATOM 2793 C C . LEU B 1 128 ? 12.655 -14.250 39.384 1.00 24.27 624 LEU B C 1
ATOM 2794 O O . LEU B 1 128 ? 13.471 -14.523 40.283 1.00 23.17 624 LEU B O 1
ATOM 2799 N N . PRO B 1 129 ? 12.587 -14.946 38.235 1.00 24.02 625 PRO B N 1
ATOM 2800 C CA . PRO B 1 129 ? 13.663 -15.866 37.877 1.00 24.17 625 PRO B CA 1
ATOM 2801 C C . PRO B 1 129 ? 15.023 -15.162 37.848 1.00 25.07 625 PRO B C 1
ATOM 2802 O O . PRO B 1 129 ? 15.097 -13.936 37.964 1.00 24.62 625 PRO B O 1
ATOM 2806 N N . GLU B 1 130 ? 16.102 -15.933 37.709 1.00 25.74 626 GLU B N 1
ATOM 2807 C CA . GLU B 1 130 ? 17.444 -15.366 37.764 1.00 26.73 626 GLU B CA 1
ATOM 2808 C C . GLU B 1 130 ? 17.674 -14.211 36.777 1.00 25.57 626 GLU B C 1
ATOM 2809 O O . GLU B 1 130 ? 17.469 -14.354 35.568 1.00 25.60 626 GLU B O 1
ATOM 2815 N N . ASN B 1 131 ? 18.078 -13.059 37.313 1.00 24.24 627 ASN B N 1
ATOM 2816 C CA . ASN B 1 131 ? 18.384 -11.871 36.520 1.00 23.74 627 ASN B CA 1
ATOM 2817 C C . ASN B 1 131 ? 17.177 -11.274 35.782 1.00 22.92 627 ASN B C 1
ATOM 2818 O O . ASN B 1 131 ? 17.344 -10.448 34.893 1.00 23.19 627 ASN B O 1
ATOM 2823 N N . ALA B 1 132 ? 15.969 -11.688 36.156 1.00 22.11 628 ALA B N 1
ATOM 2824 C CA . ALA B 1 132 ? 14.751 -11.148 35.536 1.00 20.89 628 ALA B CA 1
ATOM 2825 C C . ALA B 1 132 ? 14.347 -9.826 36.173 1.00 21.32 628 ALA B C 1
ATOM 2826 O O . ALA B 1 132 ? 14.783 -9.512 37.282 1.00 21.01 628 ALA B O 1
ATOM 2828 N N . HIS B 1 133 ? 13.530 -9.066 35.451 1.00 20.51 629 HIS B N 1
ATOM 2829 C CA . HIS B 1 133 ? 13.024 -7.784 35.905 1.00 20.73 629 HIS B CA 1
ATOM 2830 C C . HIS B 1 133 ? 11.510 -7.782 35.862 1.00 19.94 629 HIS B C 1
ATOM 2831 O O . HIS B 1 133 ? 10.889 -8.553 35.127 1.00 19.83 629 HIS B O 1
ATOM 2838 N N . VAL B 1 134 ? 10.921 -6.933 36.694 1.00 18.92 630 VAL B N 1
ATOM 2839 C CA . VAL B 1 134 ? 9.497 -6.703 36.678 1.00 19.00 630 VAL B CA 1
ATOM 2840 C C . VAL B 1 134 ? 9.119 -5.913 35.432 1.00 18.86 630 VAL B C 1
ATOM 2841 O O . VAL B 1 134 ? 9.766 -4.912 35.095 1.00 20.86 630 VAL B O 1
ATOM 2845 N N . MET B 1 135 ? 8.091 -6.362 34.715 1.00 19.01 631 MET B N 1
ATOM 2846 C CA . MET B 1 135 ? 7.498 -5.564 33.624 1.00 19.07 631 MET B CA 1
ATOM 2847 C C . MET B 1 135 ? 6.642 -4.428 34.228 1.00 19.56 631 MET B C 1
ATOM 2848 O O . MET B 1 135 ? 6.154 -4.544 35.350 1.00 18.80 631 MET B O 1
ATOM 2853 N N . PRO B 1 136 ? 6.421 -3.330 33.481 1.00 19.95 632 PRO B N 1
ATOM 2854 C CA . PRO B 1 136 ? 5.451 -2.338 33.965 1.00 21.00 632 PRO B CA 1
ATOM 2855 C C . PRO B 1 136 ? 4.081 -2.979 34.152 1.00 21.23 632 PRO B C 1
ATOM 2856 O O . PRO B 1 136 ? 3.572 -3.609 33.218 1.00 21.09 632 PRO B O 1
ATOM 2860 N N . PRO B 1 137 ? 3.506 -2.872 35.358 1.00 20.51 633 PRO B N 1
ATOM 2861 C CA . PRO B 1 137 ? 2.157 -3.391 35.565 1.00 20.36 633 PRO B CA 1
ATOM 2862 C C . PRO B 1 137 ? 1.179 -2.732 34.616 1.00 20.66 633 PRO B C 1
ATOM 2863 O O . PRO B 1 137 ? 1.337 -1.535 34.273 1.00 20.63 633 PRO B O 1
ATOM 2867 N N . VAL B 1 138 ? 0.191 -3.508 34.175 1.00 20.34 634 VAL B N 1
ATOM 2868 C CA . VAL B 1 138 ? -0.783 -2.994 33.214 1.00 20.41 634 VAL B CA 1
ATOM 2869 C C . VAL B 1 138 ? -2.140 -3.021 33.855 1.00 20.85 634 VAL B C 1
ATOM 2870 O O . VAL B 1 138 ? -2.584 -4.058 34.339 1.00 21.02 634 VAL B O 1
ATOM 2874 N N . VAL B 1 139 ? -2.800 -1.869 33.820 1.00 21.52 635 VAL B N 1
ATOM 2875 C CA . VAL B 1 139 ? -4.164 -1.783 34.317 1.00 22.52 635 VAL B CA 1
ATOM 2876 C C . VAL B 1 139 ? -5.097 -2.346 33.247 1.00 22.46 635 VAL B C 1
ATOM 2877 O O . VAL B 1 139 ? -5.046 -1.921 32.088 1.00 23.45 635 VAL B O 1
ATOM 2881 N N . ILE B 1 140 ? -5.927 -3.322 33.615 1.00 22.83 636 ILE B N 1
ATOM 2882 C CA . ILE B 1 140 ? -6.797 -3.984 32.639 1.00 23.00 636 ILE B CA 1
ATOM 2883 C C . ILE B 1 140 ? -8.136 -3.253 32.603 1.00 25.24 636 ILE B C 1
ATOM 2884 O O . ILE B 1 140 ? -8.946 -3.355 33.540 1.00 24.97 636 ILE B O 1
ATOM 2889 N N . GLU B 1 141 ? -8.370 -2.543 31.499 1.00 26.80 637 GLU B N 1
ATOM 2890 C CA . GLU B 1 141 ? -9.508 -1.618 31.414 1.0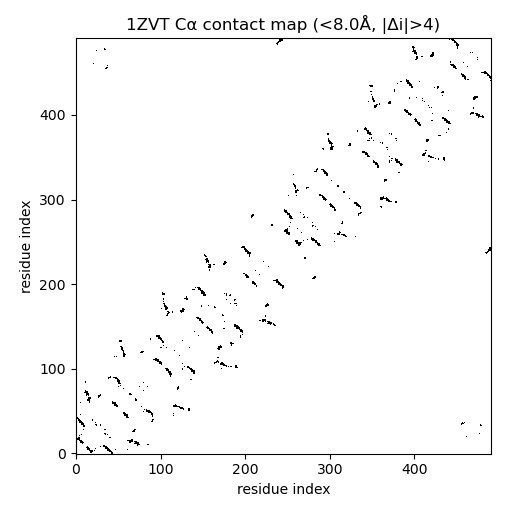0 28.73 637 GLU B CA 1
ATOM 2891 C C . GLU B 1 141 ? -10.793 -2.321 31.071 1.00 28.27 637 GLU B C 1
ATOM 2892 O O . GLU B 1 141 ? -11.864 -1.849 31.419 1.00 29.17 637 GLU B O 1
ATOM 2898 N N . ASP B 1 142 ? -10.675 -3.448 30.384 1.00 27.65 638 ASP B N 1
ATOM 2899 C CA . ASP B 1 142 ? -11.809 -4.192 29.887 1.00 27.64 638 ASP B CA 1
ATOM 2900 C C . ASP B 1 142 ? -11.426 -5.662 29.906 1.00 27.07 638 ASP B C 1
ATOM 2901 O O . ASP B 1 142 ? -10.384 -6.050 29.349 1.00 26.15 638 ASP B O 1
ATOM 2906 N N . ALA B 1 143 ? -12.259 -6.476 30.551 1.00 26.94 639 ALA B N 1
ATOM 2907 C CA . ALA B 1 143 ? -11.991 -7.907 30.739 1.00 26.95 639 ALA B CA 1
ATOM 2908 C C . ALA B 1 143 ? -11.899 -8.719 29.446 1.00 26.81 639 ALA B C 1
ATOM 2909 O O . ALA B 1 143 ? -11.340 -9.820 29.445 1.00 27.34 639 ALA B O 1
ATOM 2911 N N . SER B 1 144 ? -12.433 -8.163 28.358 1.00 25.65 640 SER B N 1
ATOM 2912 C CA . SER B 1 144 ? -12.430 -8.822 27.047 1.00 25.59 640 SER B CA 1
ATOM 2913 C C . SER B 1 144 ? -11.193 -8.463 26.220 1.00 24.64 640 SER B C 1
ATOM 2914 O O . SER B 1 144 ? -11.016 -8.951 25.100 1.00 24.15 640 SER B O 1
ATOM 2917 N N . ASP B 1 145 ? -10.332 -7.613 26.770 1.00 23.82 641 ASP B N 1
ATOM 2918 C CA . ASP B 1 145 ? -9.137 -7.177 26.038 1.00 23.47 641 ASP B CA 1
ATOM 2919 C C . ASP B 1 145 ? -8.148 -8.334 25.784 1.00 22.54 641 ASP B C 1
ATOM 2920 O O . ASP B 1 145 ? -8.215 -9.402 26.417 1.00 21.92 641 ASP B O 1
ATOM 2925 N N . MET B 1 146 ? -7.247 -8.107 24.826 1.00 21.67 642 MET B N 1
ATOM 2926 C CA . MET B 1 146 ? -6.213 -9.065 24.469 1.00 21.14 642 MET B CA 1
ATOM 2927 C C . MET B 1 146 ? -4.941 -8.738 25.196 1.00 20.53 642 MET B C 1
ATOM 2928 O O . MET B 1 146 ? -4.621 -7.558 25.408 1.00 20.83 642 MET B O 1
ATOM 2933 N N . LEU B 1 147 ? -4.202 -9.770 25.579 1.00 18.38 643 LEU B N 1
ATOM 2934 C CA . LEU B 1 147 ? -2.810 -9.578 25.995 1.00 17.33 643 LEU B CA 1
ATOM 2935 C C . LEU B 1 147 ? -1.935 -9.649 24.748 1.00 17.36 643 LEU B C 1
ATOM 2936 O O . LEU B 1 147 ? -2.092 -10.565 23.958 1.00 17.65 643 LEU B O 1
ATOM 2941 N N . LEU B 1 148 ? -1.018 -8.692 24.579 1.00 16.35 644 LEU B N 1
ATOM 2942 C CA . LEU B 1 148 ? -0.059 -8.746 23.468 1.00 17.28 644 LEU B CA 1
ATOM 2943 C C . LEU B 1 148 ? 1.380 -8.734 24.004 1.00 17.74 644 LEU B C 1
ATOM 2944 O O . LEU B 1 148 ? 1.751 -7.830 24.764 1.00 17.42 644 LEU B O 1
ATOM 2949 N N . ALA B 1 149 ? 2.157 -9.754 23.636 1.00 17.78 645 ALA B N 1
ATOM 2950 C CA . ALA B 1 149 ? 3.541 -9.925 24.128 1.00 16.66 645 ALA B CA 1
ATOM 2951 C C . ALA B 1 149 ? 4.486 -9.830 22.952 1.00 17.14 645 ALA B C 1
ATOM 2952 O O . ALA B 1 149 ? 4.199 -10.400 21.917 1.00 16.37 645 ALA B O 1
ATOM 2954 N N . ILE B 1 150 ? 5.567 -9.060 23.094 1.00 17.40 646 ILE B N 1
ATOM 2955 C CA . ILE B 1 150 ? 6.599 -8.999 22.064 1.00 17.61 646 ILE B CA 1
ATOM 2956 C C . ILE B 1 150 ? 7.923 -9.310 22.723 1.00 17.42 646 ILE B C 1
ATOM 2957 O O . ILE B 1 150 ? 8.243 -8.714 23.749 1.00 17.58 646 ILE B O 1
ATOM 2962 N N . THR B 1 151 ? 8.660 -10.278 22.174 1.00 17.37 647 THR B N 1
ATOM 2963 C CA . THR B 1 151 ? 9.946 -10.657 22.787 1.00 18.44 647 THR B CA 1
ATOM 2964 C C . THR B 1 151 ? 11.105 -9.853 22.184 1.00 19.26 647 THR B C 1
ATOM 2965 O O . THR B 1 151 ? 10.974 -9.231 21.118 1.00 17.91 647 THR B O 1
ATOM 2969 N N . GLN B 1 152 ? 12.250 -9.909 22.867 1.00 19.42 648 GLN B N 1
ATOM 2970 C CA . GLN B 1 152 ? 13.497 -9.307 22.422 1.00 21.45 648 GLN B CA 1
ATOM 2971 C C . GLN B 1 152 ? 13.904 -9.821 21.038 1.00 21.44 648 GLN B C 1
ATOM 2972 O O . GLN B 1 152 ? 14.409 -9.053 20.194 1.00 21.60 648 GLN B O 1
ATOM 2978 N N . ALA B 1 153 ? 13.631 -11.102 20.806 1.00 20.97 649 ALA B N 1
ATOM 2979 C CA . ALA B 1 153 ? 13.974 -11.754 19.530 1.00 21.61 649 ALA B CA 1
ATOM 2980 C C . ALA B 1 153 ? 13.058 -11.324 18.395 1.00 21.76 649 ALA B C 1
ATOM 2981 O O . ALA B 1 153 ? 13.338 -11.620 17.225 1.00 23.58 649 ALA B O 1
ATOM 2983 N N . GLY B 1 154 ? 11.948 -10.662 18.738 1.00 20.20 650 GLY B N 1
ATOM 2984 C CA . GLY B 1 154 ? 10.962 -10.224 17.746 1.00 20.47 650 GLY B CA 1
ATOM 2985 C C . GLY B 1 154 ? 9.793 -11.172 17.516 1.00 19.92 650 GLY B C 1
ATOM 2986 O O . GLY B 1 154 ? 9.144 -11.106 16.476 1.00 21.36 650 GLY B O 1
ATOM 2987 N N . ARG B 1 155 ? 9.500 -12.032 18.489 1.00 18.59 651 ARG B N 1
ATOM 2988 C CA . ARG B 1 155 ? 8.307 -12.881 18.395 1.00 18.16 651 ARG B CA 1
ATOM 2989 C C . ARG B 1 155 ? 7.120 -12.157 19.003 1.00 18.24 651 ARG B C 1
ATOM 2990 O O . ARG B 1 155 ? 7.295 -11.456 19.992 1.00 17.89 651 ARG B O 1
ATOM 2998 N N . MET B 1 156 ? 5.930 -12.327 18.417 1.00 18.54 652 MET B N 1
ATOM 2999 C CA . MET B 1 156 ? 4.714 -11.715 18.963 1.00 19.21 652 MET B CA 1
ATOM 3000 C C . MET B 1 156 ? 3.647 -12.776 19.250 1.00 18.26 652 MET B C 1
ATOM 3001 O O . MET B 1 156 ? 3.454 -13.716 18.468 1.00 17.79 652 MET B O 1
ATOM 3006 N N . LEU B 1 157 ? 2.935 -12.615 20.358 1.00 17.15 653 LEU B N 1
ATOM 3007 C CA . LEU B 1 157 ? 1.822 -13.515 20.655 1.00 17.52 653 LEU B CA 1
ATOM 3008 C C . LEU B 1 157 ? 0.692 -12.728 21.255 1.00 16.83 653 LEU B C 1
ATOM 3009 O O . LEU B 1 157 ? 0.935 -11.892 22.113 1.00 17.66 653 LEU B O 1
ATOM 3014 N N . MET B 1 158 ? -0.537 -13.021 20.828 1.00 17.15 654 MET B N 1
ATOM 3015 C CA . MET B 1 158 ? -1.719 -12.342 21.352 1.00 17.96 654 MET B CA 1
ATOM 3016 C C . MET B 1 158 ? -2.748 -13.395 21.752 1.00 17.47 654 MET B C 1
ATOM 3017 O O . MET B 1 158 ? -2.954 -14.375 21.036 1.00 17.17 654 MET B O 1
ATOM 3022 N N . PHE B 1 159 ? -3.334 -13.210 22.933 1.00 17.47 655 PHE B N 1
ATOM 3023 C CA . PHE B 1 159 ? -4.438 -14.061 23.404 1.00 18.01 655 PHE B CA 1
ATOM 3024 C C . PHE B 1 159 ? -5.288 -13.247 24.391 1.00 18.24 655 PHE B C 1
ATOM 3025 O O . PHE B 1 159 ? -4.803 -12.262 24.944 1.00 17.49 655 PHE B O 1
ATOM 3033 N N . PRO B 1 160 ? -6.568 -13.612 24.567 1.00 18.82 656 PRO B N 1
ATOM 3034 C CA . PRO B 1 160 ? -7.400 -12.856 25.500 1.00 18.92 656 PRO 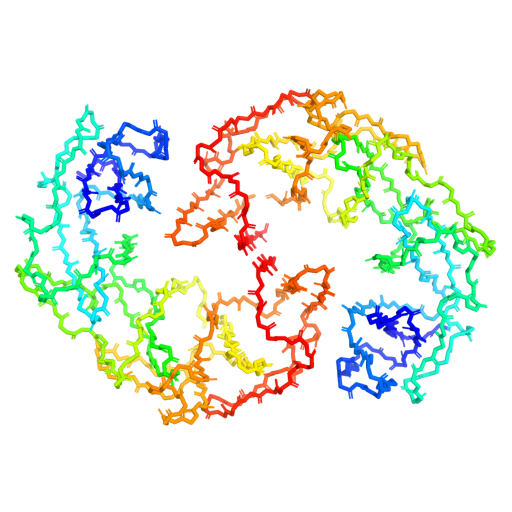B CA 1
ATOM 3035 C C . PRO B 1 160 ? -6.806 -12.855 26.902 1.00 19.21 656 PRO B C 1
ATOM 3036 O O . PRO B 1 160 ? -6.331 -13.891 27.370 1.00 19.77 656 PRO B O 1
ATOM 3040 N N . VAL B 1 161 ? -6.791 -11.690 27.549 1.00 20.22 657 VAL B N 1
ATOM 3041 C CA . VAL B 1 161 ? -6.150 -11.568 28.849 1.00 21.83 657 VAL B CA 1
ATOM 3042 C C . VAL B 1 161 ? -6.867 -12.452 29.888 1.00 22.12 657 VAL B C 1
ATOM 3043 O O . VAL B 1 161 ? -6.257 -12.877 30.870 1.00 22.96 657 VAL B O 1
ATOM 3047 N N . SER B 1 162 ? -8.139 -12.748 29.650 1.00 22.26 658 SER B N 1
ATOM 3048 C CA . SER B 1 162 ? -8.894 -13.657 30.531 1.00 23.04 658 SER B CA 1
ATOM 3049 C C . SER B 1 162 ? -8.333 -15.091 30.549 1.00 23.17 658 SER B C 1
ATOM 3050 O O . SER B 1 162 ? -8.657 -15.869 31.452 1.00 24.39 658 SER B O 1
ATOM 3053 N N . ASP B 1 163 ? -7.486 -15.434 29.576 1.00 22.77 659 ASP B N 1
ATOM 3054 C CA . ASP B 1 163 ? -6.835 -16.750 29.503 1.00 22.78 659 ASP B CA 1
ATOM 3055 C C . ASP B 1 163 ? -5.700 -16.917 30.518 1.00 23.05 659 ASP B C 1
ATOM 3056 O O . ASP B 1 163 ? -5.249 -18.048 30.754 1.00 23.29 659 ASP B O 1
ATOM 3061 N N . LEU B 1 164 ? -5.212 -15.804 31.071 1.00 21.82 660 LEU B N 1
ATOM 3062 C CA . LEU B 1 164 ? -4.138 -15.840 32.063 1.00 21.70 660 LEU B CA 1
ATOM 3063 C C . LEU B 1 164 ? -4.701 -15.950 33.469 1.00 22.48 660 LEU B C 1
ATOM 3064 O O . LEU B 1 164 ? -5.457 -15.085 33.911 1.00 22.82 660 LEU B O 1
ATOM 3069 N N . PRO B 1 165 ? -4.351 -17.039 34.174 1.00 23.40 661 PRO B N 1
ATOM 3070 C CA . PRO B 1 165 ? -4.887 -17.252 35.504 1.00 24.00 661 PRO B CA 1
ATOM 3071 C C . PRO B 1 165 ? -4.683 -16.119 36.486 1.00 24.31 661 PRO B C 1
ATOM 3072 O O . PRO B 1 165 ? -3.648 -15.438 36.480 1.00 24.27 661 PRO B O 1
ATOM 3076 N N . GLN B 1 166 ? -5.678 -15.946 37.344 1.00 24.95 662 GLN B N 1
ATOM 3077 C CA . GLN B 1 166 ? -5.601 -14.981 38.426 1.00 25.74 662 GLN B CA 1
ATOM 3078 C C . GLN B 1 166 ? -4.911 -15.590 39.647 1.00 26.13 662 GLN B C 1
ATOM 3079 O O . GLN B 1 166 ? -5.286 -16.685 40.115 1.00 26.25 662 GLN B O 1
ATOM 3085 N N . LEU B 1 167 ? -3.918 -14.870 40.162 1.00 25.66 663 LEU B N 1
ATOM 3086 C CA . LEU B 1 167 ? -3.197 -15.241 41.392 1.00 25.32 663 LEU B CA 1
ATOM 3087 C C . LEU B 1 167 ? -3.081 -14.014 42.304 1.00 25.84 663 LEU B C 1
ATOM 3088 O O . LEU B 1 167 ? -3.306 -12.882 41.855 1.00 25.05 663 LEU B O 1
ATOM 3093 N N . SER B 1 168 ? -2.743 -14.222 43.581 1.00 26.13 664 SER B N 1
ATOM 3094 C CA . SER B 1 168 ? -2.491 -13.083 44.480 1.00 26.58 664 SER B CA 1
ATOM 3095 C C . SER B 1 168 ? -1.001 -12.756 44.623 1.00 25.83 664 SER B C 1
ATOM 3096 O O . SER B 1 168 ? -0.653 -11.707 45.158 1.00 26.84 664 SER B O 1
ATOM 3099 N N . LYS B 1 169 ? -0.147 -13.651 44.133 1.00 24.95 665 LYS B N 1
ATOM 3100 C CA . LYS B 1 169 ? 1.307 -13.522 44.208 1.00 25.41 665 LYS B CA 1
ATOM 3101 C C . LYS B 1 169 ? 1.956 -14.706 43.505 1.00 25.28 665 LYS B C 1
ATOM 3102 O O . LYS B 1 169 ? 1.284 -15.677 43.162 1.00 25.12 665 LYS B O 1
ATOM 3108 N N . GLY B 1 170 ? 3.266 -14.637 43.315 1.00 24.62 666 GLY B N 1
ATOM 3109 C CA . GLY B 1 170 ? 4.015 -15.795 42.859 1.00 24.80 666 GLY B CA 1
ATOM 3110 C C . GLY B 1 170 ? 4.837 -15.524 41.625 1.00 24.62 666 GLY B C 1
ATOM 3111 O O . GLY B 1 170 ? 4.971 -14.370 41.200 1.00 24.29 666 GLY B O 1
ATOM 3112 N N . LYS B 1 171 ? 5.390 -16.592 41.054 1.00 24.79 667 LYS B N 1
ATOM 3113 C CA . LYS B 1 171 ? 6.115 -16.489 39.778 1.00 24.81 667 LYS B CA 1
ATOM 3114 C C . LYS B 1 171 ? 5.133 -16.151 38.660 1.00 24.77 667 LYS B C 1
ATOM 3115 O O . LYS B 1 171 ? 5.473 -15.418 37.722 1.00 24.89 667 LYS B O 1
ATOM 3121 N N . GLY B 1 172 ? 3.923 -16.700 38.773 1.00 24.70 668 GLY B N 1
ATOM 3122 C CA . GLY B 1 172 ? 2.919 -16.610 37.728 1.00 24.27 668 GLY B CA 1
ATOM 3123 C C . GLY B 1 172 ? 2.997 -17.797 36.780 1.00 24.46 668 GLY B C 1
ATOM 3124 O O . GLY B 1 172 ? 3.843 -18.686 36.938 1.00 25.15 668 GLY B O 1
ATOM 3125 N N . ASN B 1 173 ? 2.125 -17.802 35.781 1.00 23.87 669 ASN B N 1
ATOM 3126 C CA . ASN B 1 173 ? 2.128 -18.847 34.759 1.00 24.05 669 ASN B CA 1
ATOM 3127 C C . ASN B 1 173 ? 2.769 -18.325 33.485 1.00 23.84 669 ASN B C 1
ATOM 31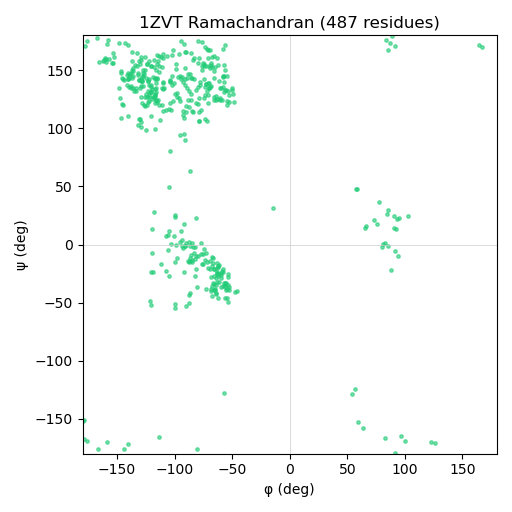28 O O . ASN B 1 173 ? 2.920 -17.110 33.330 1.00 23.15 669 ASN B O 1
ATOM 3133 N N . LYS B 1 174 ? 3.167 -19.231 32.589 1.00 23.34 670 LYS B N 1
ATOM 3134 C CA . LYS B 1 174 ? 3.859 -18.814 31.375 1.00 23.02 670 LYS B CA 1
ATOM 3135 C C . LYS B 1 174 ? 2.946 -17.990 30.457 1.00 22.42 670 LYS B C 1
ATOM 3136 O O . LYS B 1 174 ? 1.851 -18.418 30.111 1.00 22.14 670 LYS B O 1
ATOM 3142 N N . ILE B 1 175 ? 3.392 -16.785 30.102 1.00 20.70 671 ILE B N 1
ATOM 3143 C CA . ILE B 1 175 ? 2.672 -15.931 29.151 1.00 20.05 671 ILE B CA 1
ATOM 3144 C C . ILE B 1 175 ? 3.120 -16.292 27.744 1.00 20.46 671 ILE B C 1
ATOM 3145 O O . ILE B 1 175 ? 2.289 -16.510 26.852 1.00 21.22 671 ILE B O 1
ATOM 3150 N N . ILE B 1 176 ? 4.444 -16.332 27.558 1.00 20.24 672 ILE B N 1
ATOM 3151 C CA . ILE B 1 176 ? 5.075 -16.621 26.281 1.00 20.93 672 ILE B CA 1
ATOM 3152 C C . ILE B 1 176 ? 6.353 -17.394 26.585 1.00 21.53 672 ILE B C 1
ATOM 3153 O O . ILE B 1 176 ? 7.019 -17.130 27.609 1.00 22.53 672 ILE B O 1
ATOM 3158 N N . ASN B 1 177 ? 6.697 -18.365 25.731 1.00 21.97 673 ASN B N 1
ATOM 3159 C CA . ASN B 1 177 ? 7.850 -19.217 26.019 1.00 23.67 673 ASN B CA 1
ATOM 3160 C C . ASN B 1 177 ? 9.152 -18.596 25.558 1.00 23.92 673 ASN B C 1
ATOM 3161 O O . ASN B 1 177 ? 9.351 -18.416 24.355 1.00 23.34 673 ASN B O 1
ATOM 3166 N N . ILE B 1 178 ? 10.025 -18.277 26.514 1.00 23.40 674 ILE B N 1
ATOM 3167 C CA . ILE B 1 178 ? 11.362 -17.761 26.232 1.00 24.25 674 ILE B CA 1
ATOM 3168 C C . ILE B 1 178 ? 12.334 -18.679 26.944 1.00 24.68 674 ILE B C 1
ATOM 3169 O O . ILE B 1 178 ? 12.123 -18.961 28.121 1.00 23.50 674 ILE B O 1
ATOM 3174 N N . PRO B 1 179 ? 13.366 -19.171 26.219 1.00 24.71 675 PRO B N 1
ATOM 3175 C CA . PRO B 1 179 ? 14.330 -20.114 26.789 1.00 25.41 675 PRO B CA 1
ATOM 3176 C C . PRO B 1 179 ? 14.934 -19.549 28.061 1.00 25.44 675 PRO B C 1
ATOM 3177 O O . PRO B 1 179 ? 15.557 -18.483 28.038 1.00 26.01 675 PRO B O 1
ATOM 3181 N N . SER B 1 180 ? 14.741 -20.258 29.169 1.00 26.27 676 SER B N 1
ATOM 3182 C CA . SER B 1 180 ? 15.124 -19.762 30.498 1.00 26.74 676 SER B CA 1
ATOM 3183 C C . SER B 1 180 ? 16.567 -19.293 30.596 1.00 26.58 676 SER B C 1
ATOM 3184 O O . SER B 1 180 ? 16.845 -18.327 31.299 1.00 26.11 676 SER B O 1
ATOM 3187 N N . ALA B 1 181 ? 17.480 -19.984 29.900 1.00 25.94 677 ALA B N 1
ATOM 3188 C CA . ALA B 1 181 ? 18.898 -19.659 29.958 1.00 26.14 677 ALA B CA 1
ATOM 3189 C C . ALA B 1 181 ? 19.196 -18.375 29.197 1.00 26.39 677 ALA B C 1
ATOM 3190 O O . ALA B 1 181 ? 20.020 -17.562 29.621 1.00 26.64 677 ALA B O 1
ATOM 3192 N N . GLU B 1 182 ? 18.524 -18.187 28.065 1.00 25.05 678 GLU B N 1
ATOM 3193 C CA . GLU B 1 182 ? 18.684 -16.947 27.325 1.00 25.64 678 GLU B CA 1
ATOM 3194 C C . GLU B 1 182 ? 18.156 -15.788 28.145 1.00 25.24 678 GLU B C 1
ATOM 3195 O O . GLU B 1 182 ? 18.746 -14.700 28.145 1.00 25.41 678 GLU B O 1
ATOM 3201 N N . ALA B 1 183 ? 17.045 -16.038 28.832 1.00 25.18 679 ALA B N 1
ATOM 3202 C CA . ALA B 1 183 ? 16.412 -15.035 29.689 1.00 24.98 679 ALA B CA 1
ATOM 3203 C C . ALA B 1 183 ? 17.366 -14.644 30.810 1.00 24.96 679 ALA B C 1
ATOM 3204 O O . ALA B 1 183 ? 17.563 -13.462 31.078 1.00 26.01 679 ALA B O 1
ATOM 3206 N N . ALA B 1 184 ? 17.979 -15.636 31.445 1.00 26.37 680 ALA B N 1
ATOM 3207 C CA . ALA B 1 184 ? 18.924 -15.377 32.539 1.00 26.60 680 ALA B CA 1
ATOM 3208 C C . ALA B 1 184 ? 20.165 -14.601 32.064 1.00 27.59 680 ALA B C 1
ATOM 3209 O O . ALA B 1 184 ? 20.769 -13.847 32.844 1.00 27.76 680 ALA B O 1
ATOM 3211 N N . ARG B 1 185 ? 20.536 -14.776 30.789 1.00 27.22 681 ARG B N 1
ATOM 3212 C CA . ARG B 1 185 ? 21.684 -14.086 30.195 1.00 27.33 681 ARG B CA 1
ATOM 3213 C C . ARG B 1 185 ? 21.350 -12.770 29.478 1.00 27.55 681 ARG B C 1
ATOM 3214 O O . ARG B 1 185 ? 22.252 -12.114 28.945 1.00 28.17 681 ARG B O 1
ATOM 3222 N N . GLY B 1 186 ? 20.068 -12.395 29.434 1.00 26.59 682 GLY B N 1
ATOM 3223 C CA . GLY B 1 186 ? 19.660 -11.167 28.740 1.00 25.95 682 GLY B CA 1
ATOM 3224 C C . GLY B 1 186 ? 19.711 -11.277 27.230 1.00 25.40 682 GLY B C 1
ATOM 3225 O O . GLY B 1 186 ? 19.803 -10.266 26.521 1.00 27.13 682 GLY B O 1
ATOM 3226 N N . GLU B 1 187 ? 19.669 -12.506 26.731 1.00 25.24 683 GLU B N 1
ATOM 3227 C CA . GLU B 1 187 ? 19.762 -12.766 25.293 1.00 25.20 683 GLU B CA 1
ATOM 3228 C C . GLU B 1 187 ? 18.392 -12.813 24.630 1.00 24.99 683 GLU B C 1
ATOM 3229 O O . GLU B 1 187 ? 18.287 -12.628 23.419 1.00 25.50 683 GLU B O 1
ATOM 3235 N N . ASP B 1 188 ? 17.367 -13.104 25.426 1.00 23.57 684 ASP B N 1
ATOM 3236 C CA . ASP B 1 188 ? 15.976 -12.961 24.994 1.00 22.49 684 ASP B CA 1
ATOM 3237 C C . ASP B 1 188 ? 15.157 -12.601 26.231 1.00 21.62 684 ASP B C 1
ATOM 3238 O O . ASP B 1 188 ? 15.669 -12.582 27.364 1.00 21.56 684 ASP B O 1
ATOM 3243 N N . GLY B 1 189 ? 13.887 -12.292 26.033 1.00 20.69 685 GLY B N 1
ATOM 3244 C CA . GLY B 1 189 ? 13.070 -11.887 27.187 1.00 19.46 685 GLY B CA 1
ATOM 3245 C C . GLY B 1 189 ? 11.824 -11.223 26.654 1.00 20.52 685 GLY B C 1
ATOM 3246 O O . GLY B 1 189 ? 11.705 -10.995 25.445 1.00 19.09 685 GLY B O 1
ATOM 3247 N N . LEU B 1 190 ? 10.882 -10.944 27.551 1.00 20.92 686 LEU B N 1
ATOM 3248 C CA . LEU B 1 190 ? 9.714 -10.164 27.182 1.00 21.80 686 LEU B CA 1
ATOM 3249 C C . LEU B 1 190 ? 10.112 -8.688 27.106 1.00 22.74 686 LEU B C 1
ATOM 3250 O O . LEU B 1 190 ? 10.524 -8.099 28.124 1.00 24.77 686 LEU B O 1
ATOM 3255 N N . ALA B 1 191 ? 10.026 -8.102 25.903 1.00 21.31 687 ALA B N 1
ATOM 3256 C CA . ALA B 1 191 ? 10.399 -6.692 25.666 1.00 20.75 687 ALA B CA 1
ATOM 3257 C C . ALA B 1 191 ? 9.231 -5.741 25.924 1.00 21.13 687 ALA B C 1
ATOM 3258 O O . ALA B 1 191 ? 9.416 -4.684 26.518 1.00 21.73 687 ALA B O 1
ATOM 3260 N N . GLN B 1 192 ? 8.038 -6.112 25.451 1.00 19.23 688 GLN B N 1
ATOM 3261 C CA . GLN B 1 192 ? 6.845 -5.254 25.591 1.00 19.92 688 GLN B CA 1
ATOM 3262 C C . GLN B 1 192 ? 5.673 -6.116 25.933 1.00 17.87 688 GLN B C 1
ATOM 3263 O O . GLN B 1 192 ? 5.564 -7.253 25.448 1.00 18.36 688 GLN B O 1
ATOM 3269 N N . LEU B 1 193 ? 4.797 -5.586 26.775 1.00 17.01 689 LEU B N 1
ATOM 3270 C CA . LEU B 1 193 ? 3.625 -6.331 27.174 1.00 16.91 689 LEU B CA 1
ATOM 3271 C C . LEU B 1 193 ? 2.462 -5.367 27.345 1.00 18.28 689 LEU B C 1
ATOM 3272 O O . LEU B 1 193 ? 2.523 -4.456 28.186 1.00 18.16 689 LEU B O 1
ATOM 3277 N N . TYR B 1 194 ? 1.402 -5.586 26.563 1.00 18.29 690 TYR B N 1
ATOM 3278 C CA . TYR B 1 194 ? 0.236 -4.703 26.507 1.00 18.17 690 TYR B CA 1
ATOM 3279 C C . TYR B 1 194 ? -1.037 -5.448 26.806 1.00 18.95 690 TYR B C 1
ATOM 3280 O O . TYR B 1 194 ? -1.107 -6.670 26.608 1.00 18.54 690 TYR B O 1
ATOM 3289 N N . VAL B 1 195 ? -2.049 -4.715 27.274 1.00 18.72 691 VAL B N 1
ATOM 3290 C CA . VAL B 1 195 ? -3.408 -5.235 27.286 1.00 20.22 691 VAL B CA 1
ATOM 3291 C C . VAL B 1 195 ? -4.249 -4.227 26.510 1.00 20.78 691 VAL B C 1
ATOM 3292 O O . VAL B 1 195 ? -4.287 -3.039 26.844 1.00 21.54 691 VAL B O 1
ATOM 3296 N N . LEU B 1 196 ? -4.873 -4.693 25.438 1.00 20.52 692 LEU B N 1
ATOM 3297 C CA . LEU B 1 196 ? -5.509 -3.767 24.495 1.00 21.96 692 LEU B CA 1
ATOM 3298 C C . LEU B 1 196 ? -6.631 -4.432 23.746 1.00 21.19 692 LEU B C 1
ATOM 3299 O O . LEU B 1 196 ? -6.674 -5.652 23.640 1.00 21.07 692 LEU B O 1
ATOM 3304 N N . PRO B 1 197 ? -7.583 -3.627 23.243 1.00 21.74 693 PRO B N 1
ATOM 3305 C CA . PRO B 1 197 ? -8.640 -4.257 22.474 1.00 21.77 693 PRO B CA 1
ATOM 3306 C C . PRO B 1 197 ? -8.136 -4.805 21.128 1.00 21.88 693 PRO B C 1
ATOM 3307 O O . PRO B 1 197 ? -7.182 -4.269 20.551 1.00 21.47 693 PRO B O 1
ATOM 3311 N N . PRO B 1 198 ? -8.797 -5.863 20.604 1.00 22.23 694 PRO B N 1
ATOM 3312 C CA . PRO B 1 198 ? -8.358 -6.414 19.318 1.00 22.57 694 PRO B CA 1
ATOM 3313 C C . PRO B 1 198 ? -8.396 -5.433 18.146 1.00 22.88 694 PRO B C 1
ATOM 3314 O O . PRO B 1 198 ? -7.673 -5.649 17.178 1.00 24.44 694 PRO B O 1
ATOM 3318 N N . GLN B 1 199 ? -9.240 -4.396 18.203 1.00 22.93 695 GLN B N 1
ATOM 3319 C CA . GLN B 1 199 ? -9.308 -3.411 17.096 1.00 23.54 695 GLN B CA 1
ATOM 3320 C C . GLN B 1 199 ? -8.220 -2.341 17.147 1.00 21.91 695 GLN B C 1
ATOM 3321 O O . GLN B 1 199 ? -8.322 -1.290 16.501 1.00 23.46 695 GLN B O 1
ATOM 3327 N N . SER B 1 200 ? -7.120 -2.646 17.828 1.00 20.96 696 SER B N 1
ATOM 3328 C CA . SER B 1 200 ? -6.022 -1.688 17.955 1.00 19.51 696 SER B CA 1
ATOM 3329 C C . SER B 1 200 ? -5.089 -1.746 16.749 1.00 20.26 696 SER B C 1
ATOM 3330 O O . SER B 1 200 ? -5.027 -2.761 16.054 1.00 19.27 696 SER B O 1
ATOM 3333 N N . THR B 1 201 ? -4.337 -0.655 16.538 1.00 20.03 697 THR B N 1
ATOM 3334 C CA . THR B 1 201 ? -3.341 -0.559 15.481 1.00 20.74 697 THR B CA 1
ATOM 3335 C C . THR B 1 201 ? -2.008 -0.235 16.147 1.00 20.79 697 THR B C 1
ATOM 3336 O O . THR B 1 201 ? -1.953 0.635 17.018 1.00 20.98 697 THR B O 1
ATOM 3340 N N . LEU B 1 202 ? -0.958 -0.970 15.786 1.00 19.76 698 LEU B N 1
ATOM 3341 C CA . LEU B 1 202 ? 0.405 -0.654 16.270 1.00 21.49 698 LEU B CA 1
ATOM 3342 C C . LEU B 1 202 ? 1.276 -0.101 15.154 1.00 21.81 698 LEU B C 1
ATOM 3343 O O . LEU B 1 202 ? 1.288 -0.642 14.029 1.00 22.26 698 LEU B O 1
ATOM 3348 N N . THR B 1 203 ? 2.009 0.980 15.439 1.00 20.46 699 THR B N 1
ATOM 3349 C CA . THR B 1 203 ? 3.028 1.471 14.511 1.00 21.29 699 THR B CA 1
ATOM 3350 C C . THR B 1 203 ? 4.347 1.335 15.255 1.00 21.09 699 THR B C 1
ATOM 3351 O O . THR B 1 203 ? 4.502 1.831 16.355 1.00 21.07 699 THR B O 1
ATOM 3355 N N . ILE B 1 204 ? 5.261 0.581 14.670 1.00 20.42 700 ILE B N 1
ATOM 3356 C CA . ILE B 1 204 ? 6.517 0.234 15.316 1.00 21.01 700 ILE B CA 1
ATOM 3357 C C . ILE B 1 204 ? 7.700 0.764 14.493 1.00 20.58 700 ILE B C 1
ATOM 3358 O O . ILE B 1 204 ? 7.743 0.601 13.251 1.00 20.57 700 ILE B O 1
ATOM 3363 N N . HIS B 1 205 ? 8.658 1.389 15.185 1.00 20.22 701 HIS B N 1
ATOM 3364 C CA . HIS B 1 205 ? 9.831 1.974 14.545 1.00 21.84 701 HIS B CA 1
ATOM 3365 C C . HIS B 1 205 ? 11.071 1.260 15.027 1.00 22.61 701 HIS B C 1
ATOM 3366 O O . HIS B 1 205 ? 11.228 1.023 16.222 1.00 22.32 701 HIS B O 1
ATOM 3373 N N . VAL B 1 206 ? 11.949 0.918 14.089 1.00 22.99 702 VAL B N 1
ATOM 3374 C CA . VAL B 1 206 ? 13.261 0.384 14.415 1.00 25.18 702 VAL B CA 1
ATOM 3375 C C . VAL B 1 206 ? 14.207 1.253 13.591 1.00 25.88 702 VAL B C 1
ATOM 3376 O O . VAL B 1 206 ? 14.299 1.079 12.384 1.00 25.63 702 VAL B O 1
ATOM 3380 N N . GLY B 1 207 ? 14.843 2.221 14.250 1.00 27.57 703 GLY B N 1
ATOM 3381 C CA . GLY B 1 207 ? 15.590 3.270 13.542 1.00 29.14 703 GLY B CA 1
ATOM 3382 C C . GLY B 1 207 ? 14.699 3.998 12.554 1.00 29.96 703 GLY B C 1
ATOM 3383 O O . GLY B 1 207 ? 13.623 4.506 12.912 1.00 29.90 703 GLY B O 1
ATOM 3384 N N . LYS B 1 208 ? 15.141 4.014 11.301 1.00 31.20 704 LYS B N 1
ATOM 3385 C CA . LYS B 1 208 ? 14.431 4.694 10.222 1.00 32.57 704 LYS B CA 1
ATOM 3386 C C . LYS B 1 208 ? 13.287 3.851 9.633 1.00 31.87 704 LYS B C 1
ATOM 3387 O O . LYS B 1 208 ? 12.463 4.386 8.882 1.00 32.52 704 LYS B O 1
ATOM 3393 N N . ARG B 1 209 ? 13.243 2.554 9.970 1.00 29.96 705 ARG B N 1
ATOM 3394 C CA . ARG B 1 209 ? 12.227 1.631 9.427 1.00 29.14 705 ARG B CA 1
ATOM 3395 C C . ARG B 1 209 ? 10.956 1.701 10.257 1.00 26.96 705 ARG B C 1
ATOM 3396 O O . ARG B 1 209 ? 11.005 1.822 11.478 1.00 26.14 705 ARG B O 1
ATOM 3404 N N . LYS B 1 210 ? 9.816 1.586 9.588 1.00 25.01 706 LYS B N 1
ATOM 3405 C CA . LYS B 1 210 ? 8.524 1.620 10.249 1.00 25.16 706 LYS B CA 1
ATOM 3406 C C . LYS B 1 210 ? 7.701 0.439 9.751 1.00 23.11 706 LYS B C 1
ATOM 3407 O O . LYS B 1 210 ? 7.754 0.099 8.578 1.00 22.84 706 LYS B O 1
ATOM 3413 N N . ILE B 1 211 ? 6.942 -0.162 10.659 1.00 22.24 707 ILE B N 1
ATOM 3414 C CA . ILE B 1 211 ? 6.011 -1.258 10.323 1.00 20.70 707 ILE B CA 1
ATOM 3415 C C . ILE B 1 211 ? 4.661 -0.887 10.917 1.00 20.17 707 ILE B C 1
ATOM 3416 O O . ILE B 1 211 ? 4.595 -0.446 12.047 1.00 20.08 707 ILE B O 1
ATOM 3421 N N . LYS B 1 212 ? 3.593 -1.076 10.156 1.00 18.83 708 LYS B N 1
ATOM 3422 C CA . LYS B 1 212 ? 2.255 -0.751 10.652 1.00 20.13 708 LYS B CA 1
ATOM 3423 C C . LYS B 1 212 ? 1.501 -2.064 10.740 1.00 19.01 708 LYS B C 1
ATOM 3424 O O . LYS B 1 212 ? 1.457 -2.803 9.760 1.00 19.24 708 LYS B O 1
ATOM 3430 N N . LEU B 1 213 ? 0.974 -2.377 11.934 1.00 18.22 709 LEU B N 1
ATOM 3431 C CA . LEU B 1 213 ? 0.163 -3.580 12.145 1.00 17.33 709 LEU B CA 1
ATOM 3432 C C . LEU B 1 213 ? -1.265 -3.201 12.457 1.00 17.79 709 LEU B C 1
ATOM 3433 O O . LEU B 1 213 ? -1.552 -2.719 13.541 1.00 19.01 709 LEU B O 1
ATOM 3438 N N . ARG B 1 214 ? -2.160 -3.411 11.500 1.00 17.09 710 ARG B N 1
ATOM 3439 C CA . ARG B 1 214 ? -3.589 -3.201 11.699 1.00 17.02 710 ARG B CA 1
ATOM 3440 C C . ARG B 1 214 ? -4.160 -4.324 12.559 1.00 17.24 710 ARG B C 1
ATOM 3441 O O . ARG B 1 214 ? -3.515 -5.343 12.744 1.00 16.59 710 ARG B O 1
ATOM 3449 N N . PRO B 1 215 ? -5.410 -4.176 12.999 1.00 18.54 711 PRO B N 1
ATOM 3450 C CA . PRO B 1 215 ? -6.089 -5.327 13.611 1.00 18.20 711 PRO B CA 1
ATOM 3451 C C . PRO B 1 215 ? -5.910 -6.630 12.810 1.00 18.08 711 PRO B C 1
ATOM 3452 O O . PRO B 1 215 ? -5.730 -7.730 13.397 1.00 17.46 711 PRO B O 1
ATOM 3456 N N . GLU B 1 216 ? -5.967 -6.530 11.481 1.00 18.64 712 GLU B N 1
ATOM 3457 C CA . GLU B 1 216 ? -5.800 -7.694 10.602 1.00 19.06 712 GLU B CA 1
ATOM 3458 C C . GLU B 1 216 ? -4.494 -8.394 10.863 1.00 19.32 712 GLU B C 1
ATOM 3459 O O . GLU B 1 216 ? -4.443 -9.624 10.903 1.00 19.13 712 GLU B O 1
ATOM 3465 N N . GLU B 1 217 ? -3.428 -7.603 10.971 1.00 18.85 713 GLU B N 1
ATOM 3466 C CA . GLU B 1 217 ? -2.103 -8.163 11.235 1.00 18.26 713 GLU B CA 1
ATOM 3467 C C . GLU B 1 217 ? -2.014 -8.749 12.630 1.00 18.33 713 GLU B C 1
ATOM 3468 O O . GLU B 1 217 ? -1.397 -9.773 12.813 1.00 18.72 713 GLU B O 1
ATOM 3474 N N . LEU B 1 218 ? -2.607 -8.082 13.616 1.00 18.71 714 LEU B N 1
ATOM 3475 C CA . LEU B 1 218 ? -2.521 -8.589 14.984 1.00 18.84 714 LEU B CA 1
ATOM 3476 C C . LEU B 1 218 ? -3.258 -9.918 15.077 1.00 18.71 714 LEU B C 1
ATOM 3477 O O . LEU B 1 218 ? -2.848 -10.815 15.820 1.00 18.60 714 LEU B O 1
ATOM 3482 N N . GLN B 1 219 ? -4.338 -10.052 14.313 1.00 18.95 715 GLN B N 1
ATOM 3483 C CA . GLN B 1 219 ? -5.082 -11.317 14.328 1.00 20.78 715 GLN B CA 1
ATOM 3484 C C . GLN B 1 219 ? -4.188 -12.507 13.955 1.00 20.38 715 GLN B C 1
ATOM 3485 O O . GLN B 1 219 ? -4.376 -13.612 14.484 1.00 20.91 715 GLN B O 1
ATOM 3491 N N . LYS B 1 220 ? -3.204 -12.285 13.079 1.00 19.45 716 LYS B N 1
ATOM 3492 C CA . LYS B 1 220 ? -2.307 -13.336 12.596 1.00 19.75 716 LYS B CA 1
ATOM 3493 C C . LYS B 1 220 ? -1.317 -13.824 13.626 1.00 20.03 716 LYS B C 1
ATOM 3494 O O . LYS B 1 220 ? -0.735 -14.901 13.437 1.00 20.40 716 LYS B O 1
ATOM 3500 N N . VAL B 1 221 ? -1.142 -13.069 14.716 1.00 19.72 717 VAL B N 1
ATOM 3501 C CA . VAL B 1 221 ? -0.226 -13.514 15.775 1.00 19.87 717 VAL B CA 1
ATOM 3502 C C . VAL B 1 221 ? -0.981 -14.042 16.991 1.00 20.31 717 VAL B C 1
ATOM 3503 O O . VAL B 1 221 ? -0.386 -14.276 18.041 1.00 19.93 717 VAL B O 1
ATOM 3507 N N . THR B 1 222 ? -2.291 -14.258 16.833 1.00 20.77 718 THR B N 1
ATOM 3508 C CA . THR B 1 222 ? -3.076 -14.849 17.910 1.00 22.76 718 THR B CA 1
ATOM 3509 C C . THR B 1 222 ? -2.666 -16.299 18.049 1.00 23.08 718 THR B C 1
ATOM 3510 O O . THR B 1 222 ? -2.544 -17.018 17.051 1.00 23.34 718 THR B O 1
ATOM 3514 N N . GLY B 1 223 ? -2.461 -16.728 19.293 1.00 22.92 719 GLY B N 1
ATOM 3515 C CA . GLY B 1 223 ? -2.118 -18.121 19.568 1.00 22.96 719 GLY B CA 1
ATOM 3516 C C . GLY B 1 223 ? -2.445 -18.466 20.996 1.00 23.16 719 GLY B C 1
ATOM 3517 O O . GLY B 1 223 ? -3.099 -17.689 21.695 1.00 23.48 719 GLY B O 1
ATOM 3518 N N . GLU B 1 224 ? -1.995 -19.643 21.427 1.00 22.93 720 GLU B N 1
ATOM 3519 C CA . GLU B 1 224 ? -2.268 -20.085 22.783 1.00 23.29 720 GLU B CA 1
ATOM 3520 C C . GLU B 1 224 ? -1.280 -19.491 23.757 1.00 22.75 720 GLU B C 1
ATOM 3521 O O . GLU B 1 224 ? -0.098 -19.372 23.464 1.00 23.24 720 GLU B O 1
ATOM 3527 N N . ARG B 1 225 ? -1.781 -19.142 24.937 1.00 22.64 721 ARG B N 1
ATOM 3528 C CA . ARG B 1 225 ? -0.918 -18.744 26.036 1.00 22.93 721 ARG B CA 1
ATOM 3529 C C . ARG B 1 225 ? 0.198 -19.764 26.258 1.00 23.02 721 ARG B C 1
ATOM 3530 O O . ARG B 1 225 ? -0.063 -20.967 26.317 1.00 23.68 721 ARG B O 1
ATOM 3538 N N . GLY B 1 226 ? 1.431 -19.286 26.403 1.00 23.14 722 GLY B N 1
ATOM 3539 C CA . GLY B 1 226 ? 2.568 -20.158 26.683 1.00 24.27 722 GLY B CA 1
ATOM 3540 C C . GLY B 1 226 ? 3.353 -20.611 25.467 1.00 24.39 722 GLY B C 1
ATOM 3541 O O . GLY B 1 226 ? 4.422 -21.200 25.608 1.00 25.37 722 GLY B O 1
ATOM 3542 N N . ARG B 1 227 ? 2.832 -20.350 24.271 1.00 24.07 723 ARG B N 1
ATOM 3543 C CA . ARG B 1 227 ? 3.532 -20.717 23.028 1.00 23.94 723 ARG B CA 1
ATOM 3544 C C . ARG B 1 227 ? 4.665 -19.707 22.811 1.00 23.07 723 ARG B C 1
ATOM 3545 O O . ARG B 1 227 ? 4.783 -18.774 23.588 1.00 21.29 723 ARG B O 1
ATOM 3553 N N . ARG B 1 228 ? 5.521 -19.900 21.805 1.00 22.97 724 ARG B N 1
ATOM 3554 C CA . ARG B 1 228 ? 6.659 -18.983 21.672 1.00 23.26 724 ARG B CA 1
ATOM 3555 C C . ARG B 1 228 ? 6.368 -17.697 20.904 1.00 21.99 724 ARG B C 1
ATOM 3556 O O . ARG B 1 228 ? 7.139 -16.744 20.979 1.00 21.13 724 ARG B O 1
ATOM 3564 N N . GLY B 1 229 ? 5.238 -17.657 20.213 1.00 21.44 725 GLY B N 1
ATOM 3565 C CA . GLY B 1 229 ? 4.913 -16.508 19.388 1.00 22.01 725 GLY B CA 1
ATOM 3566 C C . GLY B 1 229 ? 5.521 -16.608 18.001 1.00 22.95 725 GLY B C 1
ATOM 3567 O O . GLY B 1 229 ? 6.400 -17.444 17.756 1.00 23.53 725 GLY B O 1
ATOM 3568 N N . THR B 1 230 ? 5.065 -15.733 17.108 1.00 22.85 726 THR B N 1
ATOM 3569 C CA . THR B 1 230 ? 5.475 -15.776 15.708 1.00 23.57 726 THR B CA 1
ATOM 3570 C C . THR B 1 230 ? 6.626 -14.814 15.452 1.00 22.86 726 THR B C 1
ATOM 3571 O O . THR B 1 230 ? 6.547 -13.656 15.791 1.00 21.88 726 THR B O 1
ATOM 3575 N N . LEU B 1 231 ? 7.720 -15.305 14.878 1.00 22.74 727 LEU B N 1
ATOM 3576 C CA . LEU B 1 231 ? 8.861 -14.436 14.608 1.00 23.06 727 LEU B CA 1
ATOM 3577 C C . LEU B 1 231 ? 8.547 -13.467 13.476 1.00 24.40 727 LEU B C 1
ATOM 3578 O O . LEU B 1 231 ? 8.228 -13.897 12.370 1.00 25.16 727 LEU B O 1
ATOM 3583 N N . MET B 1 232 ? 8.651 -12.172 13.764 1.00 25.86 728 MET B N 1
ATOM 3584 C CA . MET B 1 232 ? 8.371 -11.111 12.798 1.00 28.66 728 MET B CA 1
ATOM 3585 C C . MET B 1 232 ? 9.688 -10.530 12.344 1.00 30.21 728 MET B C 1
ATOM 3586 O O . MET B 1 232 ? 10.438 -9.949 13.142 1.00 30.21 728 MET B O 1
ATOM 3591 N N . ARG B 1 233 ? 9.962 -10.680 11.056 1.00 32.56 729 ARG B N 1
ATOM 3592 C CA . ARG B 1 233 ? 11.225 -10.248 10.493 1.00 34.85 729 ARG B CA 1
ATOM 3593 C C . ARG B 1 233 ? 11.380 -8.763 10.684 1.00 35.44 729 ARG B C 1
ATOM 3594 O O . ARG B 1 233 ? 10.491 -7.995 10.324 1.00 36.28 729 ARG B O 1
ATOM 3602 N N . GLY B 1 234 ? 12.501 -8.384 11.291 1.00 36.83 730 GLY B N 1
ATOM 3603 C CA . GLY B 1 234 ? 12.842 -6.980 11.516 1.00 37.99 730 GLY B CA 1
ATOM 3604 C C . GLY B 1 234 ? 12.079 -6.369 12.674 1.00 38.28 730 GLY B C 1
ATOM 3605 O O . GLY B 1 234 ? 11.682 -5.195 12.616 1.00 39.23 730 GLY B O 1
ATOM 3606 N N . LEU B 1 235 ? 11.854 -7.159 13.723 1.00 37.81 731 LEU B N 1
ATOM 3607 C CA . LEU B 1 235 ? 11.156 -6.646 14.910 1.00 37.31 731 LEU B CA 1
ATOM 3608 C C . LEU B 1 235 ? 12.022 -6.695 16.173 1.00 36.10 731 LEU B C 1
ATOM 3609 O O . LEU B 1 235 ? 11.517 -6.796 17.295 1.00 35.74 731 LEU B O 1
ATOM 3614 N N . GLN B 1 236 ? 13.331 -6.606 15.975 1.00 35.36 732 GLN B N 1
ATOM 3615 C CA . GLN B 1 236 ? 14.271 -6.514 17.073 1.00 34.93 732 GLN B CA 1
ATOM 3616 C C . GLN B 1 236 ? 14.657 -5.061 17.260 1.00 33.95 732 GLN B C 1
ATOM 3617 O O . GLN B 1 236 ? 14.588 -4.271 16.315 1.00 34.08 732 GLN B O 1
ATOM 3623 N N . ARG B 1 237 ? 15.076 -4.726 18.480 1.00 32.96 733 ARG B N 1
ATOM 3624 C CA . ARG B 1 237 ? 15.574 -3.388 18.821 1.00 32.71 733 ARG B CA 1
ATOM 3625 C C . ARG B 1 237 ? 14.507 -2.325 18.531 1.00 30.56 733 ARG B C 1
ATOM 3626 O O . ARG B 1 237 ? 14.779 -1.303 17.894 1.00 29.64 733 ARG B O 1
ATOM 3634 N N . ILE B 1 238 ? 13.279 -2.582 18.981 1.00 28.73 734 ILE B N 1
ATOM 3635 C CA . ILE B 1 238 ? 12.191 -1.638 18.757 1.00 27.76 734 ILE B CA 1
ATOM 3636 C C . ILE B 1 238 ? 12.511 -0.370 19.532 1.00 27.60 734 ILE B C 1
ATOM 3637 O O . ILE B 1 238 ? 12.806 -0.434 20.731 1.00 28.19 734 ILE B O 1
ATOM 3642 N N . ASP B 1 239 ? 12.492 0.775 18.868 1.00 26.51 735 ASP B N 1
ATOM 3643 C CA . ASP B 1 239 ? 12.776 1.998 19.601 1.00 27.14 735 ASP B CA 1
ATOM 3644 C C . ASP B 1 239 ? 11.621 2.964 19.779 1.00 25.95 735 ASP B C 1
ATOM 3645 O O . ASP B 1 239 ? 11.712 3.845 20.624 1.00 26.06 735 ASP B O 1
ATOM 3650 N N . ARG B 1 240 ? 10.555 2.823 18.996 1.00 24.32 736 ARG B N 1
ATOM 3651 C CA . ARG B 1 240 ? 9.362 3.635 19.216 1.00 23.91 736 ARG B CA 1
ATOM 3652 C C . ARG B 1 240 ? 8.121 2.804 18.906 1.00 21.74 736 ARG B C 1
ATOM 3653 O O . ARG B 1 240 ? 8.133 2.039 17.961 1.00 20.26 736 ARG B O 1
ATOM 3661 N N . VAL B 1 241 ? 7.064 2.982 19.690 1.00 20.20 737 VAL B N 1
ATOM 3662 C CA . VAL B 1 241 ? 5.785 2.321 19.402 1.00 20.54 737 VAL B CA 1
ATOM 3663 C C . VAL B 1 241 ? 4.630 3.270 19.622 1.00 20.96 737 VAL B C 1
ATOM 3664 O O . VAL B 1 241 ? 4.598 3.985 20.618 1.00 21.00 737 VAL B O 1
ATOM 3668 N N . GLU B 1 242 ? 3.670 3.269 18.702 1.00 20.29 738 GLU B N 1
ATOM 3669 C CA . GLU B 1 242 ? 2.413 3.968 18.948 1.00 21.97 738 GLU B CA 1
ATOM 3670 C C . GLU B 1 242 ? 1.298 2.968 18.878 1.00 21.66 738 GLU B C 1
ATOM 3671 O O . GLU B 1 242 ? 1.270 2.150 17.945 1.00 20.54 738 GLU B O 1
ATOM 3677 N N . ILE B 1 243 ? 0.377 3.054 19.833 1.00 20.46 739 ILE B N 1
ATOM 3678 C CA . ILE B 1 243 ? -0.789 2.140 19.853 1.00 20.98 739 ILE B CA 1
ATOM 3679 C C . ILE B 1 243 ? -2.023 2.994 19.853 1.00 22.54 739 ILE B C 1
ATOM 3680 O O . ILE B 1 243 ? -2.153 3.898 20.682 1.00 21.87 739 ILE B O 1
ATOM 3685 N N . ASP B 1 244 ? -2.920 2.724 18.909 1.00 22.59 740 ASP B N 1
ATOM 3686 C CA . ASP B 1 244 ? -4.180 3.420 18.846 1.00 24.41 740 ASP B CA 1
ATOM 3687 C C . ASP B 1 244 ? -5.252 2.403 19.132 1.00 23.62 740 ASP B C 1
ATOM 3688 O O . ASP B 1 244 ? -5.382 1.447 18.370 1.00 22.88 740 ASP B O 1
ATOM 3693 N N . SER B 1 245 ? -6.031 2.619 20.195 1.00 23.30 741 SER B N 1
ATOM 3694 C CA . SER B 1 245 ? -7.012 1.638 20.636 1.00 23.45 741 SER B CA 1
ATOM 3695 C C . SER B 1 245 ? -8.431 2.206 20.733 1.00 25.06 741 SER B C 1
ATOM 3696 O O . SER B 1 245 ? -8.765 2.800 21.749 1.00 24.22 741 SER B O 1
ATOM 3699 N N . PRO B 1 246 ? -9.272 1.972 19.716 1.00 27.65 742 PRO B N 1
ATOM 3700 C CA . PRO B 1 246 ? -10.709 2.338 19.810 1.00 29.09 742 PRO B CA 1
ATOM 3701 C C . PRO B 1 246 ? -11.375 1.924 21.123 1.00 30.49 742 PRO B C 1
ATOM 3702 O O . PRO B 1 246 ? -11.220 0.765 21.572 1.00 32.99 742 PRO B O 1
#

Nearest PDB structures (foldseek):
  1zvt-assembly1_A  TM=1.004E+00  e=3.671E-47  Escherichia coli
  4mn4-assembly1_B  TM=9.760E-01  e=4.602E-42  Escherichia coli str. K-12 substr. MG1655
  1zvu-assembly1_A-2  TM=9.745E-01  e=7.271E-36  Escherichia coli
  1zi0-assembly2_B  TM=7.598E-01  e=6.031E-12  Escherichia coli
  4g3n-assembly1_A  TM=7.245E-01  e=9.606E-12  Mycobacterium tuberculosis H37Rv

Radius of gyration: 23.9 Å; Cα contacts (8 Å, |Δi|>4): 1277; chains: 2; bounding box: 38×50×71 Å

Solvent-accessible surface area: 21441 Å² total; per-residue (Å²): 106,76,69,6,0,0,2,1,2,31,106,16,67,0,3,12,0,151,17,72,112,27,63,0,30,58,36,81,30,60,106,78,16,21,12,26,15,4,22,86,9,120,13,109,40,11,0,0,0,0,0,35,56,0,63,0,0,7,10,56,5,127,64,16,40,55,28,214,42,70,17,46,46,2,93,51,60,6,65,37,36,140,82,16,78,16,44,21,20,13,10,50,61,88,109,38,81,0,1,0,2,0,32,6,0,38,0,0,13,0,23,0,82,31,0,31,10,155,86,118,43,6,48,60,1,4,79,41,41,129,101,14,111,18,12,63,22,3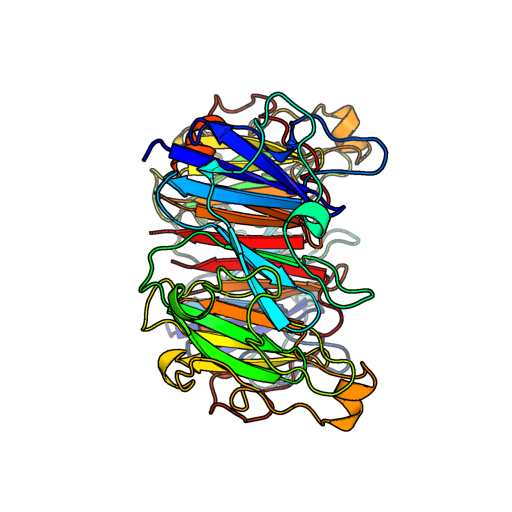0,39,11,142,74,78,84,11,37,0,0,0,0,3,79,28,0,46,0,5,18,0,51,3,83,66,4,52,96,67,55,121,23,91,14,54,67,0,0,50,6,75,86,59,50,17,24,152,49,91,10,5,6,47,18,14,12,23,4,53,140,3,20,0,15,0,26,32,43,174,19,88,13,112,13,66,27,101,23,4,129,127,9,66,30,122,73,21,166,148,17,66,95,22,109,38,1,95,221,20,47,51,3,39,6,45,19,118,95,88,61,6,0,0,1,0,4,77,96,14,58,1,7,15,10,142,19,64,104,39,72,5,10,36,36,128,36,86,102,79,16,47,10,22,14,33,23,52,12,114,22,109,40,13,0,0,0,0,0,37,56,0,65,0,0,7,13,60,6,141,67,19,37,57,16,223,35,112,3,42,47,2,90,52,60,5,64,34,36,142,82,17,78,12,42,33,17,12,10,49,61,71,111,41,80,0,1,0,0,0,33,5,0,50,0,0,10,0,25,0,84,29,0,34,10,157,84,118,42,6,53,61,1,5,79,40,39,131,101,13,115,17,13,68,18,26,47,10,118,72,81,83,12,16,0,0,0,0,3,80,22,0,50,0,4,5,1,50,4,87,67,5,50,97,67,56,123,23,91,17,53,68,0,1,53,10,67,96,50,59,17,23,149,50,95,10,6,8,51,14,10,6,22,5,30,63,114,0,36,0,15,0,26,20,54,208,71,37,7,74,1,23,26,41,3,0,107,70,4,66,26,101,80,20,151,150,19,71,60,18,160,30,3,86,205,35,69,92,6,47,5,57,6,95

Foldseek 3Di:
DFKWKWWAKPQAFIAIEGDDPDPRQPADAPPPMTGDDMDIDGQAFWKKWAKFQQFIETDRNVPWHYSPDHGGHLVVQAPDDVPIDTDAMDTDDQAFWKWWAKQQQFTAIEGPVLRYAHDRHGGNAAHADAPITIAHMATAPDQQWKKWWAKQQGFIEIDRNVLFHHDSGYNHGGQADDPRVCVNVVNMTTDDIYTAHLKKKWWDDVPDIDIAGPVNNVVQYDHGHYHGHHDPPRHPIDDMDMDGD/DFKWKWWAKPQAFIAIEGDDPDDRQPADEPPPMGTDDMDIDHQAFWKKWAKFQQFMETDRNVPWHYSVDHGGHCVVQAVEDPPMDTHAMDTDDQQFWKWKAKQQQFTAIEGPVLRYAHDRHGGRAAHDDAPITIDHMAGAPDQQWKKWWAKQQGFIEIDRNVLFHHDSGYNHGGQAHDPNVCNNVVNMTTDDIYTAHLQKKKWWDQPPDIDIAGSVNNVVQYDDGHYHGHHDPPRHNTDDMDMDGD

B-factor: mean 26.2, std 7.42, range [14.88, 58.94]